Protein AF-K4L5C9-F1 (afdb_monomer_lite)

pLDDT: mean 89.52, std 14.52, range [39.66, 98.88]

Structure (mmCIF, N/CA/C/O backbone):
data_AF-K4L5C9-F1
#
_entry.id   AF-K4L5C9-F1
#
loop_
_atom_site.group_PDB
_atom_site.id
_atom_site.type_symbol
_atom_site.label_atom_id
_atom_site.label_alt_id
_atom_site.label_comp_id
_atom_site.label_asym_id
_atom_site.label_entity_id
_atom_site.label_seq_id
_atom_site.pdbx_PDB_ins_code
_atom_site.Cartn_x
_atom_site.Cartn_y
_atom_site.Cartn_z
_atom_site.occupancy
_atom_site.B_iso_or_equiv
_atom_site.auth_seq_id
_atom_site.auth_comp_id
_atom_site.auth_asym_id
_atom_site.auth_atom_id
_atom_site.pdbx_PDB_model_num
ATOM 1 N N . MET A 1 1 ? 152.492 -4.152 -2.157 1.00 48.91 1 MET A N 1
ATOM 2 C CA . MET A 1 1 ? 151.598 -3.736 -3.263 1.00 48.91 1 MET A CA 1
ATOM 3 C C . MET A 1 1 ? 152.027 -4.516 -4.491 1.00 48.91 1 MET A C 1
ATOM 5 O O . MET A 1 1 ? 153.210 -4.404 -4.802 1.00 48.91 1 MET A O 1
ATOM 9 N N . PRO A 1 2 ? 151.210 -5.444 -5.026 1.00 40.03 2 PRO A N 1
ATOM 10 C CA . PRO A 1 2 ? 150.291 -5.152 -6.158 1.00 40.03 2 PRO A CA 1
ATOM 11 C C . PRO A 1 2 ? 148.967 -5.976 -6.100 1.00 40.03 2 PRO A C 1
ATOM 13 O O . PRO A 1 2 ? 148.925 -7.028 -5.478 1.00 40.03 2 PRO A O 1
ATOM 16 N N . THR A 1 3 ? 147.790 -5.473 -6.500 1.00 47.34 3 THR A N 1
ATOM 17 C CA . THR A 1 3 ? 147.164 -5.502 -7.850 1.00 47.34 3 THR A CA 1
ATOM 18 C C . THR A 1 3 ? 147.330 -6.810 -8.640 1.00 47.34 3 THR A C 1
ATOM 20 O O . THR A 1 3 ? 148.358 -6.987 -9.285 1.00 47.34 3 THR A O 1
ATOM 23 N N . THR A 1 4 ? 146.309 -7.686 -8.644 1.00 39.66 4 THR A N 1
ATOM 24 C CA . THR A 1 4 ? 145.941 -8.608 -9.754 1.00 39.66 4 THR A CA 1
ATOM 25 C C . THR A 1 4 ? 144.598 -9.327 -9.493 1.00 39.66 4 THR A C 1
ATOM 27 O O . THR A 1 4 ? 144.245 -9.621 -8.355 1.00 39.66 4 THR A O 1
ATOM 30 N N . PHE A 1 5 ? 143.838 -9.528 -10.578 1.00 45.59 5 PHE A N 1
ATOM 31 C CA . PHE A 1 5 ? 142.489 -10.109 -10.718 1.00 45.59 5 PHE A CA 1
ATOM 32 C C . PHE A 1 5 ? 142.343 -11.570 -10.238 1.00 45.59 5 PHE A C 1
ATOM 34 O O . PHE A 1 5 ? 143.257 -12.359 -10.466 1.00 45.59 5 PHE A O 1
ATOM 41 N N . PRO A 1 6 ? 141.135 -11.999 -9.809 1.00 41.56 6 PRO A N 1
ATOM 42 C CA . PRO A 1 6 ? 140.635 -13.343 -10.057 1.00 41.56 6 PRO A CA 1
ATOM 43 C C . PRO A 1 6 ? 139.749 -13.359 -11.309 1.00 41.56 6 PRO A C 1
ATOM 45 O O . PRO A 1 6 ? 138.687 -12.745 -11.394 1.00 41.56 6 PRO A O 1
ATOM 48 N N . THR A 1 7 ? 140.241 -14.105 -12.281 1.00 51.19 7 THR A N 1
ATOM 49 C CA . THR A 1 7 ? 139.570 -14.639 -13.459 1.00 51.19 7 THR A CA 1
ATOM 50 C C . THR A 1 7 ? 138.515 -15.678 -13.057 1.00 51.19 7 THR A C 1
ATOM 52 O O . THR A 1 7 ? 138.875 -16.719 -12.512 1.00 51.19 7 THR A O 1
ATOM 55 N N . SER A 1 8 ? 137.231 -15.417 -13.315 1.00 46.06 8 SER A N 1
ATOM 56 C CA . SER A 1 8 ? 136.218 -16.423 -13.712 1.00 46.06 8 SER A CA 1
ATOM 57 C C . SER A 1 8 ? 134.828 -15.778 -13.813 1.00 46.06 8 SER A C 1
ATOM 59 O O . SER A 1 8 ? 134.003 -15.841 -12.906 1.00 46.06 8 SER A O 1
ATOM 61 N N . ILE A 1 9 ? 134.554 -15.147 -14.958 1.00 46.97 9 ILE A N 1
ATOM 62 C CA . ILE A 1 9 ? 133.177 -14.959 -15.429 1.00 46.97 9 ILE A CA 1
ATOM 63 C C . ILE A 1 9 ? 132.797 -16.283 -16.089 1.00 46.97 9 ILE A C 1
ATOM 65 O O . ILE A 1 9 ? 133.042 -16.469 -17.273 1.00 46.97 9 ILE A O 1
ATOM 69 N N . ASP A 1 10 ? 132.274 -17.217 -15.298 1.00 49.06 10 ASP A N 1
ATOM 70 C CA . ASP A 1 10 ? 131.766 -18.506 -15.798 1.00 49.06 10 ASP A CA 1
ATOM 71 C C . ASP A 1 10 ? 130.332 -18.789 -15.305 1.00 49.06 10 ASP A C 1
ATOM 73 O O . ASP A 1 10 ? 129.868 -19.924 -15.255 1.00 49.06 10 ASP A O 1
ATOM 77 N N . SER A 1 11 ? 129.593 -17.740 -14.915 1.00 48.94 11 SER A N 1
ATOM 78 C CA . SER A 1 11 ? 128.224 -17.870 -14.384 1.00 48.94 11 SER A CA 1
ATOM 79 C C . SER A 1 11 ? 127.162 -17.001 -15.066 1.00 48.94 11 SER A C 1
ATOM 81 O O . SER A 1 11 ? 125.992 -17.088 -14.692 1.00 48.94 11 SER A O 1
ATOM 83 N N . PHE A 1 12 ? 127.512 -16.212 -16.091 1.00 45.22 12 PHE A N 1
ATOM 84 C CA . PHE A 1 12 ? 126.539 -15.355 -16.789 1.00 45.22 12 PHE A CA 1
ATOM 85 C C . PHE A 1 12 ? 125.954 -15.953 -18.075 1.00 45.22 12 PHE A C 1
ATOM 87 O O . PHE A 1 12 ? 124.876 -15.536 -18.478 1.00 45.22 12 PHE A O 1
ATOM 94 N N . THR A 1 13 ? 126.572 -16.974 -18.674 1.00 50.06 13 THR A N 1
ATOM 95 C CA . THR A 1 13 ? 126.093 -17.572 -19.937 1.00 50.06 13 THR A CA 1
ATOM 96 C C . THR A 1 13 ? 125.087 -18.715 -19.763 1.00 50.06 13 THR A C 1
ATOM 98 O O . THR A 1 13 ? 124.457 -19.093 -20.734 1.00 50.06 13 THR A O 1
ATOM 101 N N . ARG A 1 14 ? 124.865 -19.244 -18.546 1.00 48.16 14 ARG A N 1
ATOM 102 C CA . ARG A 1 14 ? 123.807 -20.252 -18.278 1.00 48.16 14 ARG A CA 1
ATOM 103 C C . ARG A 1 14 ? 122.475 -19.671 -17.789 1.00 48.16 14 ARG A C 1
ATOM 105 O O . ARG A 1 14 ? 121.508 -20.414 -17.674 1.00 48.16 14 ARG A O 1
ATOM 112 N N . LYS A 1 15 ? 122.408 -18.374 -17.465 1.00 48.00 15 LYS A N 1
ATOM 113 C CA . LYS A 1 15 ? 121.168 -17.729 -16.986 1.00 48.00 15 LYS A CA 1
ATOM 114 C C . LYS A 1 15 ? 120.332 -17.096 -18.099 1.00 48.00 15 LYS A C 1
ATOM 116 O O . LYS A 1 15 ? 119.140 -16.904 -17.895 1.00 48.00 15 LYS A O 1
ATOM 121 N N . THR A 1 16 ? 120.925 -16.788 -19.248 1.00 50.25 16 THR A N 1
ATOM 122 C CA . THR A 1 16 ? 120.214 -16.198 -20.392 1.00 50.25 16 THR A CA 1
ATOM 123 C C . THR A 1 16 ? 119.370 -17.225 -21.149 1.00 50.25 16 THR A C 1
ATOM 125 O O . THR A 1 16 ? 118.259 -16.893 -21.548 1.00 50.25 16 THR A O 1
ATOM 128 N N . ASP A 1 17 ? 119.826 -18.478 -21.245 1.00 52.00 17 ASP A N 1
ATOM 129 C CA . ASP A 1 17 ? 119.084 -19.536 -21.950 1.00 52.00 17 ASP A CA 1
ATOM 130 C C . ASP A 1 17 ? 117.817 -19.971 -21.183 1.00 52.00 17 ASP A C 1
ATOM 132 O O . ASP A 1 17 ? 116.773 -20.185 -21.784 1.00 52.00 17 ASP A O 1
ATOM 136 N N . TYR A 1 18 ? 117.835 -19.960 -19.843 1.00 54.28 18 TYR A N 1
ATOM 137 C CA . TYR A 1 18 ? 116.645 -20.291 -19.041 1.00 54.28 18 TYR A CA 1
ATOM 138 C C . TYR A 1 18 ? 115.550 -19.212 -19.064 1.00 54.28 18 TYR A C 1
ATOM 140 O O . TYR A 1 18 ? 114.382 -19.535 -18.893 1.00 54.28 18 TYR A O 1
ATOM 148 N N . ILE A 1 19 ? 115.893 -17.934 -19.260 1.00 57.22 19 ILE A N 1
ATOM 149 C CA . ILE A 1 19 ? 114.887 -16.857 -19.318 1.00 57.22 19 ILE A CA 1
ATOM 150 C C . ILE A 1 19 ? 114.198 -16.833 -20.691 1.00 57.22 19 ILE A C 1
ATOM 152 O O . ILE A 1 19 ? 113.004 -16.568 -20.763 1.00 57.22 19 ILE A O 1
ATOM 156 N N . SER A 1 20 ? 114.930 -17.147 -21.765 1.00 58.25 20 SER A N 1
ATOM 157 C CA . SER A 1 20 ? 114.384 -17.289 -23.124 1.00 58.25 20 SER A CA 1
ATOM 158 C C . SER A 1 20 ? 113.340 -18.405 -23.211 1.00 58.25 20 SER A C 1
ATOM 160 O O . SER A 1 20 ? 112.264 -18.195 -23.772 1.00 58.25 20 SER A O 1
ATOM 162 N N . ASP A 1 21 ? 113.639 -19.565 -22.626 1.00 59.16 21 ASP A N 1
ATOM 163 C CA . ASP A 1 21 ? 112.760 -20.733 -22.702 1.00 59.16 21 ASP A CA 1
ATOM 164 C C . ASP A 1 21 ? 111.519 -20.573 -21.811 1.00 59.16 21 ASP A C 1
ATOM 166 O O . ASP A 1 21 ? 110.410 -20.815 -22.281 1.00 59.16 21 ASP A O 1
ATOM 170 N N . ILE A 1 22 ? 111.671 -20.046 -20.586 1.00 62.72 22 ILE A N 1
ATOM 171 C CA . ILE A 1 22 ? 110.533 -19.779 -19.685 1.00 62.72 22 ILE A CA 1
ATOM 172 C C . ILE A 1 22 ? 109.595 -18.716 -20.277 1.00 62.72 22 ILE A C 1
ATOM 174 O O . ILE A 1 22 ? 108.382 -18.892 -20.272 1.00 62.72 22 ILE A O 1
ATOM 178 N N . LEU A 1 23 ? 110.134 -17.631 -20.848 1.00 66.81 23 LEU A N 1
ATOM 179 C CA . LEU A 1 23 ? 109.295 -16.601 -21.471 1.00 66.81 23 LEU A CA 1
ATOM 180 C C . LEU A 1 23 ? 108.609 -17.097 -22.750 1.00 66.81 23 LEU A C 1
ATOM 182 O O . LEU A 1 23 ? 107.524 -16.621 -23.070 1.00 66.81 23 LEU A O 1
ATOM 186 N N . SER A 1 24 ? 109.219 -18.026 -23.489 1.00 69.75 24 SER A N 1
ATOM 187 C CA . SER A 1 24 ? 108.608 -18.591 -24.699 1.00 69.75 24 SER A CA 1
ATOM 188 C C . SER A 1 24 ? 107.469 -19.555 -24.364 1.00 69.75 24 SER A C 1
ATOM 190 O O . SER A 1 24 ? 106.456 -19.549 -25.059 1.00 69.75 24 SER A O 1
ATOM 192 N N . GLU A 1 25 ? 107.604 -20.342 -23.294 1.00 72.38 25 GLU A N 1
ATOM 193 C CA . GLU A 1 25 ? 106.538 -21.207 -22.773 1.00 72.38 25 GLU A CA 1
ATOM 194 C C . GLU A 1 25 ? 105.359 -20.371 -22.250 1.00 72.38 25 GLU A C 1
ATOM 196 O O . GLU A 1 25 ? 104.242 -20.537 -22.734 1.00 72.38 25 GLU A O 1
ATOM 201 N N . ASP A 1 26 ? 105.621 -19.361 -21.411 1.00 70.81 26 ASP A N 1
ATOM 202 C CA . ASP A 1 26 ? 104.584 -18.455 -20.892 1.00 70.81 26 ASP A CA 1
ATOM 203 C C . ASP A 1 26 ? 103.849 -17.689 -22.014 1.00 70.81 26 ASP A C 1
ATOM 205 O O . ASP A 1 26 ? 102.639 -17.458 -21.943 1.00 70.81 26 ASP A O 1
ATOM 209 N N . ILE A 1 27 ? 104.561 -17.274 -23.072 1.00 74.00 27 ILE A N 1
ATOM 210 C CA . ILE A 1 27 ? 103.952 -16.597 -24.230 1.00 74.00 27 ILE A CA 1
ATOM 211 C C . ILE A 1 27 ? 103.061 -17.557 -25.023 1.00 74.00 27 ILE A C 1
ATOM 213 O O . ILE A 1 27 ? 101.975 -17.149 -25.441 1.00 74.00 27 ILE A O 1
ATOM 217 N N . ASN A 1 28 ? 103.491 -18.802 -25.229 1.00 74.44 28 ASN A N 1
ATOM 218 C CA . ASN A 1 28 ? 102.691 -19.797 -25.941 1.00 74.44 28 ASN A CA 1
ATOM 219 C C . ASN A 1 28 ? 101.441 -20.172 -25.136 1.00 74.44 28 ASN A C 1
ATOM 221 O O . ASN A 1 28 ? 100.349 -20.177 -25.699 1.00 74.44 28 ASN A O 1
ATOM 225 N N . ASP A 1 29 ? 101.560 -20.346 -23.820 1.00 75.69 29 ASP A N 1
ATOM 226 C CA . ASP A 1 29 ? 100.421 -20.617 -22.936 1.00 75.69 29 ASP A CA 1
ATOM 227 C C . ASP A 1 29 ? 99.403 -19.466 -22.947 1.00 75.69 29 ASP A C 1
ATOM 229 O O . ASP A 1 29 ? 98.189 -19.686 -23.002 1.00 75.69 29 ASP A O 1
ATOM 233 N N . LEU A 1 30 ? 99.875 -18.214 -22.957 1.00 72.94 30 LEU A N 1
ATOM 234 C CA . LEU A 1 30 ? 99.007 -17.041 -23.089 1.00 72.94 30 LEU A CA 1
ATOM 235 C C . LEU A 1 30 ? 98.339 -16.961 -24.468 1.00 72.94 30 LEU A C 1
ATOM 237 O O . LEU A 1 30 ? 97.176 -16.551 -24.562 1.00 72.94 30 LEU A O 1
ATOM 241 N N . GLN A 1 31 ? 99.043 -17.335 -25.536 1.00 76.44 31 GLN A N 1
ATOM 242 C CA . GLN A 1 31 ? 98.477 -17.386 -26.885 1.00 76.44 31 GLN A CA 1
ATOM 243 C C . GLN A 1 31 ? 97.416 -18.482 -27.002 1.00 76.44 31 GLN A C 1
ATOM 245 O O . GLN A 1 31 ? 96.317 -18.201 -27.486 1.00 76.44 31 GLN A O 1
ATOM 250 N N . ASP A 1 32 ? 97.681 -19.673 -26.477 1.00 75.44 32 ASP A N 1
ATOM 251 C CA . ASP A 1 32 ? 96.742 -20.793 -26.473 1.00 75.44 32 ASP A CA 1
ATOM 252 C C . ASP A 1 32 ? 95.510 -20.487 -25.614 1.00 75.44 32 ASP A C 1
ATOM 254 O O . ASP A 1 32 ? 94.376 -20.703 -26.053 1.00 75.44 32 ASP A O 1
ATOM 258 N N . ALA A 1 33 ? 95.691 -19.869 -24.442 1.00 75.69 33 ALA A N 1
ATOM 259 C CA . ALA A 1 33 ? 94.583 -19.389 -23.615 1.00 75.69 33 ALA A CA 1
ATOM 260 C C . ALA A 1 33 ? 93.748 -18.313 -24.335 1.00 75.69 33 ALA A C 1
ATOM 262 O O . ALA A 1 33 ? 92.514 -18.303 -24.242 1.00 75.69 33 ALA A O 1
ATOM 263 N N . THR A 1 34 ? 94.398 -17.426 -25.094 1.00 75.81 34 THR A N 1
ATOM 264 C CA . THR A 1 34 ? 93.716 -16.397 -25.893 1.00 75.81 34 THR A CA 1
ATOM 265 C C . THR A 1 34 ? 92.908 -17.024 -27.029 1.00 75.81 34 THR A C 1
ATOM 267 O O . THR A 1 34 ? 91.743 -16.669 -27.216 1.00 75.81 34 THR A O 1
ATOM 270 N N . ILE A 1 35 ? 93.478 -17.991 -27.752 1.00 84.69 35 ILE A N 1
ATOM 271 C CA . ILE A 1 35 ? 92.805 -18.709 -28.844 1.00 84.69 35 ILE A CA 1
ATOM 272 C C . ILE A 1 35 ? 91.625 -19.526 -28.307 1.00 84.69 35 ILE A C 1
ATOM 274 O O . ILE A 1 35 ? 90.538 -19.487 -28.891 1.00 84.69 35 ILE A O 1
ATOM 278 N N . ALA A 1 36 ? 91.793 -20.212 -27.175 1.00 80.06 36 ALA A N 1
ATOM 279 C CA . ALA A 1 36 ? 90.716 -20.951 -26.520 1.00 80.06 36 ALA A CA 1
ATOM 280 C C . ALA A 1 36 ? 89.560 -20.019 -26.123 1.00 80.06 36 ALA A C 1
ATOM 282 O O . ALA A 1 36 ? 88.397 -20.308 -26.411 1.00 80.06 36 ALA A O 1
ATOM 283 N N . THR A 1 37 ? 89.879 -18.854 -25.554 1.00 79.94 37 THR A N 1
ATOM 284 C CA . THR A 1 37 ? 88.878 -17.847 -25.166 1.00 79.94 37 THR A CA 1
ATOM 285 C C . THR A 1 37 ? 88.145 -17.274 -26.381 1.00 79.94 37 THR A C 1
ATOM 287 O O . THR A 1 37 ? 86.921 -17.142 -26.363 1.00 79.94 37 THR A O 1
ATOM 290 N N . GLN A 1 38 ? 88.863 -16.961 -27.46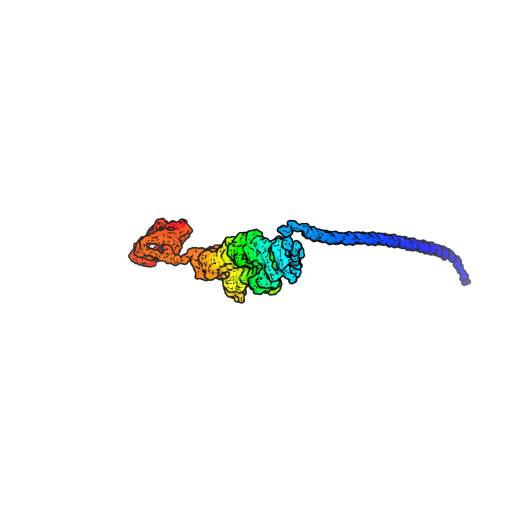3 1.00 83.44 38 GLN A N 1
ATOM 291 C CA . GLN A 1 38 ? 88.259 -16.467 -28.706 1.00 83.44 38 GLN A CA 1
ATOM 292 C C . GLN A 1 38 ? 87.355 -17.516 -29.362 1.00 83.44 38 GLN A C 1
ATOM 294 O O . GLN A 1 38 ? 86.266 -17.183 -29.833 1.00 83.44 38 GLN A O 1
ATOM 299 N N . THR A 1 39 ? 87.777 -18.780 -29.353 1.00 85.31 39 THR A N 1
ATOM 300 C CA . THR A 1 39 ? 86.998 -19.902 -29.892 1.00 85.31 39 THR A CA 1
ATOM 301 C C . THR A 1 39 ? 85.702 -20.094 -29.107 1.00 85.31 39 THR A C 1
ATOM 303 O O . THR A 1 39 ? 84.634 -20.248 -29.701 1.00 85.31 39 THR A O 1
ATOM 306 N N . GLU A 1 40 ? 85.769 -20.009 -27.780 1.00 87.31 40 GLU A N 1
ATOM 307 C CA . GLU A 1 40 ? 84.596 -20.132 -26.918 1.00 87.31 40 GLU A CA 1
ATOM 308 C C . GLU A 1 40 ? 83.626 -18.953 -27.085 1.00 87.31 40 GLU A C 1
ATOM 310 O O . GLU A 1 40 ? 82.416 -19.152 -27.186 1.00 87.31 40 GLU A O 1
ATOM 315 N N . LEU A 1 41 ? 84.140 -17.726 -27.222 1.00 83.19 41 LEU A N 1
ATOM 316 C CA . LEU A 1 41 ? 83.325 -16.546 -27.533 1.00 83.19 41 LEU A CA 1
ATOM 317 C C . LEU A 1 41 ? 82.581 -16.688 -28.867 1.00 83.19 41 LEU A C 1
ATOM 319 O O . LEU A 1 41 ? 81.398 -16.355 -28.950 1.00 83.19 41 LEU A O 1
ATOM 323 N N . LEU A 1 42 ? 83.247 -17.210 -29.900 1.00 85.56 42 LEU A N 1
ATOM 324 C CA . LEU A 1 42 ? 82.629 -17.478 -31.201 1.00 85.56 42 LEU A CA 1
ATOM 325 C C . LEU A 1 42 ? 81.544 -18.558 -31.106 1.00 85.56 42 LEU A C 1
ATOM 327 O O . LEU A 1 42 ? 80.469 -18.392 -31.690 1.00 85.56 42 LEU A O 1
ATOM 331 N N . ARG A 1 43 ? 81.784 -19.628 -30.336 1.00 91.25 43 ARG A N 1
ATOM 332 C CA . ARG A 1 43 ? 80.789 -20.680 -30.075 1.00 91.25 43 ARG A CA 1
ATOM 333 C C . ARG A 1 43 ? 79.546 -20.105 -29.393 1.00 91.25 43 ARG A C 1
ATOM 335 O O . ARG A 1 43 ? 78.436 -20.289 -29.891 1.00 91.25 43 ARG A O 1
ATOM 342 N N . VAL A 1 44 ? 79.733 -19.351 -28.309 1.00 84.44 44 VAL A N 1
ATOM 343 C CA . VAL A 1 44 ? 78.640 -18.727 -27.546 1.00 84.44 44 VAL A CA 1
ATOM 344 C C . VAL A 1 44 ? 77.863 -17.720 -28.401 1.00 84.44 44 VAL A C 1
ATOM 346 O O . VAL A 1 44 ? 76.634 -17.687 -28.343 1.00 84.44 44 VAL A O 1
ATOM 349 N N . ALA A 1 45 ? 78.539 -16.935 -29.244 1.00 79.31 45 ALA A N 1
ATOM 350 C CA . ALA A 1 45 ? 77.875 -16.006 -30.159 1.00 79.31 45 ALA A CA 1
ATOM 351 C C . ALA A 1 45 ? 77.000 -16.732 -31.201 1.00 79.31 45 ALA A C 1
ATOM 353 O O . ALA A 1 45 ? 75.888 -16.283 -31.490 1.00 79.31 45 ALA A O 1
ATOM 354 N N . GLY A 1 46 ? 77.465 -17.870 -31.729 1.00 86.12 46 GLY A N 1
ATOM 355 C CA . GLY A 1 46 ? 76.689 -18.710 -32.646 1.00 86.12 46 GLY A CA 1
ATOM 356 C C . GLY A 1 46 ? 75.451 -19.331 -31.989 1.00 86.12 46 GLY A C 1
ATOM 357 O O . GLY A 1 46 ? 74.363 -19.332 -32.575 1.00 86.12 46 GLY A O 1
ATOM 358 N N . GLU A 1 47 ? 75.586 -19.800 -30.748 1.00 87.75 47 GLU A N 1
ATOM 359 C CA . GLU A 1 47 ? 74.464 -20.326 -29.960 1.00 87.75 47 GLU A CA 1
ATOM 360 C C . GLU A 1 47 ? 73.437 -19.240 -29.641 1.00 87.75 47 GLU A C 1
ATOM 362 O O . GLU A 1 47 ? 72.234 -19.456 -29.804 1.00 87.75 47 GLU A O 1
ATOM 367 N N . LEU A 1 48 ? 73.898 -18.045 -29.266 1.00 79.06 48 LEU A N 1
ATOM 368 C CA . LEU A 1 48 ? 73.020 -16.911 -29.001 1.00 79.06 48 LEU A CA 1
ATOM 369 C C . LEU A 1 48 ? 72.231 -16.514 -30.255 1.00 79.06 48 LEU A C 1
ATOM 371 O O . LEU A 1 48 ? 71.010 -16.394 -30.184 1.00 79.06 48 LEU A O 1
ATOM 375 N N . ALA A 1 49 ? 72.888 -16.398 -31.413 1.00 78.69 49 ALA A N 1
ATOM 376 C CA . ALA A 1 49 ? 72.222 -16.069 -32.675 1.00 78.69 49 ALA A CA 1
ATOM 377 C C . ALA A 1 49 ? 71.156 -17.110 -33.072 1.00 78.69 49 ALA A C 1
ATOM 379 O O . ALA A 1 49 ? 70.064 -16.749 -33.521 1.00 78.69 49 ALA A O 1
ATOM 380 N N . THR A 1 50 ? 71.445 -18.397 -32.858 1.00 79.44 50 THR A N 1
ATOM 381 C CA . THR A 1 50 ? 70.514 -19.504 -33.140 1.00 79.44 50 THR A CA 1
ATOM 382 C C . THR A 1 50 ? 69.310 -19.490 -32.195 1.00 79.44 50 THR A C 1
ATOM 384 O O . THR A 1 50 ? 68.165 -19.679 -32.618 1.00 79.44 50 THR A O 1
ATOM 387 N N . A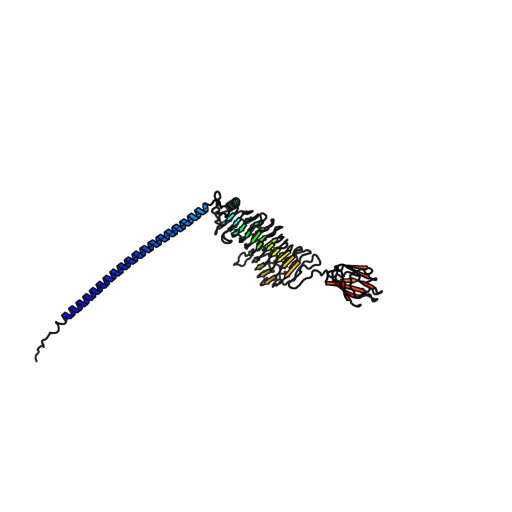SN A 1 51 ? 69.533 -19.197 -30.914 1.00 74.62 51 ASN A N 1
ATOM 388 C CA . ASN A 1 51 ? 68.456 -19.089 -29.932 1.00 74.62 51 ASN A CA 1
ATOM 389 C C . ASN A 1 51 ? 67.568 -17.864 -30.200 1.00 74.62 51 ASN A C 1
ATOM 391 O O . ASN A 1 51 ? 66.341 -17.963 -30.126 1.00 74.62 51 ASN A O 1
ATOM 395 N N . THR A 1 52 ? 68.154 -16.725 -30.581 1.00 69.88 52 THR A N 1
ATOM 396 C CA . THR A 1 52 ? 67.397 -15.512 -30.929 1.00 69.88 52 THR A CA 1
ATOM 397 C C . THR A 1 52 ? 66.547 -15.701 -32.189 1.00 69.88 52 THR A C 1
ATOM 399 O O . THR A 1 52 ? 65.389 -15.270 -32.214 1.00 69.88 52 THR A O 1
ATOM 402 N N . SER A 1 53 ? 67.057 -16.379 -33.223 1.00 70.94 53 SER A N 1
ATOM 403 C CA . SER A 1 53 ? 66.285 -16.644 -34.450 1.00 70.94 53 SER A CA 1
ATOM 404 C C . SER A 1 53 ? 65.109 -17.601 -34.203 1.00 70.94 53 SER A C 1
ATOM 406 O O . SER A 1 53 ? 63.999 -17.373 -34.700 1.00 70.94 53 SER A O 1
ATOM 408 N N . THR A 1 54 ? 65.315 -18.616 -33.359 1.00 69.50 54 THR A N 1
ATOM 409 C CA . THR A 1 54 ? 64.279 -19.575 -32.951 1.00 69.50 54 THR A CA 1
ATOM 410 C C . THR A 1 54 ? 63.174 -18.892 -32.138 1.00 69.50 54 THR A C 1
ATOM 412 O O . THR A 1 54 ? 61.990 -19.058 -32.441 1.00 69.50 54 THR A O 1
ATOM 415 N N . ALA A 1 55 ? 63.539 -18.048 -31.165 1.00 62.91 55 ALA A N 1
ATOM 416 C CA . ALA A 1 55 ? 62.581 -17.287 -30.359 1.00 62.91 55 ALA A CA 1
ATOM 417 C C . ALA A 1 55 ? 61.754 -16.295 -31.202 1.00 62.91 55 ALA A C 1
ATOM 419 O O . ALA A 1 55 ? 60.539 -16.190 -31.027 1.00 62.91 55 ALA A O 1
ATOM 420 N N . THR A 1 56 ? 62.388 -15.621 -32.167 1.00 68.94 56 THR A N 1
ATOM 421 C CA . THR A 1 56 ? 61.709 -14.679 -33.077 1.00 68.94 56 THR A CA 1
ATOM 422 C C . THR A 1 56 ? 60.683 -15.393 -33.968 1.00 68.94 56 THR A C 1
ATOM 424 O O . THR A 1 56 ? 59.570 -14.906 -34.166 1.00 68.94 56 THR A O 1
ATOM 427 N N . SER A 1 57 ? 61.017 -16.589 -34.460 1.00 65.25 57 SER A N 1
ATOM 428 C CA . SER A 1 57 ? 60.125 -17.394 -35.307 1.00 65.25 57 SER A CA 1
ATOM 429 C C . SER A 1 57 ? 58.898 -17.916 -34.540 1.00 65.25 57 SER A C 1
ATOM 431 O O . SER A 1 57 ? 57.777 -17.899 -35.061 1.00 65.25 57 SER A O 1
ATOM 433 N N . ALA A 1 58 ? 59.078 -18.316 -33.277 1.00 63.59 58 ALA A N 1
ATOM 434 C CA . ALA A 1 58 ? 57.982 -18.730 -32.400 1.00 63.59 58 ALA A CA 1
ATOM 435 C C . ALA A 1 58 ? 57.025 -17.566 -32.070 1.00 63.59 58 ALA A C 1
ATOM 437 O O . ALA A 1 58 ? 55.805 -17.733 -32.139 1.00 63.59 58 ALA A O 1
ATOM 438 N N . ALA A 1 59 ? 57.561 -16.370 -31.793 1.00 60.94 59 ALA A N 1
ATOM 439 C CA . ALA A 1 59 ? 56.762 -15.174 -31.514 1.00 60.94 59 ALA A CA 1
ATOM 440 C C . ALA A 1 59 ? 55.887 -14.757 -32.711 1.00 60.94 59 ALA A C 1
ATOM 442 O O . ALA A 1 59 ? 54.701 -14.464 -32.545 1.00 60.94 59 ALA A O 1
ATOM 443 N N . ASN A 1 60 ? 56.432 -14.807 -33.931 1.00 67.69 60 ASN A N 1
ATOM 444 C CA . ASN A 1 60 ? 55.675 -14.494 -35.148 1.00 67.69 60 ASN A CA 1
ATOM 445 C C . ASN A 1 60 ? 54.525 -15.486 -35.397 1.00 67.69 60 ASN A C 1
ATOM 447 O O . ASN A 1 60 ? 53.437 -15.082 -35.808 1.00 67.69 60 ASN A O 1
ATOM 451 N N . THR A 1 61 ? 54.735 -16.770 -35.089 1.00 69.00 61 THR A N 1
ATOM 452 C CA . THR A 1 61 ? 53.704 -17.814 -35.230 1.00 69.00 61 THR A CA 1
ATOM 453 C C . THR A 1 61 ? 52.553 -17.610 -34.236 1.00 69.00 61 THR A C 1
ATOM 455 O O . THR A 1 61 ? 51.384 -17.713 -34.611 1.00 69.00 61 THR A O 1
ATOM 458 N N . ALA A 1 62 ? 52.858 -17.245 -32.985 1.00 64.56 62 ALA A N 1
ATOM 459 C CA . ALA A 1 62 ? 51.843 -16.943 -31.972 1.00 64.56 62 ALA A CA 1
ATOM 460 C C . ALA A 1 62 ? 51.002 -15.703 -32.332 1.00 64.56 62 ALA A C 1
ATOM 462 O O . ALA A 1 62 ? 49.783 -15.696 -32.144 1.00 64.56 62 ALA A O 1
ATOM 463 N N . ASN A 1 63 ? 51.629 -14.674 -32.909 1.00 68.88 63 ASN A N 1
ATOM 464 C CA . ASN A 1 63 ? 50.936 -13.443 -33.291 1.00 68.88 63 ASN A CA 1
ATOM 465 C C . ASN A 1 63 ? 49.965 -13.659 -34.474 1.00 68.88 63 ASN A C 1
ATOM 467 O O . ASN A 1 63 ? 48.846 -13.138 -34.482 1.00 68.88 63 ASN A O 1
ATOM 471 N N . ALA A 1 64 ? 50.351 -14.501 -35.441 1.00 65.38 64 ALA A N 1
ATOM 472 C CA . ALA A 1 64 ? 49.477 -14.909 -36.543 1.00 65.38 64 ALA A CA 1
ATOM 473 C C . ALA A 1 64 ? 48.256 -15.714 -36.053 1.00 65.38 64 ALA A C 1
ATOM 475 O O . ALA A 1 64 ? 47.136 -15.464 -36.500 1.00 65.38 64 ALA A O 1
ATOM 476 N N . ALA A 1 65 ? 48.446 -16.624 -35.089 1.00 65.75 65 ALA A N 1
ATOM 477 C CA . ALA A 1 65 ? 47.355 -17.396 -34.489 1.00 65.75 65 ALA A CA 1
ATOM 478 C C . ALA A 1 65 ? 46.365 -16.510 -33.706 1.00 65.75 65 ALA A C 1
ATOM 480 O O . ALA A 1 65 ? 45.153 -16.677 -33.841 1.00 65.75 65 ALA A O 1
ATOM 481 N N . SER A 1 66 ? 46.865 -15.526 -32.949 1.00 73.81 66 SER A N 1
ATOM 482 C CA . SER A 1 66 ? 46.038 -14.543 -32.227 1.00 73.81 66 SER A CA 1
ATOM 483 C C . SER A 1 66 ? 45.174 -13.695 -33.174 1.00 73.81 66 SER A C 1
ATOM 485 O O . SER A 1 66 ? 43.970 -13.514 -32.964 1.00 73.81 66 SER A O 1
ATOM 487 N N . THR A 1 67 ? 45.767 -13.238 -34.280 1.00 74.44 67 THR A N 1
ATOM 488 C CA . THR A 1 67 ? 45.055 -12.461 -35.307 1.00 74.44 67 THR A CA 1
ATOM 489 C C . THR A 1 67 ? 43.952 -13.296 -35.969 1.00 74.44 67 THR A C 1
ATOM 491 O O . THR A 1 67 ? 42.826 -12.823 -36.125 1.00 74.44 67 THR A O 1
ATOM 494 N N . ALA A 1 68 ? 44.235 -14.563 -36.293 1.00 69.69 68 ALA A N 1
ATOM 495 C CA . ALA A 1 68 ? 43.254 -15.485 -36.867 1.00 69.69 68 ALA A CA 1
ATOM 496 C C . ALA A 1 68 ? 42.106 -15.819 -35.894 1.00 69.69 68 ALA A C 1
ATOM 498 O O . ALA A 1 68 ? 40.951 -15.861 -36.311 1.00 69.69 68 ALA A O 1
ATOM 499 N N . ALA A 1 69 ? 42.394 -15.998 -34.600 1.00 70.75 69 ALA A N 1
ATOM 500 C CA . ALA A 1 69 ? 41.372 -16.225 -33.574 1.00 70.75 69 ALA A CA 1
ATOM 501 C C . ALA A 1 69 ? 40.449 -15.006 -33.395 1.00 70.75 69 ALA A C 1
ATOM 503 O O . ALA A 1 69 ? 39.232 -15.156 -33.263 1.00 70.75 69 ALA A O 1
ATOM 504 N N . THR A 1 70 ? 41.008 -13.795 -33.468 1.00 76.50 70 THR A N 1
ATOM 505 C CA . THR A 1 70 ? 40.236 -12.543 -33.414 1.00 76.50 70 THR A CA 1
ATOM 506 C C . THR A 1 70 ? 39.317 -12.413 -34.633 1.00 76.50 70 THR A C 1
ATOM 508 O O . THR A 1 70 ? 38.129 -12.130 -34.484 1.00 76.50 70 THR A O 1
ATOM 511 N N . ALA A 1 71 ? 39.828 -12.701 -35.834 1.00 72.12 71 ALA A N 1
ATOM 512 C CA . ALA A 1 71 ? 39.038 -12.693 -37.066 1.00 72.12 71 ALA A CA 1
ATOM 513 C C . ALA A 1 71 ? 37.935 -13.767 -37.071 1.00 72.12 71 ALA A C 1
ATOM 515 O O . ALA A 1 71 ? 36.813 -13.491 -37.490 1.00 72.12 71 ALA A O 1
ATOM 516 N N . ALA A 1 72 ? 38.219 -14.970 -36.561 1.00 71.44 72 ALA A N 1
ATOM 517 C CA . ALA A 1 72 ? 37.222 -16.032 -36.424 1.00 71.44 72 ALA A CA 1
ATOM 518 C C . ALA A 1 72 ? 36.120 -15.657 -35.421 1.00 71.44 72 ALA A C 1
ATOM 520 O O . ALA A 1 72 ? 34.947 -15.895 -35.687 1.00 71.44 72 ALA A O 1
ATOM 521 N N . THR A 1 73 ? 36.478 -15.013 -34.308 1.00 76.19 73 THR A N 1
ATOM 522 C CA . THR A 1 73 ? 35.504 -14.522 -33.318 1.00 76.19 73 THR A CA 1
ATOM 523 C C . THR A 1 73 ? 34.593 -13.452 -33.920 1.00 76.19 73 THR A C 1
ATOM 525 O O . THR A 1 73 ? 33.376 -13.517 -33.756 1.00 76.19 73 THR A O 1
ATOM 528 N N . ALA A 1 74 ? 35.161 -12.514 -34.685 1.00 74.25 74 ALA A N 1
ATOM 529 C CA . ALA A 1 74 ? 34.387 -11.506 -35.405 1.00 74.25 74 ALA A CA 1
ATOM 530 C C . ALA A 1 74 ? 33.449 -12.135 -36.453 1.00 74.25 74 ALA A C 1
ATOM 532 O O . ALA A 1 74 ? 32.282 -11.766 -36.532 1.00 74.25 74 ALA A O 1
ATOM 533 N N . ALA A 1 75 ? 33.923 -13.132 -37.207 1.00 70.62 75 ALA A N 1
ATOM 534 C CA . ALA A 1 75 ? 33.110 -13.833 -38.201 1.00 70.62 75 ALA A CA 1
ATOM 535 C C . ALA A 1 75 ? 31.954 -14.633 -37.574 1.00 70.62 75 ALA A C 1
ATOM 537 O O . ALA A 1 75 ? 30.857 -14.654 -38.129 1.00 70.62 75 ALA A O 1
ATOM 538 N N . VAL A 1 76 ? 32.174 -15.267 -36.416 1.00 76.06 76 VAL A N 1
ATOM 539 C CA . VAL A 1 76 ? 31.119 -15.975 -35.671 1.00 76.06 76 VAL A CA 1
ATOM 540 C C . VAL A 1 76 ? 30.057 -14.997 -35.164 1.00 76.06 76 VAL A C 1
ATOM 542 O O . VAL A 1 76 ? 28.869 -15.295 -35.284 1.00 76.06 76 VAL A O 1
ATOM 545 N N . ALA A 1 77 ? 30.454 -13.819 -34.672 1.00 69.38 77 ALA A N 1
ATOM 546 C CA . ALA A 1 77 ? 29.514 -12.772 -34.267 1.00 69.38 77 ALA A CA 1
ATOM 547 C C . ALA A 1 77 ? 28.631 -12.317 -35.443 1.00 69.38 77 ALA A C 1
ATOM 549 O O . ALA A 1 77 ? 27.408 -12.334 -35.335 1.00 69.38 77 ALA A O 1
ATOM 550 N N . THR A 1 78 ? 29.234 -12.038 -36.604 1.00 73.00 78 THR A N 1
ATOM 551 C CA . THR A 1 78 ? 28.493 -11.655 -37.819 1.00 73.00 78 THR A CA 1
ATOM 552 C C . THR A 1 78 ? 27.552 -12.758 -38.318 1.00 73.00 78 THR A C 1
ATOM 554 O O . THR A 1 78 ? 26.428 -12.475 -38.724 1.00 73.00 78 THR A O 1
ATOM 557 N N . LEU A 1 79 ? 27.974 -14.026 -38.291 1.00 70.94 79 LEU A N 1
ATOM 558 C CA . LEU A 1 79 ? 27.114 -15.151 -38.685 1.00 70.94 79 LEU A CA 1
ATOM 559 C C . LEU A 1 79 ? 25.947 -15.361 -37.715 1.00 70.94 79 LEU A C 1
ATOM 561 O O . LEU A 1 79 ? 24.870 -15.758 -38.149 1.00 70.94 79 LEU A O 1
ATOM 565 N N . THR A 1 80 ? 26.142 -15.079 -36.427 1.00 69.50 80 THR A N 1
ATOM 566 C CA . THR A 1 80 ? 25.083 -15.180 -35.413 1.00 69.50 80 THR A CA 1
ATOM 567 C C . THR A 1 80 ? 23.998 -14.135 -35.676 1.00 69.50 80 THR A C 1
ATOM 569 O O . THR A 1 80 ? 22.830 -14.498 -35.782 1.00 69.50 80 THR A O 1
ATOM 572 N N . GLU A 1 81 ? 24.388 -12.882 -35.936 1.00 68.69 81 GLU A N 1
ATOM 573 C CA . GLU A 1 81 ? 23.463 -11.806 -36.333 1.00 68.69 81 GLU A CA 1
ATOM 574 C C . GLU A 1 81 ? 22.682 -12.153 -37.615 1.00 68.69 81 GLU A C 1
ATOM 576 O O . GLU A 1 81 ? 21.477 -11.918 -37.711 1.00 68.69 81 GLU A O 1
ATOM 581 N N . GLN A 1 82 ? 23.345 -12.756 -38.608 1.00 66.69 82 GLN A N 1
ATOM 582 C CA . GLN A 1 82 ? 22.695 -13.149 -39.863 1.00 66.69 82 GLN A CA 1
ATOM 583 C C . GLN A 1 82 ? 21.708 -14.311 -39.695 1.00 66.69 82 GLN A C 1
ATOM 585 O O . GLN A 1 82 ? 20.684 -14.338 -40.375 1.00 66.69 82 GLN A O 1
ATOM 590 N N . VAL A 1 83 ? 21.997 -15.273 -38.814 1.00 62.88 83 VAL A N 1
ATOM 591 C CA . VAL A 1 83 ? 21.105 -16.411 -38.538 1.00 62.88 83 VAL A CA 1
ATOM 592 C C . VAL A 1 83 ? 19.873 -15.966 -37.748 1.00 62.88 83 VAL A C 1
ATOM 594 O O . VAL A 1 83 ? 18.771 -16.416 -38.058 1.00 62.88 83 VAL A O 1
ATOM 597 N N . GLU A 1 84 ? 20.026 -15.048 -36.793 1.00 58.25 84 GLU A N 1
ATOM 598 C CA . GLU A 1 84 ? 18.900 -14.453 -36.058 1.00 58.25 84 GLU A CA 1
ATOM 599 C C . GLU A 1 84 ? 17.958 -13.661 -36.980 1.00 58.25 84 GLU A C 1
ATOM 601 O O . GLU A 1 84 ? 16.741 -13.700 -36.805 1.00 58.25 84 GLU A O 1
ATOM 606 N N . ALA A 1 85 ? 18.492 -13.028 -38.028 1.00 55.06 85 ALA A N 1
ATOM 607 C CA . ALA A 1 85 ? 17.698 -12.310 -39.025 1.00 55.06 85 ALA A CA 1
ATOM 608 C C . ALA A 1 85 ? 16.907 -13.220 -39.996 1.00 55.06 85 ALA A C 1
ATOM 610 O O . ALA A 1 85 ? 16.031 -12.730 -40.712 1.00 55.06 85 ALA A O 1
ATOM 611 N N . LEU A 1 86 ? 17.205 -14.526 -40.058 1.00 49.72 86 LEU A N 1
ATOM 612 C CA . LEU A 1 86 ? 16.674 -15.457 -41.068 1.00 49.72 86 LEU A CA 1
ATOM 613 C C . LEU A 1 86 ? 15.546 -16.387 -40.580 1.00 49.72 86 LEU A C 1
ATOM 615 O O . LEU A 1 86 ? 15.102 -17.221 -41.371 1.00 49.72 86 LEU A O 1
ATOM 619 N N . ASP A 1 87 ? 15.041 -16.262 -39.346 1.00 45.59 87 ASP A N 1
ATOM 620 C CA . ASP A 1 87 ? 13.915 -17.078 -38.839 1.00 45.59 87 ASP A CA 1
ATOM 621 C C . ASP A 1 87 ? 12.585 -16.284 -38.768 1.00 45.59 87 ASP A C 1
ATOM 623 O O . ASP A 1 87 ? 12.166 -15.838 -37.697 1.00 45.59 87 ASP A O 1
ATOM 627 N N . PRO A 1 88 ? 11.867 -16.096 -39.896 1.00 45.69 88 PRO A N 1
ATOM 628 C CA . PRO A 1 88 ? 10.604 -15.356 -39.939 1.00 45.69 88 PRO A CA 1
ATOM 629 C C . PRO A 1 88 ? 9.410 -16.110 -39.324 1.00 45.69 88 PRO A C 1
ATOM 631 O O . PRO A 1 88 ? 8.314 -15.558 -39.278 1.00 45.69 88 PRO A O 1
ATOM 634 N N . VAL A 1 89 ? 9.574 -17.358 -38.863 1.00 43.53 89 VAL A N 1
ATOM 635 C CA . VAL A 1 89 ? 8.465 -18.194 -38.350 1.00 43.53 89 VAL A CA 1
ATOM 636 C C . VAL A 1 89 ? 8.330 -18.105 -36.820 1.00 43.53 89 VAL A C 1
ATOM 638 O O . VAL A 1 89 ? 7.314 -18.519 -36.262 1.00 43.53 89 VAL A O 1
ATOM 641 N N . LYS A 1 90 ? 9.298 -17.495 -36.123 1.00 46.28 90 LYS A N 1
ATOM 642 C CA . LYS A 1 90 ? 9.299 -17.359 -34.654 1.00 46.28 90 LYS A CA 1
ATOM 643 C C . LYS A 1 90 ? 8.853 -15.999 -34.107 1.00 46.28 90 LYS A C 1
ATOM 645 O O . LYS A 1 90 ? 8.734 -15.866 -32.892 1.00 46.28 90 LYS A O 1
ATOM 650 N N . SER A 1 91 ? 8.547 -15.011 -34.946 1.00 49.53 91 SER A N 1
ATOM 651 C CA . SER A 1 91 ? 8.293 -13.622 -34.509 1.00 49.53 91 SER A CA 1
ATOM 652 C C . SER A 1 91 ? 7.097 -13.421 -33.564 1.00 49.53 91 SER A C 1
ATOM 654 O O . SER A 1 91 ? 7.027 -12.390 -32.908 1.00 49.53 91 SER A O 1
ATOM 656 N N . ASN A 1 92 ? 6.194 -14.400 -33.427 1.00 48.91 92 ASN A N 1
ATOM 657 C CA . ASN A 1 92 ? 5.072 -14.329 -32.477 1.00 48.91 92 ASN A CA 1
ATOM 658 C C . ASN A 1 92 ? 5.342 -15.043 -31.135 1.00 48.91 92 ASN A C 1
ATOM 660 O O . ASN A 1 92 ? 4.467 -15.060 -30.271 1.00 48.91 92 ASN A O 1
ATOM 664 N N . GLN A 1 93 ? 6.509 -15.676 -30.955 1.00 56.00 93 GLN A N 1
ATOM 665 C CA . GLN A 1 93 ? 6.868 -16.403 -29.723 1.00 56.00 93 GLN A CA 1
ATOM 666 C C . GLN A 1 93 ? 7.982 -15.740 -28.905 1.00 56.00 93 GLN A C 1
ATOM 668 O O . GLN A 1 93 ? 8.221 -16.160 -27.775 1.00 56.00 93 GLN A O 1
ATOM 673 N N . TYR A 1 94 ? 8.637 -14.714 -29.445 1.00 70.69 94 TYR A N 1
ATOM 674 C CA . TYR A 1 94 ? 9.733 -14.000 -28.794 1.00 70.69 94 TYR A CA 1
ATOM 675 C C . TYR A 1 94 ? 9.446 -12.501 -28.827 1.00 70.69 94 TYR A C 1
ATOM 677 O O . TYR A 1 94 ? 8.837 -12.010 -29.778 1.00 70.69 94 TYR A O 1
ATOM 685 N N . GLY A 1 95 ? 9.854 -11.780 -27.784 1.00 87.25 95 GLY A N 1
ATOM 686 C CA . GLY A 1 95 ? 9.701 -10.330 -27.747 1.00 87.25 95 GLY A CA 1
ATOM 687 C C . GLY A 1 95 ? 10.528 -9.648 -28.836 1.00 87.25 95 GLY A C 1
ATOM 688 O O . GLY A 1 95 ? 11.631 -10.085 -29.167 1.00 87.25 95 GLY A O 1
ATOM 689 N N . ILE A 1 96 ? 9.971 -8.591 -29.429 1.00 95.00 96 ILE A N 1
ATOM 690 C CA . ILE A 1 96 ? 10.626 -7.854 -30.508 1.00 95.00 96 ILE A CA 1
ATOM 691 C C . ILE A 1 96 ? 11.594 -6.839 -29.914 1.00 95.00 96 ILE A C 1
ATOM 693 O O . ILE A 1 96 ? 11.180 -5.943 -29.177 1.00 95.00 96 ILE A O 1
ATOM 697 N N . ASN A 1 97 ? 12.866 -6.937 -30.301 1.00 95.75 97 ASN A N 1
ATOM 698 C CA . ASN A 1 97 ? 13.845 -5.893 -30.032 1.00 95.75 97 ASN A CA 1
ATOM 699 C C . ASN A 1 97 ? 13.499 -4.647 -30.875 1.00 95.75 97 ASN A C 1
ATOM 701 O O . ASN A 1 97 ? 13.577 -4.704 -32.107 1.00 95.75 97 ASN A O 1
ATOM 705 N N . PRO A 1 98 ? 13.152 -3.508 -30.253 1.00 96.88 98 PRO A N 1
ATOM 706 C CA . PRO A 1 98 ? 12.699 -2.327 -30.979 1.00 96.88 98 PRO A CA 1
ATOM 707 C C . PRO A 1 98 ? 13.776 -1.629 -31.804 1.00 96.88 98 PRO A C 1
ATOM 709 O O . PRO A 1 98 ? 13.432 -0.813 -32.655 1.00 96.88 98 PRO A O 1
ATOM 712 N N . LEU A 1 99 ? 15.056 -1.946 -31.598 1.00 96.38 99 LEU A N 1
ATOM 713 C CA . LEU A 1 99 ? 16.150 -1.425 -32.421 1.00 96.38 99 LEU A CA 1
ATOM 714 C C . LEU A 1 99 ? 16.248 -2.135 -33.778 1.00 96.38 99 LEU A C 1
ATOM 716 O O . LEU A 1 99 ? 16.828 -1.594 -34.717 1.00 96.38 99 LEU A O 1
ATOM 720 N N . TYR A 1 100 ? 15.688 -3.344 -33.884 1.00 95.12 100 TYR A N 1
ATOM 721 C CA . TYR A 1 100 ? 15.778 -4.195 -35.071 1.00 95.12 100 TYR A CA 1
ATOM 722 C C . TYR A 1 100 ? 14.436 -4.888 -35.375 1.00 95.12 100 TYR A C 1
ATOM 724 O O . TYR A 1 100 ? 14.387 -6.117 -35.471 1.00 95.12 100 TYR A O 1
ATOM 732 N N . PRO A 1 101 ? 13.316 -4.148 -35.500 1.00 94.50 101 PRO A N 1
ATOM 733 C CA . PRO A 1 101 ? 12.031 -4.776 -35.754 1.00 94.50 101 PRO A CA 1
ATOM 734 C C . PRO A 1 101 ? 11.984 -5.344 -37.186 1.00 94.50 101 PRO A C 1
ATOM 736 O O . PRO A 1 101 ? 12.617 -4.788 -38.091 1.00 94.50 101 PRO A O 1
ATOM 739 N N . PRO A 1 102 ? 11.216 -6.421 -37.443 1.00 90.69 102 PRO A N 1
ATOM 740 C CA . PRO A 1 102 ? 11.105 -6.969 -38.790 1.00 90.69 102 PRO A CA 1
ATOM 741 C C . PRO A 1 102 ? 10.504 -5.952 -39.771 1.00 90.69 102 PRO A C 1
ATOM 743 O O . PRO A 1 102 ? 9.574 -5.212 -39.434 1.00 90.69 102 PRO A O 1
ATOM 746 N N . ALA A 1 103 ? 11.005 -5.937 -41.009 1.00 87.81 103 ALA A N 1
ATOM 747 C CA . ALA A 1 103 ? 10.461 -5.091 -42.068 1.00 87.81 103 ALA A CA 1
ATOM 748 C C . ALA A 1 103 ? 8.955 -5.375 -42.282 1.00 87.81 103 ALA A C 1
ATOM 750 O O . ALA A 1 103 ? 8.548 -6.538 -42.234 1.00 87.81 103 ALA A O 1
ATOM 751 N N . PRO A 1 104 ? 8.118 -4.352 -42.547 1.00 93.25 104 PRO A N 1
ATOM 752 C CA . PRO A 1 104 ? 8.466 -2.976 -42.922 1.00 93.25 104 PRO A CA 1
ATOM 753 C C . PRO A 1 104 ? 8.518 -1.976 -41.748 1.00 93.25 104 PRO A C 1
ATOM 755 O O . PRO A 1 104 ? 8.362 -0.776 -41.968 1.00 93.25 104 PRO A O 1
ATOM 758 N N . MET A 1 105 ? 8.683 -2.439 -40.507 1.00 94.00 105 MET A N 1
ATOM 759 C CA . MET A 1 105 ? 8.622 -1.565 -39.333 1.00 94.00 105 MET A CA 1
ATOM 760 C C . MET A 1 105 ? 9.787 -0.575 -39.263 1.00 94.00 105 MET A C 1
ATOM 762 O O . MET A 1 105 ? 10.901 -0.861 -39.699 1.00 94.00 105 MET A O 1
ATOM 766 N N . VAL A 1 106 ? 9.523 0.586 -38.664 1.00 96.12 106 VAL A N 1
ATOM 767 C CA . VAL A 1 106 ? 10.548 1.584 -38.344 1.00 96.12 106 VAL A CA 1
ATOM 768 C C . VAL A 1 106 ? 11.177 1.224 -37.001 1.00 96.12 106 VAL A C 1
ATOM 770 O O . VAL A 1 106 ? 10.462 1.019 -36.022 1.00 96.12 106 VAL A O 1
ATOM 773 N N . ALA A 1 107 ? 12.506 1.142 -36.968 1.00 96.62 107 ALA A N 1
ATOM 774 C CA . ALA A 1 107 ? 13.263 0.929 -35.741 1.00 96.62 107 ALA A CA 1
ATOM 775 C C . ALA A 1 107 ? 13.156 2.137 -34.802 1.00 96.62 107 ALA A C 1
ATOM 777 O O . ALA A 1 107 ? 13.226 3.285 -35.247 1.00 96.62 107 ALA A O 1
ATOM 778 N N . ALA A 1 108 ? 13.035 1.864 -33.507 1.00 97.94 108 ALA A N 1
ATOM 779 C CA . ALA A 1 108 ? 13.302 2.845 -32.467 1.00 97.94 108 ALA A CA 1
ATOM 780 C C . ALA A 1 108 ? 14.814 3.120 -32.379 1.00 97.94 108 ALA A C 1
ATOM 782 O O . ALA A 1 108 ? 15.640 2.283 -32.753 1.00 97.94 108 ALA A O 1
ATOM 783 N N . VAL A 1 109 ? 15.180 4.283 -31.855 1.00 97.62 109 VAL A N 1
ATOM 784 C CA . VAL A 1 109 ? 16.570 4.710 -31.663 1.00 97.62 109 VAL A CA 1
ATOM 785 C C . VAL A 1 109 ? 17.088 4.264 -30.294 1.00 97.62 109 VAL A C 1
ATOM 787 O O . VAL A 1 109 ? 18.205 3.743 -30.199 1.00 97.62 109 VAL A O 1
ATOM 790 N N . GLY A 1 110 ? 16.286 4.433 -29.234 1.00 96.06 110 GLY A N 1
ATOM 791 C CA . GLY A 1 110 ? 16.638 4.009 -27.873 1.00 96.06 110 GLY A CA 1
ATOM 792 C C . GLY A 1 110 ? 17.887 4.693 -27.310 1.00 96.06 110 GLY A C 1
ATOM 793 O O . GLY A 1 110 ? 18.668 4.065 -26.587 1.00 96.06 110 GLY A O 1
ATOM 794 N N . ASP A 1 111 ? 18.122 5.950 -27.692 1.00 95.44 111 ASP A N 1
ATOM 795 C CA . ASP A 1 111 ? 19.226 6.790 -27.208 1.00 95.44 111 ASP A CA 1
ATOM 796 C C . ASP A 1 111 ? 18.816 7.719 -26.049 1.00 95.44 111 ASP A C 1
ATOM 798 O O . ASP A 1 111 ? 19.642 8.485 -25.555 1.00 95.44 111 ASP A O 1
ATOM 802 N N . GLY A 1 112 ? 17.553 7.652 -25.612 1.00 95.12 112 GLY A N 1
ATOM 803 C CA . GLY A 1 112 ? 16.971 8.520 -24.586 1.00 95.12 112 GLY A CA 1
ATOM 804 C C . GLY A 1 112 ? 16.740 9.968 -25.034 1.00 95.12 112 GLY A C 1
ATOM 805 O O . GLY A 1 112 ? 16.363 10.805 -24.216 1.00 95.12 112 GLY A O 1
ATOM 806 N N . ILE A 1 113 ? 16.966 10.294 -26.311 1.00 96.31 113 ILE A N 1
ATOM 807 C CA . ILE A 1 113 ? 16.885 11.659 -26.852 1.00 96.31 113 ILE A CA 1
ATOM 808 C C . ILE A 1 113 ? 15.821 11.745 -27.946 1.00 96.31 113 ILE A C 1
ATOM 810 O O . ILE A 1 113 ? 14.983 12.663 -27.923 1.00 96.31 113 ILE A O 1
ATOM 814 N N . ALA A 1 114 ? 15.864 10.820 -28.903 1.00 98.00 114 ALA A N 1
ATOM 815 C CA . ALA A 1 114 ? 14.859 10.681 -29.942 1.00 98.00 114 ALA A CA 1
ATOM 816 C C . ALA A 1 114 ? 13.530 10.217 -29.336 1.00 98.00 114 ALA A C 1
ATOM 818 O O . ALA A 1 114 ? 13.499 9.486 -28.353 1.00 98.00 114 ALA A O 1
ATOM 819 N N . ASP A 1 115 ? 12.424 10.685 -29.908 1.00 98.38 115 ASP A N 1
ATOM 820 C CA . ASP A 1 115 ? 11.099 10.233 -29.498 1.00 98.38 115 ASP A CA 1
ATOM 821 C C . ASP A 1 115 ? 10.758 8.914 -30.196 1.00 98.38 115 ASP A C 1
ATOM 823 O O . ASP A 1 115 ? 10.549 8.869 -31.410 1.00 98.38 115 ASP A O 1
ATOM 827 N N . ASP A 1 116 ? 10.706 7.845 -29.410 1.00 98.75 116 ASP A N 1
ATOM 828 C CA . ASP A 1 116 ? 10.489 6.478 -29.866 1.00 98.75 116 ASP A CA 1
ATOM 829 C C . ASP A 1 116 ? 9.007 6.065 -29.825 1.00 98.75 116 ASP A C 1
ATOM 831 O O . ASP A 1 116 ? 8.665 4.959 -30.253 1.00 98.75 116 ASP A O 1
ATOM 835 N N . THR A 1 117 ? 8.104 6.943 -29.367 1.00 98.56 117 THR A N 1
ATOM 836 C CA . THR A 1 117 ? 6.683 6.629 -29.112 1.00 98.56 117 THR A CA 1
ATOM 837 C C . THR A 1 117 ? 6.013 5.894 -30.273 1.00 98.56 117 THR A C 1
ATOM 839 O O . THR A 1 117 ? 5.445 4.813 -30.101 1.00 98.56 117 THR A O 1
ATOM 842 N N . ALA A 1 118 ? 6.090 6.464 -31.481 1.00 98.50 118 ALA A N 1
ATOM 843 C CA . ALA A 1 118 ? 5.405 5.922 -32.652 1.00 98.50 118 ALA A CA 1
ATOM 844 C C . ALA A 1 118 ? 5.972 4.559 -33.080 1.00 98.50 118 ALA A C 1
ATOM 846 O O . ALA A 1 118 ? 5.208 3.669 -33.459 1.00 98.50 118 ALA A O 1
ATOM 847 N N . ALA A 1 119 ? 7.294 4.381 -32.994 1.00 98.50 119 ALA A N 1
ATOM 848 C CA . ALA A 1 119 ? 7.955 3.125 -33.339 1.00 98.50 119 ALA A CA 1
ATOM 849 C C . ALA A 1 119 ? 7.567 2.013 -32.353 1.00 98.50 119 ALA A C 1
ATOM 851 O O . ALA A 1 119 ? 7.136 0.935 -32.770 1.00 98.50 119 ALA A O 1
ATOM 852 N N . LEU A 1 120 ? 7.630 2.296 -31.048 1.00 98.69 120 LEU A N 1
ATOM 853 C CA . LEU A 1 120 ? 7.272 1.338 -30.002 1.00 98.69 120 LEU A CA 1
ATOM 854 C C . LEU A 1 120 ? 5.799 0.928 -30.076 1.00 98.69 120 LEU A C 1
ATOM 856 O O . LEU A 1 120 ? 5.491 -0.266 -30.062 1.00 98.69 120 LEU A O 1
ATOM 860 N N . GLN A 1 121 ? 4.882 1.891 -30.217 1.00 98.50 121 GLN A N 1
ATOM 861 C CA . GLN A 1 121 ? 3.456 1.577 -30.301 1.00 98.50 121 GLN A CA 1
ATOM 862 C C . GLN A 1 121 ? 3.119 0.789 -31.574 1.00 98.50 121 GLN A C 1
ATOM 864 O O . GLN A 1 121 ? 2.284 -0.115 -31.528 1.00 98.50 121 GLN A O 1
ATOM 869 N N . ALA A 1 122 ? 3.777 1.074 -32.703 1.00 98.12 122 ALA A N 1
ATOM 870 C CA . ALA A 1 122 ? 3.595 0.293 -33.924 1.00 98.12 122 ALA A CA 1
ATOM 871 C C . ALA A 1 122 ? 4.016 -1.173 -33.722 1.00 98.12 122 ALA A C 1
ATOM 873 O O . ALA A 1 122 ? 3.273 -2.083 -34.107 1.00 98.12 122 ALA A O 1
ATOM 874 N N . ILE A 1 123 ? 5.171 -1.412 -33.088 1.00 97.00 123 ILE A N 1
ATOM 875 C CA . ILE A 1 123 ? 5.668 -2.762 -32.766 1.00 97.00 123 ILE A CA 1
ATOM 876 C C . ILE A 1 123 ? 4.671 -3.496 -31.871 1.00 97.00 123 ILE A C 1
ATOM 878 O O . ILE A 1 123 ? 4.270 -4.614 -32.196 1.00 97.00 123 ILE A O 1
ATOM 882 N N . LEU A 1 124 ? 4.211 -2.848 -30.800 1.00 97.38 124 LEU A N 1
ATOM 883 C CA . LEU A 1 124 ? 3.199 -3.396 -29.897 1.00 97.38 124 LEU A CA 1
ATOM 884 C C . LEU A 1 124 ? 1.901 -3.744 -30.637 1.00 97.38 124 LEU A C 1
ATOM 886 O O . LEU A 1 124 ? 1.365 -4.833 -30.453 1.00 97.38 124 LEU A O 1
ATOM 890 N N . ASN A 1 125 ? 1.412 -2.868 -31.513 1.00 96.94 125 ASN A N 1
ATOM 891 C CA . ASN A 1 125 ? 0.186 -3.112 -32.278 1.00 96.94 125 ASN A CA 1
ATOM 892 C C . ASN A 1 125 ? 0.309 -4.282 -33.265 1.00 96.94 125 ASN A C 1
ATOM 894 O O . ASN A 1 125 ? -0.695 -4.921 -33.570 1.00 96.94 125 ASN A O 1
ATOM 898 N N . THR A 1 126 ? 1.514 -4.550 -33.772 1.00 95.62 126 THR A N 1
ATOM 899 C CA . THR A 1 126 ? 1.743 -5.571 -34.808 1.00 95.62 126 THR A CA 1
ATOM 900 C C . THR A 1 126 ? 2.085 -6.934 -34.214 1.00 95.62 126 THR A C 1
ATOM 902 O O . THR A 1 126 ? 1.567 -7.947 -34.676 1.00 95.62 126 THR A O 1
ATOM 905 N N . TYR A 1 127 ? 2.946 -6.965 -33.195 1.00 95.06 127 TYR A N 1
ATOM 906 C CA . TYR A 1 127 ? 3.509 -8.205 -32.648 1.00 95.06 127 TYR A CA 1
ATOM 907 C C . TYR A 1 127 ? 3.052 -8.509 -31.221 1.00 95.06 127 TYR A C 1
ATOM 909 O O . TYR A 1 127 ? 3.255 -9.617 -30.735 1.00 95.06 127 TYR A O 1
ATOM 917 N N . GLY A 1 128 ? 2.458 -7.540 -30.521 1.00 95.81 128 GLY A N 1
ATOM 918 C CA . GLY A 1 128 ? 1.952 -7.723 -29.161 1.00 95.81 128 GLY A CA 1
ATOM 919 C C . GLY A 1 128 ? 3.021 -7.893 -28.079 1.00 95.81 128 GLY A C 1
ATOM 920 O O . GLY A 1 128 ? 2.659 -7.980 -26.911 1.00 95.81 128 GLY A O 1
ATOM 921 N N . TRP A 1 129 ? 4.316 -7.924 -28.415 1.00 96.38 129 TRP A N 1
ATOM 922 C CA . TRP A 1 129 ? 5.399 -8.084 -27.443 1.00 96.38 129 TRP A CA 1
ATOM 923 C C . TRP A 1 129 ? 6.634 -7.257 -27.813 1.00 96.38 129 TRP A C 1
ATOM 925 O O . TRP A 1 129 ? 7.250 -7.462 -28.858 1.00 96.38 129 TRP A O 1
ATOM 935 N N . LEU A 1 130 ? 7.008 -6.346 -26.919 1.00 97.44 130 LEU A N 1
ATOM 936 C CA . LEU A 1 130 ? 8.240 -5.562 -26.954 1.00 97.44 130 LEU A CA 1
ATOM 937 C C . LEU A 1 130 ? 9.275 -6.100 -25.947 1.00 97.44 130 LEU A C 1
ATOM 939 O O . LEU A 1 130 ? 8.930 -6.323 -24.787 1.00 97.44 130 LEU A O 1
ATOM 943 N N . ASP A 1 131 ? 10.533 -6.251 -26.363 1.00 97.12 131 ASP A N 1
ATOM 944 C CA . ASP A 1 131 ? 11.651 -6.622 -25.484 1.00 97.12 131 ASP A CA 1
ATOM 945 C C . ASP A 1 131 ? 12.704 -5.507 -25.424 1.00 97.12 131 ASP A C 1
ATOM 947 O O . ASP A 1 131 ? 13.368 -5.195 -26.415 1.00 97.12 131 ASP A O 1
ATOM 951 N N . ILE A 1 132 ? 12.833 -4.869 -24.261 1.00 97.50 132 ILE A N 1
ATOM 952 C CA . ILE A 1 132 ? 13.730 -3.734 -24.029 1.00 97.50 132 ILE A CA 1
ATOM 953 C C . ILE A 1 132 ? 15.179 -4.246 -23.941 1.00 97.50 132 ILE A C 1
ATOM 955 O O . ILE A 1 132 ? 15.500 -5.034 -23.048 1.00 97.50 132 ILE A O 1
ATOM 959 N N . PRO A 1 133 ? 16.106 -3.775 -24.798 1.00 96.38 133 PRO A N 1
ATOM 960 C CA . PRO A 1 133 ? 17.492 -4.220 -24.740 1.00 96.38 133 PRO A CA 1
ATOM 961 C C . PRO A 1 133 ? 18.250 -3.626 -23.549 1.00 96.38 133 PRO A C 1
ATOM 963 O O . PRO A 1 133 ? 17.983 -2.514 -23.088 1.00 96.38 133 PRO A O 1
ATOM 966 N N . ARG A 1 134 ? 19.281 -4.341 -23.090 1.00 95.88 134 ARG A N 1
ATOM 967 C CA . ARG A 1 134 ? 20.189 -3.858 -22.040 1.00 95.88 134 ARG A CA 1
ATOM 968 C C . ARG A 1 134 ? 20.879 -2.550 -22.438 1.00 95.88 134 ARG A C 1
ATOM 970 O O . ARG A 1 134 ? 21.400 -2.416 -23.540 1.00 95.88 134 ARG A O 1
ATOM 977 N N . GLY A 1 135 ? 20.944 -1.617 -21.493 1.00 95.38 135 GLY A N 1
ATOM 978 C CA . GLY A 1 135 ? 21.566 -0.304 -21.629 1.00 95.38 135 GLY A CA 1
ATOM 979 C C . GLY A 1 135 ? 20.750 0.687 -22.456 1.00 95.38 135 GLY A C 1
ATOM 980 O O . GLY A 1 135 ? 21.295 1.721 -22.836 1.00 95.38 135 GLY A O 1
ATOM 981 N N . LYS A 1 136 ? 19.486 0.377 -22.773 1.00 97.62 136 LYS A N 1
ATOM 982 C CA . LYS A 1 136 ? 18.637 1.216 -23.622 1.00 97.62 136 LYS A CA 1
ATOM 983 C C . LYS A 1 136 ? 17.495 1.841 -22.842 1.00 97.62 136 LYS A C 1
ATOM 985 O O . LYS A 1 136 ? 16.799 1.165 -22.088 1.00 97.62 136 LYS A O 1
ATOM 990 N N . TYR A 1 137 ? 17.318 3.136 -23.071 1.00 97.69 137 TYR A N 1
ATOM 991 C CA . TYR A 1 137 ? 16.221 3.927 -22.541 1.00 97.69 137 TYR A CA 1
ATOM 992 C C . TYR A 1 137 ? 15.501 4.570 -23.713 1.00 97.69 137 TYR A C 1
ATOM 994 O O . TYR A 1 137 ? 16.123 5.234 -24.543 1.00 97.69 137 TYR A O 1
ATOM 1002 N N . PHE A 1 138 ? 14.200 4.337 -23.789 1.00 98.62 138 PHE A N 1
ATOM 1003 C CA . PHE A 1 138 ? 13.363 4.868 -24.851 1.00 98.62 138 PHE A CA 1
ATOM 1004 C C . PHE A 1 138 ? 12.614 6.072 -24.322 1.00 98.62 138 PHE A C 1
ATOM 1006 O O . PHE A 1 138 ? 11.886 5.970 -23.331 1.00 98.62 138 PHE A O 1
ATOM 1013 N N . LYS A 1 139 ? 12.800 7.212 -24.975 1.00 98.50 139 LYS A N 1
ATOM 1014 C CA . LYS A 1 139 ? 12.017 8.398 -24.666 1.00 98.50 139 LYS A CA 1
ATOM 1015 C C . LYS A 1 139 ? 10.681 8.298 -25.386 1.00 98.50 139 LYS A C 1
ATOM 1017 O O . LYS A 1 139 ? 10.637 8.007 -26.579 1.00 98.50 139 LYS A O 1
ATOM 1022 N N . ILE A 1 140 ? 9.612 8.596 -24.664 1.00 98.75 140 ILE A N 1
ATOM 1023 C CA . ILE A 1 140 ? 8.275 8.758 -25.222 1.00 98.75 140 ILE A CA 1
ATOM 1024 C C . ILE A 1 140 ? 7.723 10.145 -24.880 1.00 98.75 140 ILE A C 1
ATOM 1026 O O . ILE A 1 140 ? 8.188 10.799 -23.943 1.00 98.75 140 ILE A O 1
ATOM 1030 N N . THR A 1 141 ? 6.752 10.598 -25.666 1.00 98.00 141 THR A N 1
ATOM 1031 C CA . THR A 1 141 ? 5.990 11.841 -25.448 1.00 98.00 141 THR A CA 1
ATOM 1032 C C . THR A 1 141 ? 4.478 11.605 -25.435 1.00 98.00 141 THR A C 1
ATOM 1034 O O . THR A 1 141 ? 3.696 12.543 -25.303 1.00 98.00 141 THR A O 1
ATOM 1037 N N . SER A 1 142 ? 4.050 10.349 -25.585 1.00 98.12 142 SER A N 1
ATOM 1038 C CA . SER A 1 142 ? 2.664 9.924 -25.417 1.00 98.12 142 SER A CA 1
ATOM 1039 C C . SER A 1 142 ? 2.621 8.511 -24.851 1.00 98.12 142 SER A C 1
ATOM 1041 O O . SER A 1 142 ? 3.541 7.720 -25.066 1.00 98.12 142 SER A O 1
ATOM 1043 N N . LYS A 1 143 ? 1.554 8.220 -24.112 1.00 98.44 143 LYS A N 1
ATOM 1044 C CA . LYS A 1 143 ? 1.302 6.948 -23.440 1.00 98.44 143 LYS A CA 1
ATOM 1045 C C . LYS A 1 143 ? 1.376 5.759 -24.396 1.00 98.44 143 LYS A C 1
ATOM 1047 O O . LYS A 1 143 ? 0.721 5.749 -25.441 1.00 98.44 143 LYS A O 1
ATOM 1052 N N . LEU A 1 144 ? 2.106 4.718 -24.002 1.00 98.75 144 LEU A N 1
ATOM 1053 C CA . LEU A 1 144 ? 2.062 3.423 -24.687 1.00 98.75 144 LEU A CA 1
ATOM 1054 C C . LEU A 1 144 ? 0.913 2.576 -24.138 1.00 98.75 144 LEU A C 1
ATOM 1056 O O . LEU A 1 144 ? 0.690 2.553 -22.937 1.00 98.75 144 LEU A O 1
ATOM 1060 N N . SER A 1 145 ? 0.202 1.831 -24.982 1.00 98.38 145 SER A N 1
ATOM 1061 C CA . SER A 1 145 ? -0.881 0.939 -24.543 1.00 98.38 145 SER A CA 1
ATOM 1062 C C . SER A 1 145 ? -0.510 -0.530 -24.711 1.00 98.38 145 SER A C 1
ATOM 1064 O O . SER A 1 145 ? -0.239 -0.988 -25.831 1.00 98.38 145 SER A O 1
ATOM 1066 N N . ILE A 1 146 ? -0.588 -1.286 -23.612 1.00 98.12 146 ILE A N 1
ATOM 1067 C CA . ILE A 1 146 ? -0.326 -2.728 -23.572 1.00 98.12 146 ILE A CA 1
ATOM 1068 C C . ILE A 1 146 ? -1.558 -3.584 -23.258 1.00 98.12 146 ILE A C 1
ATOM 1070 O O . ILE A 1 146 ? -1.417 -4.699 -22.762 1.00 98.12 146 ILE A O 1
ATOM 1074 N N . VAL A 1 147 ? -2.761 -3.103 -23.594 1.00 98.44 147 VAL A N 1
ATOM 1075 C CA . VAL A 1 147 ? -3.981 -3.926 -23.504 1.00 98.44 147 VAL A CA 1
ATOM 1076 C C . VAL A 1 147 ? -3.816 -5.189 -24.351 1.00 98.44 147 VAL A C 1
ATOM 1078 O O . VAL A 1 147 ? -3.625 -5.061 -25.565 1.00 98.44 147 VAL A O 1
ATOM 1081 N N . ASP A 1 148 ? -3.841 -6.362 -23.706 1.00 98.06 148 ASP A N 1
ATOM 1082 C CA . ASP A 1 148 ? -3.547 -7.690 -24.285 1.00 98.06 148 ASP A CA 1
ATOM 1083 C C . ASP A 1 148 ? -2.140 -7.835 -24.898 1.00 98.06 148 ASP A C 1
ATOM 1085 O O . ASP A 1 148 ? -1.932 -8.572 -25.867 1.00 98.06 148 ASP A O 1
ATOM 1089 N N . LYS A 1 149 ? -1.152 -7.107 -24.366 1.00 97.88 149 LYS A N 1
ATOM 1090 C CA . LYS A 1 149 ? 0.224 -7.084 -24.888 1.00 97.88 149 LYS A CA 1
ATOM 1091 C C . LYS A 1 149 ? 1.262 -7.255 -23.787 1.00 97.88 149 LYS A C 1
ATOM 1093 O O . LYS A 1 149 ? 0.952 -7.326 -22.596 1.00 97.88 149 LYS A O 1
ATOM 1098 N N . ARG A 1 150 ? 2.522 -7.344 -24.212 1.00 98.19 150 ARG A N 1
ATOM 1099 C CA . ARG A 1 150 ? 3.664 -7.645 -23.357 1.00 98.19 150 ARG A CA 1
ATOM 1100 C C . ARG A 1 150 ? 4.803 -6.649 -23.519 1.00 98.19 150 ARG A C 1
ATOM 1102 O O . ARG A 1 150 ? 5.155 -6.279 -24.639 1.00 98.19 150 ARG A O 1
ATOM 1109 N N . ILE A 1 151 ? 5.423 -6.289 -22.404 1.00 98.44 151 ILE A N 1
ATOM 1110 C CA . ILE A 1 151 ? 6.719 -5.614 -22.356 1.00 98.44 151 ILE A CA 1
ATOM 1111 C C . ILE A 1 151 ? 7.627 -6.401 -21.413 1.00 98.44 151 ILE A C 1
ATOM 1113 O O . ILE A 1 151 ? 7.267 -6.679 -20.271 1.00 98.44 151 ILE A O 1
ATOM 1117 N N . THR A 1 152 ? 8.810 -6.767 -21.884 1.00 98.12 152 THR A N 1
ATOM 1118 C CA . THR A 1 152 ? 9.876 -7.338 -21.054 1.00 98.12 152 THR A CA 1
ATOM 1119 C C . THR A 1 152 ? 11.104 -6.456 -21.116 1.00 98.12 152 THR A C 1
ATOM 1121 O O . THR A 1 152 ? 11.286 -5.701 -22.071 1.00 98.12 152 THR A O 1
ATOM 1124 N N . GLY A 1 153 ? 11.949 -6.544 -20.098 1.00 96.81 153 GLY A N 1
ATOM 1125 C CA . GLY A 1 153 ? 13.230 -5.869 -20.104 1.00 96.81 153 GLY A CA 1
ATOM 1126 C C . GLY A 1 153 ? 14.367 -6.705 -19.530 1.00 96.81 153 GLY A C 1
ATOM 1127 O O . GLY A 1 153 ? 14.199 -7.860 -19.137 1.00 96.81 153 GLY A O 1
ATOM 1128 N N . PRO A 1 154 ? 15.567 -6.114 -19.482 1.00 94.38 154 PRO A N 1
ATOM 1129 C CA . PRO A 1 154 ? 16.804 -6.799 -19.136 1.00 94.38 154 PRO A CA 1
ATOM 1130 C C . PRO A 1 154 ? 17.113 -6.735 -17.627 1.00 94.38 154 PRO A C 1
ATOM 1132 O O . PRO A 1 154 ? 18.226 -7.087 -17.219 1.00 94.38 154 PRO A O 1
ATOM 1135 N N . GLY A 1 155 ? 16.172 -6.226 -16.825 1.00 94.88 155 GLY A N 1
ATOM 1136 C CA . GLY A 1 155 ? 16.277 -5.888 -15.406 1.00 94.88 155 GLY A CA 1
ATOM 1137 C C . GLY A 1 155 ? 15.886 -4.427 -15.133 1.00 94.88 155 GLY A C 1
ATOM 1138 O O . GLY A 1 155 ? 16.168 -3.537 -15.937 1.00 94.88 155 GLY A O 1
ATOM 1139 N N . CYS A 1 156 ? 15.310 -4.157 -13.956 1.00 93.00 156 CYS A N 1
ATOM 1140 C CA . CYS A 1 156 ? 14.738 -2.854 -13.576 1.00 93.00 156 CYS A CA 1
ATOM 1141 C C . CYS A 1 156 ? 15.721 -1.665 -13.519 1.00 93.00 156 CYS A C 1
ATOM 1143 O O . CYS A 1 156 ? 15.289 -0.523 -13.449 1.00 93.00 156 CYS A O 1
ATOM 1145 N N . LEU A 1 157 ? 17.034 -1.915 -13.573 1.00 93.94 157 LEU A N 1
ATOM 1146 C CA . LEU A 1 157 ? 18.093 -0.890 -13.620 1.00 93.94 157 LEU A CA 1
ATOM 1147 C C . LEU A 1 157 ? 18.908 -0.930 -14.922 1.00 93.94 157 LEU A C 1
ATOM 1149 O O . LEU A 1 157 ? 19.956 -0.299 -15.035 1.00 93.94 157 LEU A O 1
ATOM 1153 N N . SER A 1 158 ? 18.498 -1.761 -15.878 1.00 94.81 158 SER A N 1
ATOM 1154 C CA . SER A 1 158 ? 19.290 -2.092 -17.065 1.00 94.81 158 SER A CA 1
ATOM 1155 C C . SER A 1 158 ? 18.624 -1.682 -18.373 1.00 94.81 158 SER A C 1
ATOM 1157 O O . SER A 1 158 ? 19.205 -1.924 -19.424 1.00 94.81 158 SER A O 1
ATOM 1159 N N . GLY A 1 159 ? 17.446 -1.069 -18.336 1.00 96.12 159 GLY A N 1
ATOM 1160 C CA . GLY A 1 159 ? 16.757 -0.524 -19.501 1.00 96.12 159 GLY A CA 1
ATOM 1161 C C . GLY A 1 159 ? 15.325 -0.134 -19.155 1.00 96.12 159 GLY A C 1
ATOM 1162 O O . GLY A 1 159 ? 14.759 -0.657 -18.191 1.00 96.12 159 GLY A O 1
ATOM 1163 N N . GLY A 1 160 ? 14.740 0.789 -19.914 1.00 98.00 160 GLY A N 1
ATOM 1164 C CA . GLY A 1 160 ? 13.420 1.306 -19.572 1.00 98.00 160 GLY A CA 1
ATOM 1165 C C . GLY A 1 160 ? 12.777 2.247 -20.573 1.00 98.00 160 GLY A C 1
ATOM 1166 O O . GLY A 1 160 ? 13.303 2.507 -21.656 1.00 98.00 160 GLY A O 1
ATOM 1167 N N . ILE A 1 161 ? 11.620 2.759 -20.168 1.00 98.69 161 ILE A N 1
ATOM 1168 C CA . ILE A 1 161 ? 10.798 3.699 -20.928 1.00 98.69 161 ILE A CA 1
ATOM 1169 C C . ILE A 1 161 ? 10.605 4.948 -20.072 1.00 98.69 161 ILE A C 1
ATOM 1171 O O . ILE A 1 161 ? 10.232 4.847 -18.903 1.00 98.69 161 ILE A O 1
ATOM 1175 N N . ILE A 1 162 ? 10.900 6.112 -20.649 1.00 98.62 162 ILE A N 1
ATOM 1176 C CA . ILE A 1 162 ? 10.891 7.396 -19.949 1.00 98.62 162 ILE A CA 1
ATOM 1177 C C . ILE A 1 162 ? 9.925 8.344 -20.649 1.00 98.62 162 ILE A C 1
ATOM 1179 O O . ILE A 1 162 ? 10.119 8.692 -21.816 1.00 98.62 162 ILE A O 1
ATOM 1183 N N . GLN A 1 163 ? 8.913 8.792 -19.920 1.00 98.38 163 GLN A N 1
ATOM 1184 C CA . GLN A 1 163 ? 7.970 9.804 -20.371 1.00 98.38 163 GLN A CA 1
ATOM 1185 C C . GLN A 1 163 ? 8.556 11.211 -20.175 1.00 98.38 163 GLN A C 1
ATOM 1187 O O . GLN A 1 163 ? 9.042 11.559 -19.097 1.00 98.38 163 GLN A O 1
ATOM 1192 N N . TYR A 1 164 ? 8.535 12.025 -21.232 1.00 97.38 164 TYR A N 1
ATOM 1193 C CA . TYR A 1 164 ? 9.077 13.394 -21.222 1.00 97.38 164 TYR A CA 1
ATOM 1194 C C . TYR A 1 164 ? 8.000 14.482 -21.120 1.00 97.38 164 TYR A C 1
ATOM 1196 O O . TYR A 1 164 ? 8.336 15.666 -21.078 1.00 97.38 164 TYR A O 1
ATOM 1204 N N . THR A 1 165 ? 6.724 14.102 -21.061 1.00 95.50 165 THR A N 1
ATOM 1205 C CA . THR A 1 165 ? 5.608 15.006 -20.754 1.00 95.50 165 THR A CA 1
ATOM 1206 C C . THR A 1 165 ? 5.013 14.657 -19.398 1.00 95.50 165 THR A C 1
ATOM 1208 O O . THR A 1 165 ? 4.766 13.490 -19.140 1.00 95.50 165 THR A O 1
ATOM 1211 N N . ASP A 1 166 ? 4.695 15.630 -18.554 1.00 93.62 166 ASP A N 1
ATOM 1212 C CA . ASP A 1 166 ? 4.015 15.361 -17.280 1.00 93.62 166 ASP A CA 1
ATOM 1213 C C . ASP A 1 166 ? 2.487 15.216 -17.426 1.00 93.62 166 ASP A C 1
ATOM 1215 O O . ASP A 1 166 ? 1.796 14.885 -16.475 1.00 93.62 166 ASP A O 1
ATOM 1219 N N . ALA A 1 167 ? 1.920 15.429 -18.613 1.00 94.12 167 ALA A N 1
ATOM 1220 C CA . ALA A 1 167 ? 0.470 15.407 -18.818 1.00 94.12 167 ALA A CA 1
ATOM 1221 C C . ALA A 1 167 ? -0.142 14.009 -19.042 1.00 94.12 167 ALA A C 1
ATOM 1223 O O . ALA A 1 167 ? -1.360 13.903 -19.150 1.00 94.12 167 ALA A O 1
ATOM 1224 N N . GLU A 1 168 ? 0.669 12.958 -19.151 1.00 95.94 168 GLU A N 1
ATOM 1225 C CA . GLU A 1 168 ? 0.237 11.614 -19.553 1.00 95.94 168 GLU A CA 1
ATOM 1226 C C . GLU A 1 168 ? 0.987 10.557 -18.746 1.00 95.94 168 GLU A C 1
ATOM 1228 O O . GLU A 1 168 ? 2.133 10.775 -18.358 1.00 95.94 168 GLU A O 1
ATOM 1233 N N . SER A 1 169 ? 0.382 9.383 -18.569 1.00 98.25 169 SER A N 1
ATOM 1234 C CA . SER A 1 169 ? 1.087 8.242 -17.992 1.00 98.25 169 SER A CA 1
ATOM 1235 C C . SER A 1 169 ? 2.118 7.647 -18.960 1.00 98.25 169 SER A C 1
ATOM 1237 O O . SER A 1 169 ? 2.105 7.897 -20.174 1.00 98.25 169 SER A O 1
ATOM 1239 N N . VAL A 1 170 ? 3.049 6.848 -18.433 1.00 98.75 170 VAL A N 1
ATOM 1240 C CA . VAL A 1 170 ? 4.058 6.173 -19.264 1.00 98.75 170 VAL A CA 1
ATOM 1241 C C . VAL A 1 170 ? 3.404 5.032 -20.049 1.00 98.75 170 VAL A C 1
ATOM 1243 O O . VAL A 1 170 ? 3.553 4.944 -21.273 1.00 98.75 170 VAL A O 1
ATOM 1246 N N . ILE A 1 171 ? 2.666 4.156 -19.355 1.00 98.81 171 ILE A N 1
ATOM 1247 C CA . ILE A 1 171 ? 2.072 2.947 -19.939 1.00 98.81 171 ILE A CA 1
ATOM 1248 C C . ILE A 1 171 ? 0.637 2.733 -19.443 1.00 98.81 171 ILE A C 1
ATOM 1250 O O . ILE A 1 171 ? 0.389 2.589 -18.250 1.00 98.81 171 ILE A O 1
ATOM 1254 N N . GLY A 1 172 ? -0.295 2.601 -20.384 1.00 98.69 172 GLY A N 1
ATOM 1255 C CA . GLY A 1 172 ? -1.648 2.106 -20.160 1.00 98.69 172 GLY A CA 1
ATOM 1256 C C . GLY A 1 172 ? -1.711 0.574 -20.184 1.00 98.69 172 GLY A C 1
ATOM 1257 O O . GLY A 1 172 ? -1.388 -0.041 -21.205 1.00 98.69 172 GLY A O 1
ATOM 1258 N N . ILE A 1 173 ? -2.165 -0.046 -19.097 1.00 98.69 173 ILE A N 1
ATOM 1259 C CA . ILE A 1 173 ? -2.304 -1.500 -18.916 1.00 98.69 173 ILE A CA 1
ATOM 1260 C C . ILE A 1 173 ? -3.776 -1.950 -18.952 1.00 98.69 173 ILE A C 1
ATOM 1262 O O . ILE A 1 173 ? -4.684 -1.159 -18.702 1.00 98.69 173 ILE A O 1
ATOM 1266 N N . GLY A 1 174 ? -4.021 -3.221 -19.276 1.00 98.44 174 GLY A N 1
ATOM 1267 C CA . GLY A 1 174 ? -5.362 -3.815 -19.319 1.00 98.44 174 GLY A CA 1
ATOM 1268 C C . GLY A 1 174 ? -5.402 -5.131 -20.101 1.00 98.44 174 GLY A C 1
ATOM 1269 O O . GLY A 1 174 ? -4.392 -5.559 -20.669 1.00 98.44 174 GLY A O 1
ATOM 1270 N N . GLY A 1 175 ? -6.565 -5.775 -20.153 1.00 98.44 175 GLY A N 1
ATOM 1271 C CA . GLY A 1 175 ? -6.715 -7.111 -20.726 1.00 98.44 175 GLY A CA 1
ATOM 1272 C C . GLY A 1 175 ? -5.780 -8.112 -20.043 1.00 98.44 175 GLY A C 1
ATOM 1273 O O . GLY A 1 175 ? -5.519 -8.016 -18.843 1.00 98.44 175 GLY A O 1
ATOM 1274 N N . LYS A 1 176 ? -5.214 -9.031 -20.826 1.00 98.19 176 LYS A N 1
ATOM 1275 C CA . LYS A 1 176 ? -4.222 -10.028 -20.383 1.00 98.19 176 LYS A CA 1
ATOM 1276 C C . LYS A 1 176 ? -2.799 -9.524 -20.589 1.00 98.19 176 LYS A C 1
ATOM 1278 O O . LYS A 1 176 ? -2.051 -10.043 -21.425 1.00 98.19 176 LYS A O 1
ATOM 1283 N N . CYS A 1 177 ? -2.435 -8.467 -19.870 1.00 98.31 177 CYS A N 1
ATOM 1284 C CA . CYS A 1 177 ? -1.140 -7.814 -20.038 1.00 98.31 177 CYS A CA 1
ATOM 1285 C C . CYS A 1 177 ? -0.004 -8.516 -19.279 1.00 98.31 177 CYS A C 1
ATOM 1287 O O . CYS A 1 177 ? -0.195 -9.114 -18.219 1.00 98.31 177 CYS A O 1
ATOM 1289 N N . TYR A 1 178 ? 1.215 -8.384 -19.800 1.00 98.62 178 TYR A N 1
ATOM 1290 C CA . TYR A 1 178 ? 2.437 -8.813 -19.119 1.00 98.62 178 TYR A CA 1
ATOM 1291 C C . TYR A 1 178 ? 3.466 -7.686 -19.150 1.00 98.62 178 TYR A C 1
ATOM 1293 O O . TYR A 1 178 ? 3.888 -7.273 -20.228 1.00 98.62 178 TYR A O 1
ATOM 1301 N N . ILE A 1 179 ? 3.922 -7.209 -17.999 1.00 98.75 179 ILE A N 1
ATOM 1302 C CA . ILE A 1 179 ? 5.011 -6.237 -17.931 1.00 98.75 179 ILE A CA 1
ATOM 1303 C C . ILE A 1 179 ? 6.011 -6.607 -16.846 1.00 98.75 179 ILE A C 1
ATOM 1305 O O . ILE A 1 179 ? 5.632 -6.841 -15.695 1.00 98.75 179 ILE A O 1
ATOM 1309 N N . ALA A 1 180 ? 7.289 -6.693 -17.222 1.00 98.69 180 ALA A N 1
ATOM 1310 C CA . ALA A 1 180 ? 8.326 -7.045 -16.269 1.00 98.69 180 ALA A CA 1
ATOM 1311 C C . ALA A 1 180 ? 9.737 -6.571 -16.615 1.00 98.69 180 ALA A C 1
ATOM 1313 O O . ALA A 1 180 ? 10.074 -6.355 -17.777 1.00 98.69 180 ALA A O 1
ATOM 1314 N N . ASP A 1 181 ? 10.581 -6.537 -15.580 1.00 98.44 181 ASP A N 1
ATOM 1315 C CA . ASP A 1 181 ? 12.041 -6.457 -15.686 1.00 98.44 181 ASP A CA 1
ATOM 1316 C C . ASP A 1 181 ? 12.563 -5.163 -16.335 1.00 98.44 181 ASP A C 1
ATOM 1318 O O . ASP A 1 181 ? 13.569 -5.178 -17.045 1.00 98.44 181 ASP A O 1
ATOM 1322 N N . CYS A 1 182 ? 11.917 -4.023 -16.088 1.00 98.25 182 CYS A N 1
ATOM 1323 C CA . CYS A 1 182 ? 12.317 -2.740 -16.671 1.00 98.25 182 CYS A CA 1
ATOM 1324 C C . CYS A 1 182 ? 12.107 -1.542 -15.735 1.00 98.25 182 CYS A C 1
ATOM 1326 O O . CYS A 1 182 ? 11.381 -1.612 -14.741 1.00 98.25 182 CYS A O 1
ATOM 1328 N N . TYR A 1 183 ? 12.784 -0.444 -16.069 1.00 98.75 183 TYR A N 1
ATOM 1329 C CA . TYR A 1 183 ? 12.555 0.884 -15.505 1.00 98.75 183 TYR A CA 1
ATOM 1330 C C . TYR A 1 183 ? 11.397 1.576 -16.232 1.00 98.75 183 TYR A C 1
ATOM 1332 O O . TYR A 1 183 ? 11.314 1.517 -17.464 1.00 98.75 183 TYR A O 1
ATOM 1340 N N . ILE A 1 184 ? 10.528 2.250 -15.486 1.00 98.81 184 ILE A N 1
ATOM 1341 C CA . ILE A 1 184 ? 9.401 3.025 -16.011 1.00 98.81 184 ILE A CA 1
ATOM 1342 C C . ILE A 1 184 ? 9.308 4.311 -15.196 1.00 98.81 184 ILE A C 1
ATOM 1344 O O . ILE A 1 184 ? 9.290 4.269 -13.967 1.00 98.81 184 ILE A O 1
ATOM 1348 N N . GLY A 1 185 ? 9.236 5.461 -15.851 1.00 98.50 185 GLY A N 1
ATOM 1349 C CA . GLY A 1 185 ? 9.131 6.711 -15.110 1.00 98.50 185 GLY A CA 1
ATOM 1350 C C . GLY A 1 185 ? 9.056 7.947 -15.978 1.00 98.50 185 GLY A C 1
ATOM 1351 O O . GLY A 1 185 ? 9.050 7.859 -17.209 1.00 98.50 185 GLY A O 1
ATOM 1352 N N . HIS A 1 186 ? 9.050 9.103 -15.325 1.00 98.69 186 HIS A N 1
ATOM 1353 C CA . HIS A 1 186 ? 9.186 10.387 -16.002 1.00 98.69 186 HIS A CA 1
ATOM 1354 C C . HIS A 1 186 ? 10.618 10.911 -15.908 1.00 98.69 186 HIS A C 1
ATOM 1356 O O . HIS A 1 186 ? 11.372 10.605 -14.980 1.00 98.69 186 HIS A O 1
ATOM 1362 N N . ALA A 1 187 ? 10.993 11.748 -16.875 1.00 97.69 187 ALA A N 1
ATOM 1363 C CA . ALA A 1 187 ? 12.319 12.363 -16.932 1.00 97.69 187 ALA A CA 1
ATOM 1364 C C . ALA A 1 187 ? 12.642 13.242 -15.703 1.00 97.69 187 ALA A C 1
ATOM 1366 O O . ALA A 1 187 ? 13.810 13.497 -15.409 1.00 97.69 187 ALA A O 1
ATOM 1367 N N . SER A 1 188 ? 11.616 13.710 -14.991 1.00 96.81 188 SER A N 1
ATOM 1368 C CA . SER A 1 188 ? 11.712 14.495 -13.761 1.00 96.81 188 SER A CA 1
ATOM 1369 C C . SER A 1 188 ? 10.464 14.293 -12.908 1.00 96.81 188 SER A C 1
ATOM 1371 O O . SER A 1 188 ? 9.433 13.883 -13.436 1.00 96.81 188 SER A O 1
ATOM 1373 N N . LEU A 1 189 ? 10.536 14.638 -11.616 1.00 97.19 189 LEU A N 1
ATOM 1374 C CA . LEU A 1 189 ? 9.376 14.623 -10.722 1.00 97.19 189 LEU A CA 1
ATOM 1375 C C . LEU A 1 189 ? 8.223 15.451 -11.335 1.00 97.19 189 LEU A C 1
ATOM 1377 O O . LEU A 1 189 ? 8.424 16.641 -11.601 1.00 97.19 189 LEU A O 1
ATOM 1381 N N . PRO A 1 190 ? 7.056 14.846 -11.612 1.00 96.44 190 PRO A N 1
ATOM 1382 C CA . PRO A 1 190 ? 5.997 15.514 -12.352 1.00 96.44 190 PRO A CA 1
ATOM 1383 C C . PRO A 1 190 ? 5.198 16.473 -11.467 1.00 96.44 190 PRO A C 1
ATOM 1385 O O . PRO A 1 190 ? 5.026 16.251 -10.270 1.00 96.44 190 PRO A O 1
ATOM 1388 N N . SER A 1 191 ? 4.673 17.535 -12.083 1.00 95.06 191 SER A N 1
ATOM 1389 C CA . SER A 1 191 ? 3.777 18.497 -11.422 1.00 95.06 191 SER A CA 1
ATOM 1390 C C . SER A 1 191 ? 2.292 18.137 -11.557 1.00 95.06 191 SER A C 1
ATOM 1392 O O . SER A 1 191 ? 1.450 18.606 -10.795 1.00 95.06 191 SER A O 1
ATOM 1394 N N . SER A 1 192 ? 1.980 17.312 -12.551 1.00 95.75 192 SER A N 1
ATOM 1395 C CA . SER A 1 192 ? 0.634 16.901 -12.925 1.00 95.75 192 SER A CA 1
ATOM 1396 C C . SER A 1 192 ? 0.171 15.687 -12.116 1.00 95.75 192 SER A C 1
ATOM 1398 O O . SER A 1 192 ? 0.956 14.753 -11.931 1.00 95.75 192 SER A O 1
ATOM 1400 N N . PRO A 1 193 ? -1.114 15.641 -11.720 1.00 93.88 193 PRO A N 1
ATOM 1401 C CA . PRO A 1 193 ? -1.700 14.490 -11.043 1.00 93.88 193 PRO A CA 1
ATOM 1402 C C . PRO A 1 193 ? -1.995 13.316 -11.990 1.00 93.88 193 PRO A C 1
ATOM 1404 O O . PRO A 1 193 ? -2.512 12.309 -11.537 1.00 93.88 193 PRO A O 1
ATOM 1407 N N . TYR A 1 194 ? -1.726 13.448 -13.297 1.00 94.50 194 TYR A N 1
ATOM 1408 C CA . TYR A 1 194 ? -1.986 12.411 -14.311 1.00 94.50 194 TYR A CA 1
ATOM 1409 C C . TYR A 1 194 ? -0.717 11.682 -14.784 1.00 94.50 194 TYR A C 1
ATOM 1411 O O . TYR A 1 194 ? -0.763 10.832 -15.673 1.00 94.50 194 TYR A O 1
ATOM 1419 N N . ALA A 1 195 ? 0.436 12.031 -14.211 1.00 97.81 195 ALA A N 1
ATOM 1420 C CA . ALA A 1 195 ? 1.746 11.509 -14.586 1.00 97.81 195 ALA A CA 1
ATOM 1421 C C . ALA A 1 195 ? 2.011 10.126 -13.965 1.00 97.81 195 ALA A C 1
ATOM 1423 O O . ALA A 1 195 ? 2.905 9.965 -13.132 1.00 97.81 195 ALA A O 1
ATOM 1424 N N . TYR A 1 196 ? 1.208 9.124 -14.311 1.00 98.62 196 TYR A N 1
ATOM 1425 C CA . TYR A 1 196 ? 1.308 7.786 -13.719 1.00 98.62 196 TYR A CA 1
ATOM 1426 C C . TYR A 1 196 ? 2.433 6.961 -14.350 1.00 98.62 196 TYR A C 1
ATOM 1428 O O . TYR A 1 196 ? 2.674 7.047 -15.555 1.00 98.62 196 TYR A O 1
ATOM 1436 N N . GLY A 1 197 ? 3.089 6.105 -13.567 1.00 98.69 197 GLY A N 1
ATOM 1437 C CA . GLY A 1 197 ? 4.000 5.101 -14.119 1.00 98.69 197 GLY A CA 1
ATOM 1438 C C . GLY A 1 197 ? 3.220 4.108 -14.982 1.00 98.69 197 GLY A C 1
ATOM 1439 O O . GLY A 1 197 ? 3.420 4.020 -16.195 1.00 98.69 197 GLY A O 1
ATOM 1440 N N . LEU A 1 198 ? 2.277 3.408 -14.351 1.00 98.81 198 LEU A N 1
ATOM 1441 C CA . LEU A 1 198 ? 1.294 2.546 -15.004 1.00 98.81 198 LEU A CA 1
ATOM 1442 C C . LEU A 1 198 ? -0.123 3.050 -14.722 1.00 98.81 198 LEU A C 1
ATOM 1444 O O . LEU A 1 198 ? -0.453 3.330 -13.576 1.00 98.81 198 LEU A O 1
ATOM 1448 N N . GLU A 1 199 ? -0.972 3.089 -15.740 1.00 98.62 199 GLU A N 1
ATOM 1449 C CA . GLU A 1 199 ? -2.388 3.453 -15.630 1.00 98.62 199 GLU A CA 1
ATOM 1450 C C . GLU A 1 199 ? -3.251 2.306 -16.149 1.00 98.62 199 GLU A C 1
ATOM 1452 O O . GLU A 1 199 ? -3.049 1.834 -17.268 1.00 98.62 199 GLU A O 1
ATOM 1457 N N . THR A 1 200 ? -4.242 1.850 -15.396 1.00 98.31 200 THR A N 1
ATOM 1458 C CA . THR A 1 200 ? -5.244 0.927 -15.947 1.00 98.31 200 THR A CA 1
ATOM 1459 C C . THR A 1 200 ? -6.155 1.666 -16.923 1.00 98.31 200 THR A C 1
ATOM 1461 O O . THR A 1 200 ? -6.885 2.572 -16.534 1.00 98.31 200 THR A O 1
ATOM 1464 N N . VAL A 1 201 ? -6.142 1.261 -18.190 1.00 97.94 201 VAL A N 1
ATOM 1465 C CA . VAL A 1 201 ? -7.007 1.825 -19.248 1.00 97.94 201 VAL A CA 1
ATOM 1466 C C . VAL A 1 201 ? -8.107 0.853 -19.691 1.00 97.94 201 VAL A C 1
ATOM 1468 O O . VAL A 1 201 ? -8.935 1.176 -20.542 1.00 97.94 201 VAL A O 1
ATOM 1471 N N . ALA A 1 202 ? -8.085 -0.356 -19.134 1.00 98.00 202 ALA A N 1
ATOM 1472 C CA . ALA A 1 202 ? -9.116 -1.380 -19.196 1.00 98.00 202 ALA A CA 1
ATOM 1473 C C . ALA A 1 202 ? -8.953 -2.297 -17.969 1.00 98.00 202 ALA A C 1
ATOM 1475 O O . ALA A 1 202 ? -7.941 -2.220 -17.269 1.00 98.00 202 ALA A O 1
ATOM 1476 N N . ALA A 1 203 ? -9.917 -3.190 -17.728 1.00 98.06 203 ALA A N 1
ATOM 1477 C CA . ALA A 1 203 ? -9.788 -4.203 -16.681 1.00 98.06 203 ALA A CA 1
ATOM 1478 C C . ALA A 1 203 ? -8.508 -5.030 -16.872 1.00 98.06 203 ALA A C 1
ATOM 1480 O O . ALA A 1 203 ? -8.205 -5.432 -17.994 1.00 98.06 203 ALA A O 1
ATOM 1481 N N . VAL A 1 204 ? -7.761 -5.268 -15.796 1.00 98.38 204 VAL A N 1
ATOM 1482 C CA . VAL A 1 204 ? -6.592 -6.157 -15.801 1.00 98.38 204 VAL A CA 1
ATOM 1483 C C . VAL A 1 204 ? -7.088 -7.549 -15.447 1.00 98.38 204 VAL A C 1
ATOM 1485 O O . VAL A 1 204 ? -7.529 -7.799 -14.324 1.00 98.38 204 VAL A O 1
ATOM 1488 N N . GLU A 1 205 ? -7.061 -8.434 -16.434 1.00 97.56 205 GLU A N 1
ATOM 1489 C CA . GLU A 1 205 ? -7.745 -9.720 -16.379 1.00 97.56 205 GLU A CA 1
ATOM 1490 C C . GLU A 1 205 ? -6.858 -10.842 -15.833 1.00 97.56 205 GLU A C 1
ATOM 1492 O O . GLU A 1 205 ? -5.659 -10.670 -15.569 1.00 97.56 205 GLU A O 1
ATOM 1497 N N . ASP A 1 206 ? -7.464 -12.028 -15.732 1.00 96.38 206 ASP A N 1
ATOM 1498 C CA . ASP A 1 206 ? -6.805 -13.259 -15.331 1.00 96.38 206 ASP A CA 1
ATOM 1499 C C . ASP A 1 206 ? -5.505 -13.497 -16.103 1.00 96.38 206 ASP A C 1
ATOM 1501 O O . ASP A 1 206 ? -5.388 -13.155 -17.279 1.00 96.38 206 ASP A O 1
ATOM 1505 N N . VAL A 1 207 ? -4.532 -14.106 -15.420 1.00 95.06 207 VAL A N 1
ATOM 1506 C CA . VAL A 1 207 ? -3.186 -14.437 -15.924 1.00 95.06 207 VAL A CA 1
ATOM 1507 C C . VAL A 1 207 ? -2.279 -13.245 -16.241 1.00 95.06 207 VAL A C 1
ATOM 1509 O O . VAL A 1 207 ? -1.144 -13.454 -16.680 1.00 95.06 207 VAL A O 1
ATOM 1512 N N . SER A 1 208 ? -2.726 -12.017 -15.975 1.00 98.50 208 SER A N 1
ATOM 1513 C CA . SER A 1 208 ? -1.871 -10.838 -16.084 1.00 98.50 208 SER A CA 1
ATOM 1514 C C . SER A 1 208 ? -0.727 -10.871 -15.070 1.00 98.50 208 SER A C 1
ATOM 1516 O O . SER A 1 208 ? -0.882 -11.331 -13.932 1.00 98.50 208 S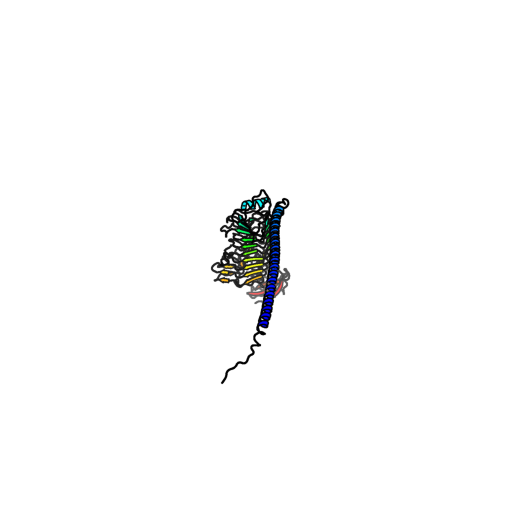ER A O 1
ATOM 1518 N N . PHE A 1 209 ? 0.428 -10.350 -15.479 1.00 98.69 209 PHE A N 1
ATOM 1519 C CA . PHE A 1 209 ? 1.617 -10.246 -14.635 1.00 98.69 209 PHE A CA 1
ATOM 1520 C C . PHE A 1 209 ? 2.203 -8.837 -14.710 1.00 98.69 209 PHE A C 1
ATOM 1522 O O . PHE A 1 209 ? 2.518 -8.350 -15.796 1.00 98.69 209 PHE A O 1
ATOM 1529 N N . ILE A 1 210 ? 2.384 -8.208 -13.553 1.00 98.81 210 ILE A N 1
ATOM 1530 C CA . ILE A 1 210 ? 3.001 -6.890 -13.402 1.00 98.81 210 ILE A CA 1
ATOM 1531 C C . ILE A 1 210 ? 4.070 -7.040 -12.324 1.00 98.81 210 ILE A C 1
ATOM 1533 O O . ILE A 1 210 ? 3.743 -7.228 -11.155 1.00 98.81 210 ILE A O 1
ATOM 1537 N N . GLY A 1 211 ? 5.355 -7.001 -12.667 1.00 98.56 211 GLY A N 1
ATOM 1538 C CA . GLY A 1 211 ? 6.344 -7.200 -11.612 1.00 98.56 211 GLY A CA 1
ATOM 1539 C C . GLY A 1 211 ? 7.801 -7.054 -11.983 1.00 98.56 211 GLY A C 1
ATOM 1540 O O . GLY A 1 211 ? 8.154 -7.003 -13.155 1.00 98.56 211 GLY A O 1
ATOM 1541 N N . ARG A 1 212 ? 8.667 -7.002 -10.967 1.00 98.75 212 ARG A N 1
ATOM 1542 C CA . ARG A 1 212 ? 10.112 -6.744 -11.126 1.00 98.75 212 ARG A CA 1
ATOM 1543 C C . ARG A 1 212 ? 10.372 -5.401 -11.813 1.00 98.75 212 ARG A C 1
ATOM 1545 O O . ARG A 1 212 ? 11.163 -5.305 -12.752 1.00 98.75 212 ARG A O 1
ATOM 1552 N N . LEU A 1 213 ? 9.669 -4.368 -11.354 1.00 98.81 213 LEU A N 1
ATOM 1553 C CA . LEU A 1 213 ? 9.704 -3.021 -11.925 1.00 98.81 213 LEU A CA 1
ATOM 1554 C C . LEU A 1 213 ? 10.349 -2.028 -10.958 1.00 98.81 213 LEU A C 1
ATOM 1556 O O . LEU A 1 213 ? 10.188 -2.135 -9.740 1.00 98.81 213 LEU A O 1
ATOM 1560 N N . LEU A 1 214 ? 11.039 -1.039 -11.524 1.00 98.81 214 LEU A N 1
ATOM 1561 C CA . LEU A 1 214 ? 11.354 0.212 -10.840 1.00 98.81 214 LEU A CA 1
ATOM 1562 C C . LEU A 1 214 ? 10.497 1.311 -11.464 1.00 98.81 214 LEU A C 1
ATOM 1564 O O . LEU A 1 214 ? 10.632 1.590 -12.655 1.00 98.81 214 LEU A O 1
ATOM 1568 N N . LEU A 1 215 ? 9.619 1.888 -10.653 1.00 98.81 215 LEU A N 1
ATOM 1569 C CA . LEU A 1 215 ? 8.743 2.995 -11.001 1.00 98.81 215 LEU A CA 1
ATOM 1570 C C . LEU A 1 215 ? 9.297 4.249 -10.333 1.00 98.81 215 LEU A C 1
ATOM 1572 O O . LEU A 1 215 ? 9.409 4.275 -9.112 1.00 98.81 215 LEU A O 1
ATOM 1576 N N . GLU A 1 216 ? 9.662 5.270 -11.099 1.00 98.44 216 GLU A N 1
ATOM 1577 C CA . GLU A 1 216 ? 10.304 6.463 -10.535 1.00 98.44 216 GLU A CA 1
ATOM 1578 C C . GLU A 1 216 ? 9.778 7.765 -11.136 1.00 98.44 216 GLU A C 1
ATOM 1580 O O . GLU A 1 216 ? 9.462 7.814 -12.324 1.00 98.44 216 GLU A O 1
ATOM 1585 N N . ASN A 1 217 ? 9.731 8.830 -10.324 1.00 98.38 217 ASN A N 1
ATOM 1586 C CA . ASN A 1 217 ? 9.287 10.163 -10.738 1.00 98.38 217 ASN A CA 1
ATOM 1587 C C . ASN A 1 217 ? 7.881 10.114 -11.346 1.00 98.38 217 ASN A C 1
ATOM 1589 O O . ASN A 1 217 ? 7.686 10.449 -12.507 1.00 98.38 217 ASN A O 1
ATOM 1593 N N . ASN A 1 218 ? 6.896 9.667 -10.576 1.00 98.56 218 ASN A N 1
ATOM 1594 C CA . ASN A 1 218 ? 5.508 9.593 -11.033 1.00 98.56 218 ASN A CA 1
ATOM 1595 C C . ASN A 1 218 ? 4.601 10.369 -10.077 1.00 98.56 218 ASN A C 1
ATOM 1597 O O . ASN A 1 218 ? 4.990 10.653 -8.950 1.00 98.56 218 ASN A O 1
ATOM 1601 N N . SER A 1 219 ? 3.385 10.708 -10.491 1.00 98.44 219 SER A N 1
ATOM 1602 C CA . SER A 1 219 ? 2.363 11.079 -9.510 1.00 98.44 219 SER A CA 1
ATOM 1603 C C . SER A 1 219 ? 1.977 9.850 -8.693 1.00 98.44 219 SER A C 1
ATOM 1605 O O . SER A 1 219 ? 2.135 9.842 -7.472 1.00 98.44 219 SER A O 1
ATOM 1607 N N . ASP A 1 220 ? 1.656 8.768 -9.404 1.00 98.75 220 ASP A N 1
ATOM 1608 C CA . ASP A 1 220 ? 1.417 7.442 -8.853 1.00 98.75 220 ASP A CA 1
ATOM 1609 C C . ASP A 1 220 ? 2.295 6.419 -9.566 1.00 98.75 220 ASP A C 1
ATOM 1611 O O . ASP A 1 220 ? 2.408 6.443 -10.795 1.00 98.75 220 ASP A O 1
ATOM 1615 N N . GLY A 1 221 ? 2.910 5.491 -8.830 1.00 98.69 221 GLY A N 1
ATOM 1616 C CA . GLY A 1 221 ? 3.645 4.393 -9.464 1.00 98.69 221 GLY A CA 1
ATOM 1617 C C . GLY A 1 221 ? 2.717 3.546 -10.340 1.00 98.69 221 GLY A C 1
ATOM 1618 O O . GLY A 1 221 ? 2.945 3.403 -11.541 1.00 98.69 221 GLY A O 1
ATOM 1619 N N . ILE A 1 222 ? 1.644 3.027 -9.745 1.00 98.75 222 ILE A N 1
ATOM 1620 C CA . ILE A 1 222 ? 0.537 2.367 -10.450 1.00 98.75 222 ILE A CA 1
ATOM 1621 C C . ILE A 1 222 ? -0.750 3.071 -10.051 1.00 98.75 222 ILE A C 1
ATOM 1623 O O . ILE A 1 222 ? -0.963 3.274 -8.860 1.00 98.75 222 ILE A O 1
ATOM 1627 N N . TYR A 1 223 ? -1.596 3.393 -11.022 1.00 98.69 223 TYR A N 1
ATOM 1628 C CA . TYR A 1 223 ? -2.881 4.038 -10.811 1.00 98.69 223 TYR A CA 1
ATOM 1629 C C . TYR A 1 223 ? -4.025 3.237 -11.436 1.00 98.69 223 TYR A C 1
ATOM 1631 O O . TYR A 1 223 ? -4.000 2.913 -12.627 1.00 98.69 223 TYR A O 1
ATOM 1639 N N . ASN A 1 224 ? -5.031 2.939 -10.618 1.00 98.00 224 ASN A N 1
ATOM 1640 C CA . ASN A 1 224 ? -6.306 2.353 -11.011 1.00 98.00 224 ASN A CA 1
ATOM 1641 C C . ASN A 1 224 ? -7.444 2.964 -10.200 1.00 98.00 224 ASN A C 1
ATOM 1643 O O . ASN A 1 224 ? -7.467 2.781 -8.992 1.00 98.00 224 ASN A O 1
ATOM 1647 N N . GLU A 1 225 ? -8.408 3.612 -10.844 1.00 95.69 225 GLU A N 1
ATOM 1648 C CA . GLU A 1 225 ? -9.608 4.141 -10.173 1.00 95.69 225 GLU A CA 1
ATOM 1649 C C . GLU A 1 225 ? -10.893 3.504 -10.707 1.00 95.69 225 GLU A C 1
ATOM 1651 O O . GLU A 1 225 ? -11.820 3.224 -9.952 1.00 95.69 225 GLU A O 1
ATOM 1656 N N . ASP A 1 226 ? -10.929 3.231 -12.012 1.00 95.38 226 ASP A N 1
ATOM 1657 C CA . ASP A 1 226 ? -12.171 2.929 -12.725 1.00 95.38 226 ASP A CA 1
ATOM 1658 C C . ASP A 1 226 ? -12.327 1.455 -13.112 1.00 95.38 226 ASP A C 1
ATOM 1660 O O . ASP A 1 226 ? -13.416 1.033 -13.513 1.00 95.38 226 ASP A O 1
ATOM 1664 N N . PHE A 1 227 ? -11.256 0.662 -13.039 1.00 97.44 227 PHE A N 1
ATOM 1665 C CA . PHE A 1 227 ? -11.235 -0.682 -13.600 1.00 97.44 227 PHE A CA 1
ATOM 1666 C C . PHE A 1 227 ? -10.985 -1.755 -12.549 1.00 97.44 227 PHE A C 1
ATOM 1668 O O . PHE A 1 227 ? -10.424 -1.527 -11.482 1.00 97.44 227 PHE A O 1
ATOM 1675 N N . ASN A 1 228 ? -11.399 -2.974 -12.880 1.00 97.00 228 ASN A N 1
ATOM 1676 C CA . ASN A 1 228 ? -11.192 -4.117 -12.008 1.00 97.00 228 ASN A CA 1
ATOM 1677 C C . ASN A 1 228 ? -9.840 -4.743 -12.331 1.00 97.00 228 ASN A C 1
ATOM 1679 O O . ASN A 1 228 ? -9.510 -4.967 -13.500 1.00 97.00 228 ASN A O 1
ATOM 1683 N N . ILE A 1 229 ? -9.097 -5.091 -11.292 1.00 97.50 229 ILE A N 1
ATOM 1684 C CA . ILE A 1 229 ? -7.918 -5.944 -11.365 1.00 97.50 229 ILE A CA 1
ATOM 1685 C C . ILE A 1 229 ? -8.316 -7.275 -10.743 1.00 97.50 229 ILE A C 1
ATOM 1687 O O . ILE A 1 229 ? -8.648 -7.336 -9.556 1.00 97.50 229 ILE A O 1
ATOM 1691 N N . PHE A 1 230 ? -8.311 -8.345 -11.534 1.00 96.88 230 PHE A N 1
ATOM 1692 C CA . PHE A 1 230 ? -8.737 -9.647 -11.040 1.00 96.88 230 PHE A CA 1
ATOM 1693 C C . PHE A 1 230 ? -7.861 -10.800 -11.506 1.00 96.88 230 PHE A C 1
ATOM 1695 O O . PHE A 1 230 ? -7.470 -10.884 -12.664 1.00 96.88 230 PHE A O 1
ATOM 1702 N N . SER A 1 231 ? -7.580 -11.733 -10.592 1.00 96.19 231 SER A N 1
ATOM 1703 C CA . SER A 1 231 ? -6.767 -12.930 -10.865 1.00 96.19 231 SER A CA 1
ATOM 1704 C C . SER A 1 231 ? -5.397 -12.618 -11.496 1.00 96.19 231 SER A C 1
ATOM 1706 O O . SER A 1 231 ? -4.865 -13.410 -12.282 1.00 96.19 231 SER A O 1
ATOM 1708 N N . ALA A 1 232 ? -4.829 -11.461 -11.143 1.00 97.12 232 ALA A N 1
ATOM 1709 C CA . ALA A 1 232 ? -3.533 -10.981 -11.606 1.00 97.12 232 ALA A CA 1
ATOM 1710 C C . ALA A 1 232 ? -2.441 -11.190 -10.545 1.00 97.12 232 ALA A C 1
ATOM 1712 O O . ALA A 1 232 ? -2.711 -11.275 -9.342 1.00 97.12 232 ALA A O 1
ATOM 1713 N N . THR A 1 233 ? -1.188 -11.255 -10.997 1.00 98.25 233 THR A N 1
ATOM 1714 C CA . THR A 1 233 ? -0.010 -11.278 -10.120 1.00 98.25 233 THR A CA 1
ATOM 1715 C C . THR A 1 233 ? 0.717 -9.942 -10.191 1.00 98.25 233 THR A C 1
ATOM 1717 O O . THR A 1 233 ? 1.126 -9.520 -11.274 1.00 98.25 233 THR A O 1
ATOM 1720 N N . ILE A 1 234 ? 0.896 -9.302 -9.035 1.00 98.69 234 ILE A N 1
ATOM 1721 C CA . ILE A 1 234 ? 1.577 -8.012 -8.896 1.00 98.69 234 ILE A CA 1
ATOM 1722 C C . ILE A 1 234 ? 2.708 -8.183 -7.887 1.00 98.69 234 ILE A C 1
ATOM 1724 O O . ILE A 1 234 ? 2.434 -8.372 -6.703 1.00 98.69 234 ILE A O 1
ATOM 1728 N N . GLN A 1 235 ? 3.970 -8.175 -8.325 1.00 98.38 235 GLN A N 1
ATOM 1729 C CA . GLN A 1 235 ? 5.061 -8.526 -7.411 1.00 98.38 235 GLN A CA 1
ATOM 1730 C C . GLN A 1 235 ? 6.411 -7.864 -7.665 1.00 98.38 235 GLN A C 1
ATOM 1732 O O . GLN A 1 235 ? 6.773 -7.575 -8.803 1.00 98.38 235 GLN A O 1
ATOM 1737 N N . ASP A 1 236 ? 7.202 -7.718 -6.603 1.00 98.69 236 ASP A N 1
ATOM 1738 C CA . ASP A 1 236 ? 8.594 -7.254 -6.667 1.00 98.69 236 ASP A CA 1
ATOM 1739 C C . ASP A 1 236 ? 8.713 -5.874 -7.331 1.00 98.69 236 ASP A C 1
ATOM 1741 O O . ASP A 1 236 ? 9.492 -5.676 -8.267 1.00 98.69 236 ASP A O 1
ATOM 1745 N N . ILE A 1 237 ? 7.891 -4.920 -6.891 1.00 98.88 237 ILE A N 1
ATOM 1746 C CA . ILE A 1 237 ? 7.843 -3.579 -7.478 1.00 98.88 237 ILE A CA 1
ATOM 1747 C C . ILE A 1 237 ? 8.367 -2.562 -6.480 1.00 98.88 237 ILE A C 1
ATOM 1749 O O . ILE A 1 237 ? 7.909 -2.491 -5.338 1.00 98.88 237 ILE A O 1
ATOM 1753 N N . ARG A 1 238 ? 9.297 -1.731 -6.950 1.00 98.81 238 ARG A N 1
ATOM 1754 C CA . ARG A 1 238 ? 9.785 -0.567 -6.223 1.00 98.81 238 ARG A CA 1
ATOM 1755 C C . ARG A 1 238 ? 9.223 0.707 -6.841 1.00 98.81 238 ARG A C 1
ATOM 1757 O O . ARG A 1 238 ? 9.455 0.940 -8.020 1.00 98.81 238 ARG A O 1
ATOM 1764 N N . SER A 1 239 ? 8.539 1.524 -6.044 1.00 98.75 239 SER A N 1
ATOM 1765 C CA . SER A 1 239 ? 8.098 2.872 -6.419 1.00 98.75 239 SER A CA 1
ATOM 1766 C C . SER A 1 239 ? 8.917 3.916 -5.654 1.00 98.75 239 SER A C 1
ATOM 1768 O O . SER A 1 239 ? 9.003 3.860 -4.424 1.00 98.75 239 SER A O 1
ATOM 1770 N N . THR A 1 240 ? 9.584 4.825 -6.362 1.00 98.62 240 THR A N 1
ATOM 1771 C CA . THR A 1 240 ? 10.442 5.873 -5.792 1.00 98.62 240 THR A CA 1
ATOM 1772 C C . THR A 1 240 ? 10.026 7.251 -6.288 1.00 98.62 240 THR A C 1
ATOM 1774 O O . THR A 1 240 ? 9.590 7.404 -7.426 1.00 98.62 240 THR A O 1
ATOM 1777 N N . ARG A 1 241 ? 10.210 8.274 -5.445 1.00 97.94 241 ARG A N 1
ATOM 1778 C CA . ARG A 1 241 ? 10.006 9.689 -5.806 1.00 97.94 241 ARG A CA 1
ATOM 1779 C C . ARG A 1 241 ? 8.637 9.957 -6.451 1.00 97.94 241 ARG A C 1
ATOM 1781 O O . ARG A 1 241 ? 8.557 10.204 -7.655 1.00 97.94 241 ARG A O 1
ATOM 1788 N N . PHE A 1 242 ? 7.569 9.903 -5.667 1.00 98.56 242 PHE A N 1
ATOM 1789 C CA . PHE A 1 242 ? 6.204 10.121 -6.142 1.00 98.56 242 PHE A CA 1
ATOM 1790 C C . PHE A 1 242 ? 5.506 11.286 -5.432 1.00 98.56 242 PHE A C 1
ATOM 1792 O O . PHE A 1 242 ? 5.838 11.611 -4.292 1.00 98.56 242 PHE A O 1
ATOM 1799 N N . THR A 1 243 ? 4.558 11.937 -6.114 1.00 98.19 243 THR A N 1
ATOM 1800 C CA . THR A 1 243 ? 3.874 13.144 -5.597 1.00 98.19 243 THR A CA 1
ATOM 1801 C C . THR A 1 243 ? 2.471 12.895 -5.050 1.00 98.19 243 THR A C 1
ATOM 1803 O O . THR A 1 243 ? 1.940 13.761 -4.359 1.00 98.19 243 THR A O 1
ATOM 1806 N N . HIS A 1 244 ? 1.867 11.736 -5.325 1.00 98.25 244 HIS A N 1
ATOM 1807 C CA . HIS A 1 244 ? 0.532 11.386 -4.840 1.00 98.25 244 HIS A CA 1
ATOM 1808 C C . HIS A 1 244 ? 0.515 10.039 -4.114 1.00 98.25 244 HIS A C 1
ATOM 1810 O O . HIS A 1 244 ? 0.206 10.014 -2.921 1.00 98.25 244 HIS A O 1
ATOM 1816 N N . SER A 1 245 ? 0.905 8.942 -4.774 1.00 98.69 245 SER A N 1
ATOM 1817 C CA . SER A 1 245 ? 1.032 7.646 -4.101 1.00 98.69 245 SER A CA 1
ATOM 1818 C C . SER A 1 245 ? 2.099 6.720 -4.680 1.00 98.69 245 SER A C 1
ATOM 1820 O O . SER A 1 245 ? 2.517 6.824 -5.832 1.00 98.69 245 SER A O 1
ATOM 1822 N N . GLY A 1 246 ? 2.569 5.771 -3.869 1.00 98.56 246 GLY A N 1
ATOM 1823 C CA . GLY A 1 246 ? 3.437 4.709 -4.366 1.00 98.56 246 GLY A CA 1
ATOM 1824 C C . GLY A 1 246 ? 2.655 3.776 -5.286 1.00 98.56 246 GLY A C 1
ATOM 1825 O O . GLY A 1 246 ? 3.101 3.486 -6.400 1.00 98.56 246 GLY A O 1
ATOM 1826 N N . PHE A 1 247 ? 1.484 3.343 -4.813 1.00 98.81 247 PHE A N 1
ATOM 1827 C CA . PHE A 1 247 ? 0.568 2.460 -5.523 1.00 98.81 247 PHE A CA 1
ATOM 1828 C C . PHE A 1 247 ? -0.885 2.790 -5.178 1.00 98.81 247 PHE A C 1
ATOM 1830 O O . PHE A 1 247 ? -1.259 2.782 -4.004 1.00 98.81 247 PHE A O 1
ATOM 1837 N N . TRP A 1 248 ? -1.705 2.974 -6.205 1.00 98.69 248 TRP A N 1
ATOM 1838 C CA . TRP A 1 248 ? -3.130 3.232 -6.102 1.00 98.69 248 TRP A CA 1
ATOM 1839 C C . TRP A 1 248 ? -3.930 2.141 -6.815 1.00 98.69 248 TRP A C 1
ATOM 1841 O O . TRP A 1 248 ? -4.104 2.156 -8.033 1.00 98.69 248 TRP A O 1
ATOM 1851 N N . PHE A 1 249 ? -4.408 1.167 -6.045 1.00 98.12 249 PHE A N 1
ATOM 1852 C CA . PHE A 1 249 ? -5.266 0.078 -6.506 1.00 98.12 249 PHE A CA 1
ATOM 1853 C C . PHE A 1 249 ? -6.717 0.329 -6.086 1.00 98.12 249 PHE A C 1
ATOM 1855 O O . PHE A 1 249 ? -7.256 -0.381 -5.236 1.00 98.12 249 PHE A O 1
ATOM 1862 N N . GLY A 1 250 ? -7.326 1.362 -6.658 1.00 95.88 250 GLY A N 1
ATOM 1863 C CA . GLY A 1 250 ? -8.748 1.669 -6.530 1.00 95.88 250 GLY A CA 1
ATOM 1864 C C . GLY A 1 250 ? -9.632 0.762 -7.390 1.00 95.88 250 GLY A C 1
ATOM 1865 O O . GLY A 1 250 ? -9.234 -0.350 -7.744 1.00 95.88 250 GLY A O 1
ATOM 1866 N N . GLY A 1 251 ? -10.831 1.234 -7.733 1.00 91.50 251 GLY A N 1
ATOM 1867 C CA . GLY A 1 251 ? -11.836 0.459 -8.464 1.00 91.50 251 GLY A CA 1
ATOM 1868 C C . GLY A 1 251 ? -12.692 -0.443 -7.573 1.00 91.50 251 GLY A C 1
ATOM 1869 O O . GLY A 1 251 ? -12.345 -0.758 -6.438 1.00 91.50 251 GLY A O 1
ATOM 1870 N N . ASN A 1 252 ? -13.843 -0.864 -8.103 1.00 89.69 252 ASN A N 1
ATOM 1871 C CA . ASN A 1 252 ? -14.798 -1.720 -7.400 1.00 89.69 252 ASN A CA 1
ATOM 1872 C C . ASN A 1 252 ? -14.817 -3.128 -7.999 1.00 89.69 252 ASN A C 1
ATOM 1874 O O . ASN A 1 252 ? -15.123 -3.300 -9.175 1.00 89.69 252 ASN A O 1
ATOM 1878 N N . GLY A 1 253 ? -14.598 -4.156 -7.178 1.00 90.69 253 GLY A N 1
ATOM 1879 C CA . GLY A 1 253 ? -14.627 -5.551 -7.629 1.00 90.69 253 GLY A CA 1
ATOM 1880 C C . GLY A 1 253 ? -13.257 -6.089 -8.033 1.00 90.69 253 GLY A C 1
ATOM 1881 O O . GLY A 1 253 ? -13.163 -6.919 -8.941 1.00 90.69 253 GLY A O 1
ATOM 1882 N N . ASN A 1 254 ? -12.205 -5.625 -7.358 1.00 96.81 254 ASN A N 1
ATOM 1883 C CA . ASN A 1 254 ? -10.898 -6.269 -7.396 1.00 96.81 254 ASN A CA 1
ATOM 1884 C C . ASN A 1 254 ? -10.991 -7.629 -6.686 1.00 96.81 254 ASN A C 1
ATOM 1886 O O . ASN A 1 254 ? -11.614 -7.742 -5.629 1.00 96.81 254 ASN A O 1
ATOM 1890 N N . THR A 1 255 ? -10.424 -8.689 -7.265 1.00 96.69 255 THR A N 1
ATOM 1891 C CA . THR A 1 255 ? -10.645 -10.049 -6.737 1.00 96.69 255 THR A CA 1
ATOM 1892 C C . THR A 1 255 ? -9.567 -11.044 -7.147 1.00 96.69 255 THR A C 1
ATOM 1894 O O . THR A 1 255 ? -9.061 -11.019 -8.267 1.00 96.69 255 THR A O 1
ATOM 1897 N N . GLY A 1 256 ? -9.198 -11.959 -6.256 1.00 93.94 256 GLY A N 1
ATOM 1898 C CA . GLY A 1 256 ? -8.310 -13.081 -6.575 1.00 93.94 256 GLY A CA 1
ATOM 1899 C C . GLY A 1 256 ? -6.872 -12.699 -6.950 1.00 93.94 256 GLY A C 1
ATOM 1900 O O . GLY A 1 256 ? -6.165 -13.509 -7.549 1.00 93.94 256 GLY A O 1
ATOM 1901 N N . CYS A 1 257 ? -6.424 -11.481 -6.636 1.00 95.44 257 CYS A N 1
ATOM 1902 C CA . CYS A 1 257 ? -5.063 -11.033 -6.933 1.00 95.44 257 CYS A CA 1
ATOM 1903 C C . CYS A 1 257 ? -4.040 -11.601 -5.939 1.00 95.44 257 CYS A C 1
ATOM 1905 O O . CYS A 1 257 ? -4.291 -11.675 -4.732 1.00 95.44 257 CYS A O 1
ATOM 1907 N N . SER A 1 258 ? -2.853 -11.937 -6.450 1.00 95.25 258 SER A N 1
ATOM 1908 C CA . SER A 1 258 ? -1.670 -12.244 -5.642 1.00 95.25 258 SER A CA 1
ATOM 1909 C C . SER A 1 258 ? -0.726 -11.051 -5.681 1.00 95.25 258 SER A C 1
ATOM 1911 O O . SER A 1 258 ? -0.109 -10.787 -6.715 1.00 95.25 258 SER A O 1
ATOM 1913 N N . ILE A 1 259 ? -0.617 -10.339 -4.561 1.00 98.31 259 ILE A N 1
ATOM 1914 C CA . ILE A 1 259 ? 0.201 -9.129 -4.454 1.00 98.31 259 ILE A CA 1
ATOM 1915 C C . ILE A 1 259 ? 1.351 -9.405 -3.490 1.00 98.31 259 ILE A C 1
ATOM 1917 O O . ILE A 1 259 ? 1.115 -9.873 -2.377 1.00 98.31 259 ILE A O 1
ATOM 1921 N N . ASP A 1 260 ? 2.598 -9.156 -3.878 1.00 98.56 260 ASP A N 1
ATOM 1922 C CA . ASP A 1 260 ? 3.735 -9.437 -2.994 1.00 98.56 260 ASP A CA 1
ATOM 1923 C C . ASP A 1 260 ? 4.919 -8.492 -3.191 1.00 98.56 260 ASP A C 1
ATOM 1925 O O . ASP A 1 260 ? 5.193 -8.022 -4.290 1.00 98.56 260 ASP A O 1
ATOM 1929 N N . ASN A 1 261 ? 5.655 -8.249 -2.113 1.00 98.50 261 ASN A N 1
ATOM 1930 C CA . ASN A 1 261 ? 6.894 -7.481 -2.109 1.00 98.50 261 ASN A CA 1
ATOM 1931 C C . ASN A 1 261 ? 6.777 -6.117 -2.823 1.00 98.50 261 ASN A C 1
ATOM 1933 O O . ASN A 1 261 ? 7.525 -5.814 -3.758 1.00 98.50 261 ASN A O 1
ATOM 1937 N N . LEU A 1 262 ? 5.811 -5.299 -2.389 1.00 98.81 262 LEU A N 1
ATOM 1938 C CA . LEU A 1 262 ? 5.697 -3.907 -2.828 1.00 98.81 262 LEU A CA 1
ATOM 1939 C C . LEU A 1 262 ? 6.524 -3.007 -1.910 1.00 98.81 262 LEU A C 1
ATOM 1941 O O . LEU A 1 262 ? 6.421 -3.081 -0.684 1.00 98.81 262 LEU A O 1
ATOM 1945 N N . TYR A 1 263 ? 7.348 -2.152 -2.502 1.00 98.81 263 TYR A N 1
ATOM 1946 C CA . TYR A 1 263 ? 8.266 -1.286 -1.773 1.00 98.81 263 TYR A CA 1
ATOM 1947 C C . TYR A 1 263 ? 8.134 0.149 -2.283 1.00 98.81 263 TYR A C 1
ATOM 1949 O O . TYR A 1 263 ? 8.566 0.452 -3.395 1.00 98.81 263 TYR A O 1
ATOM 1957 N N . CYS A 1 264 ? 7.541 1.043 -1.494 1.00 98.19 264 CYS A N 1
ATOM 1958 C CA . CYS A 1 264 ? 7.502 2.468 -1.815 1.00 98.19 264 CYS A CA 1
ATOM 1959 C C . CYS A 1 264 ? 8.425 3.257 -0.883 1.00 98.19 264 CYS A C 1
ATOM 1961 O O . CYS A 1 264 ? 8.356 3.118 0.337 1.00 98.19 264 CYS A O 1
ATOM 1963 N N . VAL A 1 265 ? 9.288 4.092 -1.465 1.00 98.50 265 VAL A N 1
ATOM 1964 C CA . VAL A 1 265 ? 10.205 4.964 -0.721 1.00 98.50 265 VAL A CA 1
ATOM 1965 C C . VAL A 1 265 ? 10.209 6.366 -1.323 1.00 98.50 265 VAL A C 1
ATOM 1967 O O . VAL A 1 265 ? 10.474 6.521 -2.515 1.00 98.50 265 VAL A O 1
ATOM 1970 N N . ASN A 1 266 ? 9.935 7.394 -0.517 1.00 98.31 266 ASN A N 1
ATOM 1971 C CA . ASN A 1 266 ? 9.669 8.742 -1.037 1.00 98.31 266 ASN A CA 1
ATOM 1972 C C . ASN A 1 266 ? 10.713 9.807 -0.658 1.00 98.31 266 ASN A C 1
ATOM 1974 O O . ASN A 1 266 ? 10.390 10.950 -0.327 1.00 98.31 266 ASN A O 1
ATOM 1978 N N . TRP A 1 267 ? 11.992 9.431 -0.727 1.00 97.81 267 TRP A N 1
ATOM 1979 C CA . TRP A 1 267 ? 13.101 10.378 -0.617 1.00 97.81 267 TRP A CA 1
ATOM 1980 C C . TRP A 1 267 ? 13.090 11.365 -1.788 1.00 97.81 267 TRP A C 1
ATOM 1982 O O . TRP A 1 267 ? 13.062 10.935 -2.939 1.00 97.81 267 TRP A O 1
ATOM 1992 N N . ASP A 1 268 ? 13.207 12.663 -1.510 1.00 96.88 268 ASP A N 1
ATOM 1993 C CA . ASP A 1 268 ? 13.595 13.640 -2.531 1.00 96.88 268 ASP A CA 1
ATOM 1994 C C . ASP A 1 268 ? 15.112 13.616 -2.726 1.00 96.88 268 ASP A C 1
ATOM 1996 O O . ASP A 1 268 ? 15.612 13.470 -3.834 1.00 96.88 268 ASP A O 1
ATOM 2000 N N . ASP A 1 269 ? 15.880 13.679 -1.645 1.00 95.69 269 ASP A N 1
ATOM 2001 C CA . ASP A 1 269 ? 17.329 13.528 -1.699 1.00 95.69 269 ASP A CA 1
ATOM 2002 C C . ASP A 1 269 ? 17.804 12.789 -0.449 1.00 95.69 269 ASP A C 1
ATOM 2004 O O . ASP A 1 269 ? 17.722 13.267 0.682 1.00 95.69 269 ASP A O 1
ATOM 2008 N N . TYR A 1 270 ? 18.313 11.578 -0.675 1.00 93.31 270 TYR A N 1
ATOM 2009 C CA . TYR A 1 270 ? 18.818 10.707 0.379 1.00 93.31 270 TYR A CA 1
ATOM 2010 C C . TYR A 1 270 ? 20.028 11.305 1.111 1.00 93.31 270 TYR A C 1
ATOM 2012 O O . TYR A 1 270 ? 20.159 11.142 2.322 1.00 93.31 270 TYR A O 1
ATOM 2020 N N . GLY A 1 271 ? 20.921 11.992 0.393 1.00 94.69 271 GLY A N 1
ATOM 2021 C CA . GLY A 1 271 ? 22.140 12.563 0.965 1.00 94.69 271 GLY A CA 1
ATOM 2022 C C . GLY A 1 271 ? 21.864 13.780 1.844 1.00 94.69 271 GLY A C 1
ATOM 2023 O O . GLY A 1 271 ? 22.576 13.999 2.825 1.00 94.69 271 GLY A O 1
ATOM 2024 N N . SER A 1 272 ? 20.825 14.549 1.515 1.00 96.19 272 SER A N 1
ATOM 2025 C CA . SER A 1 272 ? 20.369 15.688 2.318 1.00 96.19 272 SER A CA 1
ATOM 2026 C C . SER A 1 272 ? 19.305 15.315 3.360 1.00 96.19 272 SER A C 1
ATOM 2028 O O . SER A 1 272 ? 19.045 16.100 4.273 1.00 96.19 272 SER A O 1
ATOM 2030 N N . GLY A 1 273 ? 18.717 14.118 3.259 1.00 95.19 273 GLY A N 1
ATOM 2031 C CA . GLY A 1 273 ? 17.656 13.648 4.144 1.00 95.19 273 GLY A CA 1
ATOM 2032 C C . GLY A 1 273 ? 16.311 14.342 3.907 1.00 95.19 273 GLY A C 1
ATOM 2033 O O . GLY A 1 273 ? 15.495 14.398 4.830 1.00 95.19 273 GLY A O 1
ATOM 2034 N N . THR A 1 274 ? 16.065 14.882 2.708 1.00 97.69 274 THR A N 1
ATOM 2035 C CA . THR A 1 274 ? 14.788 15.520 2.350 1.00 97.69 274 THR A CA 1
ATOM 2036 C C . THR A 1 274 ? 13.810 14.514 1.753 1.00 97.69 274 THR A C 1
ATOM 2038 O O . THR A 1 274 ? 14.178 13.663 0.946 1.00 97.69 274 THR A O 1
ATOM 2041 N N . LYS A 1 275 ? 12.539 14.617 2.143 1.00 98.31 275 LYS A N 1
ATOM 2042 C CA . LYS A 1 275 ? 11.448 13.719 1.737 1.00 98.31 275 LYS A CA 1
ATOM 2043 C C . LYS A 1 275 ? 10.427 14.475 0.895 1.00 98.31 275 LYS A C 1
ATOM 2045 O O . LYS A 1 275 ? 10.244 15.675 1.099 1.00 98.31 275 LYS A O 1
ATOM 2050 N N . LEU A 1 276 ? 9.759 13.771 -0.010 1.00 98.31 276 LEU A N 1
ATOM 2051 C CA . LEU A 1 276 ? 8.603 14.287 -0.740 1.00 98.31 276 LEU A CA 1
ATOM 2052 C C . LEU A 1 276 ? 7.316 14.024 0.049 1.00 98.31 276 LEU A C 1
ATOM 2054 O O . LEU A 1 276 ? 7.237 13.059 0.816 1.00 98.31 276 LEU A O 1
ATOM 2058 N N . SER A 1 277 ? 6.321 14.888 -0.158 1.00 98.00 277 SER A N 1
ATOM 2059 C CA . SER A 1 277 ? 4.964 14.692 0.355 1.00 98.00 277 SER A CA 1
ATOM 2060 C C . SER A 1 277 ? 4.122 13.888 -0.632 1.00 98.00 277 SER A C 1
ATOM 2062 O O . SER A 1 277 ? 4.276 14.023 -1.847 1.00 98.00 277 SER A O 1
ATOM 2064 N N . ALA A 1 278 ? 3.245 13.049 -0.094 1.00 98.25 278 ALA A N 1
ATOM 2065 C CA . ALA A 1 278 ? 2.299 12.229 -0.832 1.00 98.25 278 ALA A CA 1
ATOM 2066 C C . ALA A 1 278 ? 1.013 12.061 -0.011 1.00 98.25 278 ALA A C 1
ATOM 2068 O O . ALA A 1 278 ? 1.053 12.070 1.221 1.00 98.25 278 ALA A O 1
ATOM 2069 N N . TYR A 1 279 ? -0.113 11.854 -0.692 1.00 98.25 279 TYR A N 1
ATOM 2070 C CA . TYR A 1 279 ? -1.378 11.543 -0.030 1.00 98.25 279 TYR A CA 1
ATOM 2071 C C . TYR A 1 279 ? -1.257 10.229 0.745 1.00 98.25 279 TYR A C 1
ATOM 2073 O O . TYR A 1 279 ? -1.493 10.180 1.952 1.00 98.25 279 TYR A O 1
ATOM 2081 N N . CYS A 1 280 ? -0.798 9.165 0.079 1.00 98.62 280 CYS A N 1
ATOM 2082 C CA . CYS A 1 280 ? -0.533 7.913 0.768 1.00 98.62 280 CYS A CA 1
ATOM 2083 C C . CYS A 1 280 ? 0.645 7.109 0.226 1.00 98.62 280 CYS A C 1
ATOM 2085 O O . CYS A 1 280 ? 1.097 7.309 -0.897 1.00 98.62 280 CYS A O 1
ATOM 2087 N N . GLY A 1 281 ? 1.130 6.142 1.004 1.00 98.56 281 GLY A N 1
ATOM 2088 C CA . GLY A 1 281 ? 2.058 5.132 0.498 1.00 98.56 281 GLY A CA 1
ATOM 2089 C C . GLY A 1 281 ? 1.358 4.172 -0.464 1.00 98.56 281 GLY A C 1
ATOM 2090 O O . GLY A 1 281 ? 1.726 4.077 -1.637 1.00 98.56 281 GLY A O 1
ATOM 2091 N N . ILE A 1 282 ? 0.337 3.470 0.038 1.00 98.81 282 ILE A N 1
ATOM 2092 C CA . ILE A 1 282 ? -0.404 2.448 -0.712 1.00 98.81 282 ILE A CA 1
ATOM 2093 C C . ILE A 1 282 ? -1.905 2.573 -0.464 1.00 98.81 282 ILE A C 1
ATOM 2095 O O . ILE A 1 282 ? -2.347 2.632 0.684 1.00 98.81 282 ILE A O 1
ATOM 2099 N N . TYR A 1 283 ? -2.678 2.513 -1.542 1.00 98.75 283 TYR A N 1
ATOM 2100 C CA . TYR A 1 283 ? -4.134 2.517 -1.534 1.00 98.75 283 TYR A CA 1
ATOM 2101 C C . TYR A 1 283 ? -4.678 1.222 -2.150 1.00 98.75 283 TYR A C 1
ATOM 2103 O O . TYR A 1 283 ? -4.279 0.836 -3.249 1.00 98.75 283 TYR A O 1
ATOM 2111 N N . PHE A 1 284 ? -5.598 0.556 -1.455 1.00 98.44 284 PHE A N 1
ATOM 2112 C CA . PHE A 1 284 ? -6.370 -0.586 -1.946 1.00 98.44 284 PHE A CA 1
ATOM 2113 C C . PHE A 1 284 ? -7.854 -0.308 -1.734 1.00 98.44 284 PHE A C 1
ATOM 2115 O O . PHE A 1 284 ? -8.260 -0.146 -0.590 1.00 98.44 284 PHE A O 1
ATOM 2122 N N . ALA A 1 285 ? -8.677 -0.325 -2.778 1.00 97.50 285 ALA A N 1
ATOM 2123 C CA . ALA A 1 285 ? -10.126 -0.250 -2.620 1.00 97.50 285 ALA A CA 1
ATOM 2124 C C . ALA A 1 285 ? -10.864 -1.385 -3.314 1.00 97.50 285 ALA A C 1
ATOM 2126 O O . ALA A 1 285 ? -10.359 -1.991 -4.261 1.00 97.50 285 ALA A O 1
ATOM 2127 N N . GLY A 1 286 ? -12.062 -1.683 -2.811 1.00 96.38 286 GLY A N 1
ATOM 2128 C CA . GLY A 1 286 ? -13.029 -2.530 -3.506 1.00 96.38 286 GLY A CA 1
ATOM 2129 C C . GLY A 1 286 ? -12.570 -3.973 -3.728 1.00 96.38 286 GLY A C 1
ATOM 2130 O O . GLY A 1 286 ? -13.029 -4.611 -4.681 1.00 96.38 286 GLY A O 1
ATOM 2131 N N . TYR A 1 287 ? -11.650 -4.484 -2.902 1.00 97.19 287 TYR A N 1
ATOM 2132 C CA . TYR A 1 287 ? -11.220 -5.881 -2.957 1.00 97.19 287 TYR A CA 1
ATOM 2133 C C . TYR A 1 287 ? -12.245 -6.775 -2.268 1.00 97.19 287 TYR A C 1
ATOM 2135 O O . TYR A 1 287 ? -12.453 -6.629 -1.072 1.00 97.19 287 TYR A O 1
ATOM 2143 N N . THR A 1 288 ? -12.844 -7.737 -2.970 1.00 95.62 288 THR A N 1
ATOM 2144 C CA . THR A 1 288 ? -13.750 -8.728 -2.344 1.00 95.62 288 THR A CA 1
ATOM 2145 C C . THR A 1 288 ? -13.010 -9.900 -1.692 1.00 95.62 288 THR A C 1
ATOM 2147 O O . THR A 1 288 ? -13.544 -10.622 -0.841 1.00 95.62 288 THR A O 1
ATOM 2150 N N . ASP A 1 289 ? -11.780 -10.112 -2.152 1.00 93.19 289 ASP A N 1
ATOM 2151 C CA . ASP A 1 289 ? -10.786 -11.044 -1.648 1.00 93.19 289 ASP A CA 1
ATOM 2152 C C . ASP A 1 289 ? -9.402 -10.603 -2.144 1.00 93.19 289 ASP A C 1
ATOM 2154 O O . ASP A 1 289 ? -9.225 -10.129 -3.268 1.00 93.19 289 ASP A O 1
ATOM 2158 N N . GLY A 1 290 ? -8.386 -10.762 -1.306 1.00 90.88 290 GLY A N 1
ATOM 2159 C CA . GLY A 1 290 ? -7.021 -10.438 -1.698 1.00 90.88 290 GLY A CA 1
ATOM 2160 C C . GLY A 1 290 ? -6.017 -10.877 -0.653 1.00 90.88 290 GLY A C 1
ATOM 2161 O O . GLY A 1 290 ? -6.282 -10.824 0.551 1.00 90.88 290 GLY A O 1
ATOM 2162 N N . VAL A 1 291 ? -4.856 -11.329 -1.123 1.00 95.69 291 VAL A N 1
ATOM 2163 C CA . VAL A 1 291 ? -3.727 -11.662 -0.257 1.00 95.69 291 VAL A CA 1
ATOM 2164 C C . VAL A 1 291 ? -2.524 -10.851 -0.696 1.00 95.69 291 VAL A C 1
ATOM 2166 O O . VAL A 1 291 ? -2.010 -11.017 -1.801 1.00 95.69 291 VAL A O 1
ATOM 2169 N N . VAL A 1 292 ? -2.060 -10.014 0.221 1.00 98.06 292 VAL A N 1
ATOM 2170 C CA . VAL A 1 292 ? -0.841 -9.235 0.095 1.00 98.06 292 VAL A CA 1
ATOM 2171 C C . VAL A 1 292 ? 0.231 -9.869 0.974 1.00 98.06 292 VAL A C 1
ATOM 2173 O O . VAL A 1 292 ? 0.009 -10.122 2.161 1.00 98.06 292 VAL A O 1
ATOM 2176 N N . GLY A 1 293 ? 1.389 -10.182 0.405 1.00 98.38 293 GLY A N 1
ATOM 2177 C CA . GLY A 1 293 ? 2.521 -10.724 1.146 1.00 98.38 293 GLY A CA 1
ATOM 2178 C C . GLY A 1 293 ? 3.216 -9.652 1.982 1.00 98.38 293 GLY A C 1
ATOM 2179 O O . GLY A 1 293 ? 2.779 -9.362 3.099 1.00 98.38 293 GLY A O 1
ATOM 2180 N N . GLN A 1 294 ? 4.311 -9.096 1.470 1.00 98.06 294 GLN A N 1
ATOM 2181 C CA . GLN A 1 294 ? 5.047 -8.013 2.126 1.00 98.06 294 GLN A CA 1
ATOM 2182 C C . GLN A 1 294 ? 4.802 -6.655 1.458 1.00 98.06 294 GLN A C 1
ATOM 2184 O O . GLN A 1 294 ? 4.895 -6.529 0.238 1.00 98.06 294 GLN A O 1
ATOM 2189 N N . ILE A 1 295 ? 4.555 -5.632 2.277 1.00 98.56 295 ILE A N 1
ATOM 2190 C CA . ILE A 1 295 ? 4.540 -4.225 1.867 1.00 98.56 295 ILE A CA 1
ATOM 2191 C C . ILE A 1 295 ? 5.467 -3.402 2.755 1.00 98.56 295 ILE A C 1
ATOM 2193 O O . ILE A 1 295 ? 5.506 -3.601 3.972 1.00 98.56 295 ILE A O 1
ATOM 2197 N N . ASN A 1 296 ? 6.199 -2.479 2.139 1.00 98.81 296 ASN A N 1
ATOM 2198 C CA . ASN A 1 296 ? 7.084 -1.546 2.826 1.00 98.81 296 ASN A CA 1
ATOM 2199 C C . ASN A 1 296 ? 6.763 -0.123 2.365 1.00 98.81 296 ASN A C 1
ATOM 2201 O O . ASN A 1 296 ? 6.732 0.138 1.158 1.00 98.81 296 ASN A O 1
ATOM 2205 N N . ILE A 1 297 ? 6.520 0.770 3.321 1.00 98.81 297 ILE A N 1
ATOM 2206 C CA . ILE A 1 297 ? 6.212 2.182 3.093 1.00 98.81 297 ILE A CA 1
ATOM 2207 C C . ILE A 1 297 ? 7.235 3.006 3.858 1.00 98.81 297 ILE A C 1
ATOM 2209 O O . ILE A 1 297 ? 7.217 3.039 5.089 1.00 98.81 297 ILE A O 1
ATOM 2213 N N . GLU A 1 298 ? 8.144 3.647 3.129 1.00 98.56 298 GLU A N 1
ATOM 2214 C CA . GLU A 1 298 ? 9.345 4.205 3.733 1.00 98.56 298 GLU A CA 1
ATOM 2215 C C . GLU A 1 298 ? 9.600 5.663 3.350 1.00 98.56 298 GLU A C 1
ATOM 2217 O O . GLU A 1 298 ? 9.258 6.131 2.260 1.00 98.56 298 GLU A O 1
ATOM 2222 N N . HIS A 1 299 ? 10.235 6.378 4.275 1.00 98.31 299 HIS A N 1
ATOM 2223 C CA . HIS A 1 299 ? 10.918 7.650 4.063 1.00 98.31 299 HIS A CA 1
ATOM 2224 C C . HIS A 1 299 ? 10.181 8.675 3.186 1.00 98.31 299 HIS A C 1
ATOM 2226 O O . HIS A 1 299 ? 10.734 9.173 2.211 1.00 98.31 299 HIS A O 1
ATOM 2232 N N . GLY A 1 300 ? 8.951 9.020 3.558 1.00 98.31 300 GLY A N 1
ATOM 2233 C CA . GLY A 1 300 ? 8.150 10.071 2.924 1.00 98.31 300 GLY A CA 1
ATOM 2234 C C . GLY A 1 300 ? 7.413 10.908 3.962 1.00 98.31 300 GLY A C 1
ATOM 2235 O O . GLY A 1 300 ? 7.299 10.481 5.117 1.00 98.31 300 GLY A O 1
ATOM 2236 N N . ASN A 1 301 ? 6.930 12.081 3.555 1.00 98.62 301 ASN A N 1
ATOM 2237 C CA . ASN A 1 301 ? 5.863 12.758 4.285 1.00 98.62 301 ASN A CA 1
ATOM 2238 C C . ASN A 1 301 ? 4.540 12.254 3.711 1.00 98.62 301 ASN A C 1
ATOM 2240 O O . ASN A 1 301 ? 4.349 12.249 2.495 1.00 98.62 301 ASN A O 1
ATOM 2244 N N . TYR A 1 302 ? 3.665 11.770 4.573 1.00 98.62 302 TYR A N 1
ATOM 2245 C CA . TYR A 1 302 ? 2.453 11.092 4.157 1.00 98.62 302 TYR A CA 1
ATOM 2246 C C . TYR A 1 302 ? 1.281 11.597 4.988 1.00 98.62 302 TYR A C 1
ATOM 2248 O O . TYR A 1 302 ? 1.361 11.651 6.224 1.00 98.62 302 TYR A O 1
ATOM 2256 N N . GLU A 1 303 ? 0.175 11.901 4.316 1.00 98.38 303 GLU A N 1
ATOM 2257 C CA . GLU A 1 303 ? -1.100 12.083 5.010 1.00 98.38 303 GLU A CA 1
ATOM 2258 C C . GLU A 1 303 ? -1.537 10.743 5.610 1.00 98.38 303 GLU A C 1
ATOM 2260 O O . GLU A 1 303 ? -1.922 10.682 6.775 1.00 98.38 303 GLU A O 1
ATOM 2265 N N . GLN A 1 304 ? -1.403 9.654 4.843 1.00 98.31 304 GLN A N 1
ATOM 2266 C CA . GLN A 1 304 ? -1.736 8.296 5.269 1.00 98.31 304 GLN A CA 1
ATOM 2267 C C . GLN A 1 304 ? -0.688 7.268 4.810 1.00 98.31 304 GLN A C 1
ATOM 2269 O O . GLN A 1 304 ? -0.084 7.382 3.752 1.00 98.31 304 GLN A O 1
ATOM 2274 N N . GLY A 1 305 ? -0.450 6.203 5.574 1.00 98.25 305 GLY A N 1
ATOM 2275 C CA . GLY A 1 305 ? 0.457 5.135 5.128 1.00 98.25 305 GLY A CA 1
ATOM 2276 C C . GLY A 1 305 ? -0.242 4.190 4.158 1.00 98.25 305 GLY A C 1
ATOM 2277 O O . GLY A 1 305 ? 0.043 4.159 2.960 1.00 98.25 305 GLY A O 1
ATOM 2278 N N . LEU A 1 306 ? -1.167 3.415 4.713 1.00 98.81 306 LEU A N 1
ATOM 2279 C CA . LEU A 1 306 ? -1.935 2.384 4.035 1.00 98.81 306 LEU A CA 1
ATOM 2280 C C . LEU A 1 306 ? -3.428 2.705 4.116 1.00 98.81 306 LEU A C 1
ATOM 2282 O O . LEU A 1 306 ? -3.961 2.889 5.211 1.00 98.81 306 LEU A O 1
ATOM 2286 N N . VAL A 1 307 ? -4.105 2.697 2.972 1.00 98.69 307 VAL A N 1
ATOM 2287 C CA . VAL A 1 307 ? -5.522 3.052 2.849 1.00 98.69 307 VAL A CA 1
ATOM 2288 C C . VAL A 1 307 ? -6.318 1.885 2.276 1.00 98.69 307 VAL A C 1
ATOM 2290 O O . VAL A 1 307 ? -5.941 1.337 1.243 1.00 98.69 307 VAL A O 1
ATOM 2293 N N . MET A 1 308 ? -7.389 1.476 2.965 1.00 98.38 308 MET A N 1
ATOM 2294 C CA . MET A 1 308 ? -8.185 0.288 2.625 1.00 98.38 308 MET A CA 1
ATOM 2295 C C . MET A 1 308 ? -9.710 0.489 2.759 1.00 98.38 308 MET A C 1
ATOM 2297 O O . MET A 1 308 ? -10.318 -0.072 3.678 1.00 98.38 308 MET A O 1
ATOM 2301 N N . PRO A 1 309 ? -10.364 1.307 1.917 1.00 97.06 309 PRO A N 1
ATOM 2302 C CA . PRO A 1 309 ? -11.824 1.364 1.856 1.00 97.06 309 PRO A CA 1
ATOM 2303 C C . PRO A 1 309 ? -12.414 0.171 1.088 1.00 97.06 309 PRO A C 1
ATOM 2305 O O . PRO A 1 309 ? -11.839 -0.315 0.124 1.00 97.06 309 PRO A O 1
ATOM 2308 N N . ASP A 1 310 ? -13.583 -0.303 1.511 1.00 96.56 310 ASP A N 1
ATOM 2309 C CA . ASP A 1 310 ? -14.381 -1.322 0.811 1.00 96.56 310 ASP A CA 1
ATOM 2310 C C . ASP A 1 310 ? -13.627 -2.635 0.513 1.00 96.56 310 ASP A C 1
ATOM 2312 O O . ASP A 1 310 ? -13.846 -3.293 -0.502 1.00 96.56 310 ASP A O 1
ATOM 2316 N N . CYS A 1 311 ? -12.732 -3.039 1.420 1.00 97.31 311 CYS A N 1
ATOM 2317 C CA . CYS A 1 311 ? -11.953 -4.272 1.310 1.00 97.31 311 CYS A CA 1
ATOM 2318 C C . CYS A 1 311 ? -12.592 -5.404 2.131 1.00 97.31 311 CYS A C 1
ATOM 2320 O O . CYS A 1 311 ? -12.459 -5.470 3.356 1.00 97.31 311 CYS A O 1
ATOM 2322 N N . GLU A 1 312 ? -13.270 -6.334 1.471 1.00 95.00 312 GLU A N 1
ATOM 2323 C CA . GLU A 1 312 ? -13.832 -7.551 2.048 1.00 95.00 312 GLU A CA 1
ATOM 2324 C C . GLU A 1 312 ? -12.796 -8.692 2.026 1.00 95.00 312 GLU A C 1
ATOM 2326 O O . GLU A 1 312 ? -12.164 -8.976 1.018 1.00 95.00 312 GLU A O 1
ATOM 2331 N N . ASN A 1 313 ? -12.604 -9.379 3.155 1.00 94.12 313 ASN A N 1
ATOM 2332 C CA . ASN A 1 313 ? -11.714 -10.549 3.271 1.00 94.12 313 ASN A CA 1
ATOM 2333 C C . ASN A 1 313 ? -10.274 -10.310 2.775 1.00 94.12 313 ASN A C 1
ATOM 2335 O O . ASN A 1 313 ? -9.656 -11.187 2.166 1.00 94.12 313 ASN A O 1
ATOM 2339 N N . PHE A 1 314 ? -9.733 -9.129 3.062 1.00 97.19 314 PHE A N 1
ATOM 2340 C CA . PHE A 1 314 ? -8.420 -8.711 2.589 1.00 97.19 314 PHE A CA 1
ATOM 2341 C C . PHE A 1 314 ? -7.339 -9.011 3.630 1.00 97.19 314 PHE A C 1
ATOM 2343 O O . PHE A 1 314 ? -7.470 -8.632 4.796 1.00 97.19 314 PHE A O 1
ATOM 2350 N N . VAL A 1 315 ? -6.274 -9.714 3.237 1.00 98.19 315 VAL A N 1
ATOM 2351 C CA . VAL A 1 315 ? -5.227 -10.180 4.160 1.00 98.19 315 VAL A CA 1
ATOM 2352 C C . VAL A 1 315 ? -3.861 -9.640 3.762 1.00 98.19 315 VAL A C 1
ATOM 2354 O O . VAL A 1 315 ? -3.382 -9.913 2.669 1.00 98.19 315 VAL A O 1
ATOM 2357 N N . ILE A 1 316 ? -3.180 -8.981 4.695 1.00 98.62 316 ILE A N 1
ATOM 2358 C CA . ILE A 1 316 ? -1.791 -8.533 4.569 1.00 98.62 316 ILE A CA 1
ATOM 2359 C C . ILE A 1 316 ? -0.921 -9.364 5.510 1.00 98.62 316 ILE A C 1
ATOM 2361 O O . ILE A 1 316 ? -1.162 -9.416 6.720 1.00 98.62 316 ILE A O 1
ATOM 2365 N N . LYS A 1 317 ? 0.108 -10.036 4.989 1.00 98.69 317 LYS A N 1
ATOM 2366 C CA . LYS A 1 317 ? 0.986 -10.873 5.822 1.00 98.69 317 LYS A CA 1
ATOM 2367 C C . LYS A 1 317 ? 1.995 -10.036 6.603 1.00 98.69 317 LYS A C 1
ATOM 2369 O O . LYS A 1 317 ? 2.238 -10.337 7.770 1.00 98.69 317 LYS A O 1
ATOM 2374 N N . SER A 1 318 ? 2.575 -9.011 5.990 1.00 98.62 318 SER A N 1
ATOM 2375 C CA . SER A 1 318 ? 3.577 -8.166 6.637 1.00 98.62 318 SER A CA 1
ATOM 2376 C C . SER A 1 318 ? 3.506 -6.732 6.133 1.00 98.62 318 SER A C 1
ATOM 2378 O O . SER A 1 318 ? 3.718 -6.486 4.949 1.00 98.62 318 SER A O 1
ATOM 2380 N N . LEU A 1 319 ? 3.265 -5.802 7.052 1.00 98.81 319 LEU A N 1
ATOM 2381 C CA . LEU A 1 319 ? 3.369 -4.363 6.838 1.00 98.81 319 LEU A CA 1
ATOM 2382 C C . LEU A 1 319 ? 4.600 -3.826 7.574 1.00 98.81 319 LEU A C 1
ATOM 2384 O O . LEU A 1 319 ? 4.751 -4.041 8.781 1.00 98.81 319 LEU A O 1
ATOM 2388 N N . HIS A 1 320 ? 5.458 -3.119 6.849 1.00 98.81 320 HIS A N 1
ATOM 2389 C CA . HIS A 1 320 ? 6.603 -2.392 7.390 1.00 98.81 320 HIS A CA 1
ATOM 2390 C C . HIS A 1 320 ? 6.478 -0.905 7.054 1.00 98.81 320 HIS A C 1
ATOM 2392 O O . HIS A 1 320 ? 6.278 -0.539 5.897 1.00 98.81 320 HIS A O 1
ATOM 2398 N N . LEU A 1 321 ? 6.564 -0.064 8.076 1.00 98.75 321 LEU A N 1
ATOM 2399 C CA . LEU A 1 321 ? 6.591 1.392 7.992 1.00 98.75 321 LEU A CA 1
ATOM 2400 C C . LEU A 1 321 ? 7.933 1.842 8.572 1.00 98.75 321 LEU A C 1
ATOM 2402 O O . LEU A 1 321 ? 8.263 1.448 9.694 1.00 98.75 321 LEU A O 1
ATOM 2406 N N . GLU A 1 322 ? 8.718 2.602 7.808 1.00 98.62 322 GLU A N 1
ATOM 2407 C CA . GLU A 1 322 ? 10.027 3.068 8.276 1.00 98.62 322 GLU A CA 1
ATOM 2408 C C . GLU A 1 322 ? 10.365 4.489 7.842 1.00 98.62 322 GLU A C 1
ATOM 2410 O O . GLU A 1 322 ? 10.302 4.845 6.665 1.00 98.62 322 GLU A O 1
ATOM 2415 N N . GLY A 1 323 ? 10.782 5.323 8.792 1.00 98.31 323 GLY A N 1
ATOM 2416 C CA . GLY A 1 323 ? 11.130 6.706 8.490 1.00 98.31 323 GLY A CA 1
ATOM 2417 C C . GLY A 1 323 ? 9.946 7.509 7.947 1.00 98.31 323 GLY A C 1
ATOM 2418 O O . GLY A 1 323 ? 10.164 8.492 7.234 1.00 98.31 323 GLY A O 1
ATOM 2419 N N . TYR A 1 324 ? 8.719 7.095 8.244 1.00 98.25 324 TYR A N 1
ATOM 2420 C CA . TYR A 1 324 ? 7.478 7.782 7.909 1.00 98.25 324 TYR A CA 1
ATOM 2421 C C . TYR A 1 324 ? 7.414 9.139 8.618 1.00 98.25 324 TYR A C 1
ATOM 2423 O O . TYR A 1 324 ? 7.832 9.256 9.768 1.00 98.25 324 TYR A O 1
ATOM 2431 N N . VAL A 1 325 ? 6.881 10.174 7.971 1.00 98.56 325 VAL A N 1
ATOM 2432 C CA . VAL A 1 325 ? 6.560 11.452 8.626 1.00 98.56 325 VAL A CA 1
ATOM 2433 C C . VAL A 1 325 ? 5.081 11.738 8.422 1.00 98.56 325 VAL A C 1
ATOM 2435 O O . VAL A 1 325 ? 4.626 11.808 7.285 1.00 98.56 325 VAL A O 1
ATOM 2438 N N . ALA A 1 326 ? 4.333 11.892 9.513 1.00 98.44 326 ALA A N 1
ATOM 2439 C CA . ALA A 1 326 ? 2.928 12.286 9.434 1.00 98.44 326 ALA A CA 1
ATOM 2440 C C . ALA A 1 326 ? 2.800 13.748 8.974 1.00 98.44 326 ALA A C 1
ATOM 2442 O O . ALA A 1 326 ? 3.503 14.612 9.509 1.00 98.44 326 ALA A O 1
ATOM 2443 N N . ASP A 1 327 ? 1.920 14.001 8.001 1.00 97.56 327 ASP A N 1
ATOM 2444 C CA . ASP A 1 327 ? 1.821 15.298 7.302 1.00 97.56 327 ASP A CA 1
ATOM 2445 C C . ASP A 1 327 ? 0.383 15.843 7.163 1.00 97.56 327 ASP A C 1
ATOM 2447 O O . ASP A 1 327 ? 0.168 16.845 6.492 1.00 97.56 327 ASP A O 1
ATOM 2451 N N . SER A 1 328 ? -0.613 15.204 7.793 1.00 97.00 328 SER A N 1
ATOM 2452 C CA . SER A 1 328 ? -2.011 15.669 7.795 1.00 97.00 328 SER A CA 1
ATOM 2453 C C . SER A 1 328 ? -2.690 15.429 9.140 1.00 97.00 328 SER A C 1
ATOM 2455 O O . SER A 1 328 ? -2.479 14.406 9.793 1.00 97.00 328 SER A O 1
ATOM 2457 N N . ASP A 1 329 ? -3.507 16.393 9.558 1.00 95.06 329 ASP A N 1
ATOM 2458 C CA . ASP A 1 329 ? -4.281 16.351 10.794 1.00 95.06 329 ASP A CA 1
ATOM 2459 C C . ASP A 1 329 ? -5.460 15.376 10.715 1.00 95.06 329 ASP A C 1
ATOM 2461 O O . ASP A 1 329 ? -6.161 15.294 9.709 1.00 95.06 329 ASP A O 1
ATOM 2465 N N . TYR A 1 330 ? -5.745 14.695 11.828 1.00 92.12 330 TYR A N 1
ATOM 2466 C CA . TYR A 1 330 ? -6.849 13.736 11.977 1.00 92.12 330 TYR A CA 1
ATOM 2467 C C . TYR A 1 330 ? -6.770 12.516 11.048 1.00 92.12 330 TYR A C 1
ATOM 2469 O O . TYR A 1 330 ? -7.768 11.810 10.856 1.00 92.12 330 TYR A O 1
ATOM 2477 N N . ASP A 1 331 ? -5.592 12.238 10.494 1.00 96.12 331 ASP A N 1
ATOM 2478 C CA . ASP A 1 331 ? -5.324 11.073 9.659 1.00 96.12 331 ASP A CA 1
ATOM 2479 C C . ASP A 1 331 ? -4.605 9.947 10.416 1.00 96.12 331 ASP A C 1
ATOM 2481 O O . ASP A 1 331 ? -4.649 9.853 11.654 1.00 96.12 331 ASP A O 1
ATOM 2485 N N . SER A 1 332 ? -4.080 8.973 9.669 1.00 97.38 332 SER A N 1
ATOM 2486 C CA . SER A 1 332 ? -3.576 7.737 10.250 1.00 97.38 332 SER A CA 1
ATOM 2487 C C . SER A 1 332 ? -2.536 7.025 9.413 1.00 97.38 332 SER A C 1
ATOM 2489 O O . SER A 1 332 ? -2.587 7.050 8.187 1.00 97.38 332 SER A O 1
ATOM 2491 N N . MET A 1 333 ? -1.656 6.271 10.073 1.00 98.38 333 MET A N 1
ATOM 2492 C CA . MET A 1 333 ? -0.763 5.354 9.357 1.00 98.38 333 MET A CA 1
ATOM 2493 C C . MET A 1 333 ? -1.544 4.259 8.613 1.00 98.38 333 MET A C 1
ATOM 2495 O O . MET A 1 333 ? -1.123 3.843 7.538 1.00 98.38 333 MET A O 1
ATOM 2499 N N . ILE A 1 334 ? -2.667 3.791 9.169 1.00 98.62 334 ILE A N 1
ATOM 2500 C CA . ILE A 1 334 ? -3.536 2.773 8.568 1.00 98.62 334 ILE A CA 1
ATOM 2501 C C . ILE A 1 334 ? -4.988 3.249 8.620 1.00 98.62 334 ILE A C 1
ATOM 2503 O O . ILE A 1 334 ? -5.572 3.329 9.701 1.00 98.62 334 ILE A O 1
ATOM 2507 N N . TYR A 1 335 ? -5.598 3.475 7.462 1.00 98.31 335 TYR A N 1
ATOM 2508 C CA . TYR A 1 335 ? -7.020 3.780 7.351 1.00 98.31 335 TYR A CA 1
ATOM 2509 C C . TYR A 1 335 ? -7.794 2.580 6.793 1.00 98.31 335 TYR A C 1
ATOM 2511 O O . TYR A 1 335 ? -7.444 2.036 5.746 1.00 98.31 335 TYR A O 1
ATOM 2519 N N . VAL A 1 336 ? -8.869 2.181 7.479 1.00 98.19 336 VAL A N 1
ATOM 2520 C CA . VAL A 1 336 ? -9.843 1.200 6.975 1.00 98.19 336 VAL A CA 1
ATOM 2521 C C . VAL A 1 336 ? -11.213 1.854 6.920 1.00 98.19 336 VAL A C 1
ATOM 2523 O O . VAL A 1 336 ? -11.806 2.141 7.959 1.00 98.19 336 VAL A O 1
ATOM 2526 N N . GLY A 1 337 ? -11.710 2.087 5.708 1.00 96.12 337 GLY A N 1
ATOM 2527 C CA . GLY A 1 337 ? -12.999 2.747 5.508 1.00 96.12 337 GLY A CA 1
ATOM 2528 C C . GLY A 1 337 ? -14.177 1.832 5.822 1.00 96.12 337 GLY A C 1
ATOM 2529 O O . GLY A 1 337 ? -15.090 2.230 6.525 1.00 96.12 337 GLY A O 1
ATOM 2530 N N . SER A 1 338 ? -14.141 0.590 5.356 1.00 95.44 338 SER A N 1
ATOM 2531 C CA . SER A 1 338 ? -15.241 -0.382 5.445 1.00 95.44 338 SER A CA 1
ATOM 2532 C C . SER A 1 338 ? -14.687 -1.784 5.161 1.00 95.44 338 SER A C 1
ATOM 2534 O O . SER A 1 338 ? -13.519 -1.942 4.793 1.00 95.44 338 SER A O 1
ATOM 2536 N N . GLY A 1 339 ? -15.501 -2.822 5.362 1.00 95.81 339 GLY A N 1
ATOM 2537 C CA . GLY A 1 339 ? -15.120 -4.199 5.030 1.00 95.81 339 GLY A CA 1
ATOM 2538 C C . GLY A 1 339 ? -14.436 -4.973 6.166 1.00 95.81 339 GLY A C 1
ATOM 2539 O O . GLY A 1 339 ? -14.667 -4.726 7.351 1.00 95.81 339 GLY A O 1
ATOM 2540 N N . ASN A 1 340 ? -13.651 -5.995 5.816 1.00 97.62 340 ASN A N 1
ATOM 2541 C CA . ASN A 1 340 ? -13.022 -6.936 6.746 1.00 97.62 340 ASN A CA 1
ATOM 2542 C C . ASN A 1 340 ? -11.565 -7.206 6.356 1.00 97.62 340 ASN A C 1
ATOM 2544 O O . ASN A 1 340 ? -11.288 -8.019 5.472 1.00 97.62 340 ASN A O 1
ATOM 2548 N N . VAL A 1 341 ? -10.652 -6.559 7.075 1.00 98.44 341 VAL A N 1
ATOM 2549 C CA . VAL A 1 341 ? -9.212 -6.571 6.828 1.00 98.44 341 VAL A CA 1
ATOM 2550 C C . VAL A 1 341 ? -8.473 -7.310 7.944 1.00 98.44 341 VAL A C 1
ATOM 2552 O O . VAL A 1 341 ? -8.747 -7.142 9.137 1.00 98.44 341 VAL A O 1
ATOM 2555 N N . GLN A 1 342 ? -7.473 -8.101 7.567 1.00 98.62 342 GLN A N 1
ATOM 2556 C CA . GLN A 1 342 ? -6.540 -8.738 8.487 1.00 98.62 342 GLN A CA 1
ATOM 2557 C C . GLN A 1 342 ? -5.097 -8.366 8.144 1.00 98.62 342 GLN A C 1
ATOM 2559 O O . GLN A 1 342 ? -4.669 -8.511 7.007 1.00 98.62 342 GLN A O 1
ATOM 2564 N N . ILE A 1 343 ? -4.320 -7.972 9.149 1.00 98.75 343 ILE A N 1
ATOM 2565 C CA . ILE A 1 343 ? -2.875 -7.754 9.042 1.00 98.75 343 ILE A CA 1
ATOM 2566 C C . ILE A 1 343 ? -2.182 -8.711 10.013 1.00 98.75 343 ILE A C 1
ATOM 2568 O O . ILE A 1 343 ? -2.395 -8.648 11.220 1.00 98.75 343 ILE A O 1
ATOM 2572 N N . ASN A 1 344 ? -1.348 -9.631 9.539 1.00 98.75 344 ASN A N 1
ATOM 2573 C CA . ASN A 1 344 ? -0.725 -10.595 10.453 1.00 98.75 344 ASN A CA 1
ATOM 2574 C C . ASN A 1 344 ? 0.350 -9.936 11.328 1.00 98.75 344 ASN A C 1
ATOM 2576 O O . ASN A 1 344 ? 0.429 -10.229 12.521 1.00 98.75 344 ASN A O 1
ATOM 2580 N N . SER A 1 345 ? 1.148 -9.036 10.752 1.00 98.62 345 SER A N 1
ATOM 2581 C CA . SER A 1 345 ? 2.193 -8.295 11.457 1.00 98.62 345 SER A CA 1
ATOM 2582 C C . SER A 1 345 ? 2.349 -6.894 10.878 1.00 98.62 345 SER A C 1
ATOM 2584 O O . SER A 1 345 ? 2.446 -6.743 9.661 1.00 98.62 345 SER A O 1
ATOM 2586 N N . ALA A 1 346 ? 2.423 -5.894 11.754 1.00 98.62 346 ALA A N 1
ATOM 2587 C CA . ALA A 1 346 ? 2.766 -4.518 11.422 1.00 98.62 346 ALA A CA 1
ATOM 2588 C C . ALA A 1 346 ? 3.957 -4.047 12.271 1.00 98.62 346 ALA A C 1
ATOM 2590 O O . ALA A 1 346 ? 3.961 -4.207 13.498 1.00 98.62 346 ALA A O 1
ATOM 2591 N N . THR A 1 347 ? 4.963 -3.465 11.623 1.00 98.69 347 THR A N 1
ATOM 2592 C CA . THR A 1 347 ? 6.095 -2.798 12.284 1.00 98.69 347 THR A CA 1
ATOM 2593 C C . THR A 1 347 ? 6.157 -1.342 11.845 1.00 98.69 347 THR A C 1
ATOM 2595 O O . THR A 1 347 ? 5.957 -1.061 10.669 1.00 98.69 347 THR A O 1
ATOM 2598 N N . ALA A 1 348 ? 6.430 -0.452 12.796 1.00 98.62 348 ALA A N 1
ATOM 2599 C CA . ALA A 1 348 ? 6.604 0.984 12.594 1.00 98.62 348 ALA A CA 1
ATOM 2600 C C . ALA A 1 348 ? 7.899 1.422 13.299 1.00 98.62 348 ALA A C 1
ATOM 2602 O O . ALA A 1 348 ? 8.057 1.178 14.505 1.00 98.62 348 ALA A O 1
ATOM 2603 N N . ILE A 1 349 ? 8.866 1.958 12.558 1.00 98.75 349 ILE A N 1
ATOM 2604 C CA . ILE A 1 349 ? 10.209 2.235 13.077 1.00 98.75 349 ILE A CA 1
ATOM 2605 C C . ILE A 1 349 ? 10.803 3.531 12.534 1.00 98.75 349 ILE A C 1
ATOM 2607 O O . ILE A 1 349 ? 10.747 3.806 11.344 1.00 98.75 349 ILE A O 1
ATOM 2611 N N . PHE A 1 350 ? 11.475 4.295 13.399 1.00 98.38 350 PHE A N 1
ATOM 2612 C CA . PHE A 1 350 ? 12.121 5.558 13.019 1.00 98.38 350 PHE A CA 1
ATOM 2613 C C . PHE A 1 350 ? 11.146 6.586 12.425 1.00 98.38 350 PHE A C 1
ATOM 2615 O O . PHE A 1 350 ? 11.565 7.506 11.722 1.00 98.38 350 PHE A O 1
ATOM 2622 N N . ASP A 1 351 ? 9.856 6.448 12.721 1.00 98.62 351 ASP A N 1
ATOM 2623 C CA . ASP A 1 351 ? 8.807 7.332 12.239 1.00 98.62 351 ASP A CA 1
ATOM 2624 C C . ASP A 1 351 ? 8.755 8.612 13.081 1.00 98.62 351 ASP A C 1
ATOM 2626 O O . ASP A 1 351 ? 9.031 8.596 14.286 1.00 98.62 351 ASP A O 1
ATOM 2630 N N . THR A 1 352 ? 8.387 9.729 12.457 1.00 98.56 352 THR A N 1
ATOM 2631 C CA . THR A 1 352 ? 8.358 11.057 13.075 1.00 98.56 352 THR A CA 1
ATOM 2632 C C . THR A 1 352 ? 6.939 11.610 13.145 1.00 98.56 352 THR A C 1
ATOM 2634 O O . THR A 1 352 ? 6.236 11.712 12.139 1.00 98.56 352 THR A O 1
ATOM 2637 N N . PHE A 1 353 ? 6.564 12.057 14.344 1.00 98.31 353 PHE A N 1
ATOM 2638 C CA . PHE A 1 353 ? 5.311 12.740 14.654 1.00 98.31 353 PHE A CA 1
ATOM 2639 C C . PHE A 1 353 ? 5.631 14.111 15.257 1.00 98.31 353 PHE A C 1
ATOM 2641 O O . PHE A 1 353 ? 5.939 14.216 16.449 1.00 98.31 353 PHE A O 1
ATOM 2648 N N . ASP A 1 354 ? 5.611 15.154 14.428 1.00 98.25 354 ASP A N 1
ATOM 2649 C CA . ASP A 1 354 ? 5.991 16.517 14.814 1.00 98.25 354 ASP A CA 1
ATOM 2650 C C . ASP A 1 354 ? 4.762 17.428 14.928 1.00 98.25 354 ASP A C 1
ATOM 2652 O O . ASP A 1 354 ? 3.956 17.504 14.003 1.00 98.25 354 ASP A O 1
ATOM 2656 N N . ALA A 1 355 ? 4.652 18.161 16.041 1.00 97.50 355 ALA A N 1
ATOM 2657 C CA . ALA A 1 355 ? 3.631 19.188 16.258 1.00 97.50 355 ALA A CA 1
ATOM 2658 C C . ALA A 1 355 ? 3.618 20.300 15.191 1.00 97.50 355 ALA A C 1
ATOM 2660 O O . ALA A 1 355 ? 2.639 21.037 15.091 1.00 97.50 355 ALA A O 1
ATOM 2661 N N . ALA A 1 356 ? 4.718 20.474 14.454 1.00 97.50 356 ALA A N 1
ATOM 2662 C CA . ALA A 1 356 ? 4.794 21.409 13.336 1.00 97.50 356 ALA A CA 1
ATOM 2663 C C . ALA A 1 356 ? 4.006 20.939 12.101 1.00 97.50 356 ALA A C 1
ATOM 2665 O O . ALA A 1 356 ? 3.578 21.785 11.319 1.00 97.50 356 ALA A O 1
ATOM 2666 N N . ASN A 1 357 ? 3.812 19.625 11.950 1.00 97.31 357 ASN A N 1
ATOM 2667 C CA . ASN A 1 357 ? 3.120 19.023 10.809 1.00 97.31 357 ASN A CA 1
ATOM 2668 C C . ASN A 1 357 ? 1.692 18.606 11.172 1.00 97.31 357 ASN A C 1
ATOM 2670 O O . ASN A 1 357 ? 0.784 18.736 10.361 1.00 97.31 357 ASN A O 1
ATOM 2674 N N . ILE A 1 358 ? 1.501 18.104 12.396 1.00 97.81 358 ILE A N 1
ATOM 2675 C CA . ILE A 1 358 ? 0.236 17.540 12.868 1.00 97.81 358 ILE A CA 1
ATOM 2676 C C . ILE A 1 358 ? -0.071 17.983 14.300 1.00 97.81 358 ILE A C 1
ATOM 2678 O O . ILE A 1 358 ? 0.799 18.068 15.162 1.00 97.81 358 ILE A O 1
ATOM 2682 N N . THR A 1 359 ? -1.338 18.210 14.594 1.00 97.25 359 THR A N 1
ATOM 2683 C CA . THR A 1 359 ? -1.899 18.437 15.929 1.00 97.25 359 THR A CA 1
ATOM 2684 C C . THR A 1 359 ? -2.568 17.186 16.499 1.00 97.25 359 THR A C 1
ATOM 2686 O O . THR A 1 359 ? -2.499 16.963 17.714 1.00 97.25 359 THR A O 1
ATOM 2689 N N . ASP A 1 360 ? -3.156 16.349 15.644 1.00 96.00 360 ASP A N 1
ATOM 2690 C CA . ASP A 1 360 ? -3.865 15.117 15.998 1.00 96.00 360 ASP A CA 1
ATOM 2691 C C . ASP A 1 360 ? -3.610 14.035 14.940 1.00 96.00 360 ASP A C 1
ATOM 2693 O O . ASP A 1 360 ? -3.705 14.298 13.743 1.00 96.00 360 ASP A O 1
ATOM 2697 N N . TYR A 1 361 ? -3.248 12.824 15.366 1.00 97.12 361 TYR A N 1
ATOM 2698 C CA . TYR A 1 361 ? -2.948 11.727 14.452 1.00 97.12 361 TYR A CA 1
ATOM 2699 C C . TYR A 1 361 ? -3.153 10.364 15.103 1.00 97.12 361 TYR A C 1
ATOM 2701 O O . TYR A 1 361 ? -3.051 10.208 16.325 1.00 97.12 361 TYR A O 1
ATOM 2709 N N . SER A 1 362 ? -3.388 9.335 14.296 1.00 96.88 362 SER A N 1
ATOM 2710 C CA . SER A 1 362 ? -3.641 7.989 14.804 1.00 96.88 362 SER A CA 1
ATOM 2711 C C . SER A 1 362 ? -2.784 6.911 14.150 1.00 96.88 362 SER A C 1
ATOM 2713 O O . SER A 1 362 ? -2.271 7.058 13.044 1.00 96.88 362 SER A O 1
ATOM 2715 N N . PHE A 1 363 ? -2.598 5.790 14.843 1.00 97.75 363 PHE A N 1
ATOM 2716 C CA . PHE A 1 363 ? -2.015 4.620 14.199 1.00 97.75 363 PHE A CA 1
ATOM 2717 C C . PHE A 1 363 ? -3.041 3.969 13.264 1.00 97.75 363 PHE A C 1
ATOM 2719 O O . PHE A 1 363 ? -2.737 3.748 12.094 1.00 97.75 363 PHE A O 1
ATOM 2726 N N . ILE A 1 364 ? -4.262 3.725 13.757 1.00 97.38 364 ILE A N 1
ATOM 2727 C CA . ILE A 1 364 ? -5.369 3.184 12.958 1.00 97.38 364 ILE A CA 1
ATOM 2728 C C . ILE A 1 364 ? -6.572 4.120 13.016 1.00 97.38 364 ILE A C 1
ATOM 2730 O O . ILE A 1 364 ? -7.051 4.432 14.110 1.00 97.38 364 ILE A O 1
ATOM 2734 N N . LYS A 1 365 ? -7.119 4.456 11.849 1.00 96.25 365 LYS A N 1
ATOM 2735 C CA . LYS A 1 365 ? -8.411 5.127 11.685 1.00 96.25 365 LYS A CA 1
ATOM 2736 C C . LYS A 1 365 ? -9.436 4.176 11.073 1.00 96.25 365 LYS A C 1
ATOM 2738 O O . LYS A 1 365 ? -9.116 3.437 10.141 1.00 96.25 365 LYS A O 1
ATOM 2743 N N . LEU A 1 366 ? -10.661 4.186 11.596 1.00 94.94 366 LEU A N 1
ATOM 2744 C CA . LEU A 1 366 ? -11.772 3.369 11.094 1.00 94.94 366 LEU A CA 1
ATOM 2745 C C . LEU A 1 366 ? -12.961 4.223 10.668 1.00 94.94 366 LEU A C 1
ATOM 2747 O O . LEU A 1 366 ? -13.432 5.035 11.461 1.00 94.94 366 LEU A O 1
ATOM 2751 N N . GLY A 1 367 ? -13.471 3.979 9.463 1.00 93.62 367 GLY A N 1
ATOM 2752 C CA . GLY A 1 367 ? -14.762 4.475 8.981 1.00 93.62 367 GLY A CA 1
ATOM 2753 C C . GLY A 1 367 ? -15.862 3.409 9.039 1.00 93.62 367 GLY A C 1
ATOM 2754 O O . GLY A 1 367 ? -15.603 2.260 9.408 1.00 93.62 367 GLY A O 1
ATOM 2755 N N . TYR A 1 368 ? -17.085 3.813 8.680 1.00 92.44 368 TYR A N 1
ATOM 2756 C CA . TYR A 1 368 ? -18.262 2.959 8.434 1.00 92.44 368 TYR A CA 1
ATOM 2757 C C . TYR A 1 368 ? -18.342 1.692 9.314 1.00 92.44 368 TYR A C 1
ATOM 2759 O O . TYR A 1 368 ? -18.230 1.774 10.538 1.00 92.44 368 TYR A O 1
ATOM 2767 N N . ASP A 1 369 ? -18.568 0.511 8.734 1.00 91.62 369 ASP A N 1
ATOM 2768 C CA . ASP A 1 369 ? -18.681 -0.768 9.444 1.00 91.62 369 ASP A CA 1
ATOM 2769 C C . ASP A 1 369 ? -17.361 -1.568 9.488 1.00 91.62 369 ASP A C 1
ATOM 2771 O O . ASP A 1 369 ? -17.370 -2.779 9.747 1.00 91.62 369 ASP A O 1
ATOM 2775 N N . ALA A 1 370 ? -16.226 -0.888 9.275 1.00 95.38 370 ALA A N 1
ATOM 2776 C CA . ALA A 1 370 ? -14.904 -1.479 9.103 1.00 95.38 370 ALA A CA 1
ATOM 2777 C C . ALA A 1 370 ? -14.497 -2.440 10.228 1.00 95.38 370 ALA A C 1
ATOM 2779 O O . ALA A 1 370 ? -14.574 -2.141 11.426 1.00 95.38 370 ALA A O 1
ATOM 2780 N N . LYS A 1 371 ? -13.975 -3.605 9.843 1.00 96.62 371 LYS A N 1
ATOM 2781 C CA . LYS A 1 371 ? -13.454 -4.624 10.758 1.00 96.62 371 LYS A CA 1
ATOM 2782 C C . LYS A 1 371 ? -11.984 -4.834 10.467 1.00 96.62 371 LYS A C 1
ATOM 2784 O O . LYS A 1 371 ? -11.629 -5.246 9.369 1.00 96.62 371 LYS A O 1
ATOM 2789 N N . ILE A 1 372 ? -11.141 -4.606 11.465 1.00 98.06 372 ILE A N 1
ATOM 2790 C CA . ILE A 1 372 ? -9.706 -4.849 11.364 1.00 98.06 372 ILE A CA 1
ATOM 2791 C C . ILE A 1 372 ? -9.239 -5.819 12.445 1.00 98.06 372 ILE A C 1
ATOM 2793 O O . ILE A 1 372 ? -9.599 -5.708 13.625 1.00 98.06 372 ILE A O 1
ATOM 2797 N N . ARG A 1 373 ? -8.414 -6.784 12.038 1.00 98.44 373 ARG A N 1
ATOM 2798 C CA . ARG A 1 373 ? -7.686 -7.681 12.940 1.00 98.44 373 ARG A CA 1
ATOM 2799 C C . ARG A 1 373 ? -6.195 -7.573 12.688 1.00 98.44 373 ARG A C 1
ATOM 2801 O O . ARG A 1 373 ? -5.767 -7.792 11.560 1.00 98.44 373 ARG A O 1
ATOM 2808 N N . ILE A 1 374 ? -5.409 -7.299 13.724 1.00 98.56 374 ILE A N 1
ATOM 2809 C CA . ILE A 1 374 ? -3.950 -7.277 13.631 1.00 98.56 374 ILE A CA 1
ATOM 2810 C C . ILE A 1 374 ? -3.333 -8.279 14.606 1.00 98.56 374 ILE A C 1
ATOM 2812 O O . ILE A 1 374 ? -3.606 -8.219 15.801 1.00 98.56 374 ILE A O 1
ATOM 2816 N N . GLY A 1 375 ? -2.512 -9.206 14.104 1.00 98.50 375 GLY A N 1
ATOM 2817 C CA . GLY A 1 375 ? -1.904 -10.272 14.916 1.00 98.50 375 GLY A CA 1
ATOM 2818 C C . GLY A 1 375 ? -0.707 -9.826 15.768 1.00 98.50 375 GLY A C 1
ATOM 2819 O O . GLY A 1 375 ? -0.439 -10.395 16.830 1.00 98.50 375 GLY A O 1
ATOM 2820 N N . SER A 1 376 ? 0.030 -8.817 15.309 1.00 98.44 376 SER A N 1
ATOM 2821 C CA . SER A 1 376 ? 1.139 -8.215 16.046 1.00 98.44 376 SER A CA 1
ATOM 2822 C C . SER A 1 376 ? 1.382 -6.790 15.577 1.00 98.44 376 SER A C 1
ATOM 2824 O O . SER A 1 376 ? 1.408 -6.537 14.372 1.00 98.44 376 SER A O 1
ATOM 2826 N N . VAL A 1 377 ? 1.626 -5.881 16.519 1.00 98.50 377 VAL A N 1
ATOM 2827 C CA . VAL A 1 377 ? 2.001 -4.491 16.238 1.00 98.50 377 VAL A CA 1
ATOM 2828 C C . VAL A 1 377 ? 3.222 -4.123 17.066 1.00 98.50 377 VAL A C 1
ATOM 2830 O O . VAL A 1 377 ? 3.175 -4.166 18.296 1.00 98.50 377 VAL A O 1
ATOM 2833 N N . LYS A 1 378 ? 4.309 -3.726 16.403 1.00 98.38 378 LYS A N 1
ATOM 2834 C CA . LYS A 1 378 ? 5.535 -3.296 17.079 1.00 98.38 378 LYS A CA 1
ATOM 2835 C C . LYS A 1 378 ? 5.991 -1.933 16.585 1.00 98.38 378 LYS A C 1
ATOM 2837 O O . LYS A 1 378 ? 6.486 -1.816 15.469 1.00 98.38 378 LYS A O 1
ATOM 2842 N N . HIS A 1 379 ? 5.887 -0.935 17.452 1.00 98.25 379 HIS A N 1
ATOM 2843 C CA . HIS A 1 379 ? 6.475 0.377 17.225 1.00 98.25 379 HIS A CA 1
ATOM 2844 C C . HIS A 1 379 ? 7.746 0.503 18.060 1.00 98.25 379 HIS A C 1
ATOM 2846 O O . HIS A 1 379 ? 7.761 0.097 19.229 1.00 98.25 379 HIS A O 1
ATOM 2852 N N .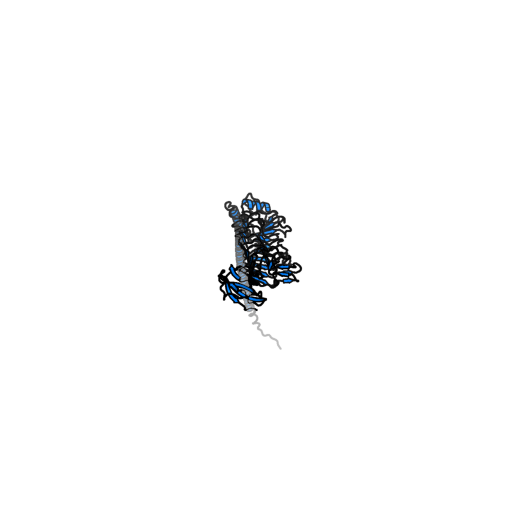 ARG A 1 380 ? 8.820 1.016 17.466 1.00 97.69 380 ARG A N 1
ATOM 2853 C CA . ARG A 1 380 ? 10.088 1.228 18.166 1.00 97.69 380 ARG A CA 1
ATOM 2854 C C . ARG A 1 380 ? 10.890 2.344 17.525 1.00 97.69 380 ARG A C 1
ATOM 2856 O O . ARG A 1 380 ? 10.833 2.524 16.318 1.00 97.69 380 ARG A O 1
ATOM 2863 N N . ASP A 1 381 ? 11.712 2.995 18.332 1.00 98.12 381 ASP A N 1
ATOM 2864 C CA . ASP A 1 381 ? 12.658 4.008 17.879 1.00 98.12 381 ASP A CA 1
ATOM 2865 C C . ASP A 1 381 ? 11.977 5.172 17.123 1.00 98.12 381 ASP A C 1
ATOM 2867 O O . ASP A 1 381 ? 12.602 5.827 16.291 1.00 98.12 381 ASP A O 1
ATOM 2871 N N . ASN A 1 382 ? 10.698 5.438 17.409 1.00 98.38 382 ASN A N 1
ATOM 2872 C CA . ASN A 1 382 ? 9.932 6.521 16.801 1.00 98.38 382 ASN A CA 1
ATOM 2873 C C . ASN A 1 382 ? 10.130 7.830 17.565 1.00 98.38 382 ASN A C 1
ATOM 2875 O O . ASN A 1 382 ? 10.322 7.860 18.783 1.00 98.38 382 ASN A O 1
ATOM 2879 N N . THR A 1 383 ? 10.042 8.938 16.841 1.00 98.31 383 THR A N 1
ATOM 2880 C CA . THR A 1 383 ? 10.255 10.281 17.372 1.00 98.31 383 THR A CA 1
ATOM 2881 C C . THR A 1 383 ? 8.936 11.031 17.477 1.00 98.31 383 THR A C 1
ATOM 2883 O O . THR A 1 383 ? 8.216 11.197 16.497 1.00 98.31 383 THR A O 1
ATOM 2886 N N . LYS A 1 384 ? 8.641 11.546 18.672 1.00 97.81 384 LYS A N 1
ATOM 2887 C CA . LYS A 1 384 ? 7.568 12.515 18.904 1.00 97.81 384 LYS A CA 1
ATOM 2888 C C . LYS A 1 384 ? 8.186 13.866 19.256 1.00 97.81 384 LYS A C 1
ATOM 2890 O O . LYS A 1 384 ? 8.825 13.984 20.302 1.00 97.81 384 LYS A O 1
ATOM 2895 N N . THR A 1 385 ? 7.970 14.874 18.417 1.00 98.06 385 THR A N 1
ATOM 2896 C CA . THR A 1 385 ? 8.469 16.241 18.625 1.00 98.06 385 THR A CA 1
ATOM 2897 C C . THR A 1 385 ? 7.307 17.170 18.965 1.00 98.06 385 THR A C 1
ATOM 2899 O O . THR A 1 385 ? 6.271 17.163 18.307 1.00 98.06 385 THR A O 1
ATOM 2902 N N . GLY A 1 3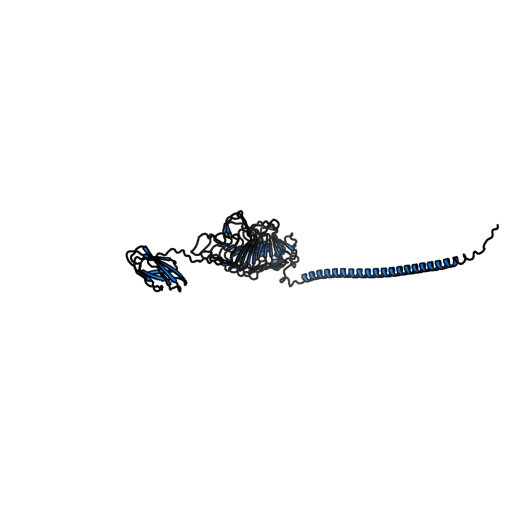86 ? 7.454 17.975 20.020 1.00 97.00 386 GLY A N 1
ATOM 2903 C CA . GLY A 1 386 ? 6.369 18.824 20.522 1.00 97.00 386 GLY A CA 1
ATOM 2904 C C . GLY A 1 386 ? 5.271 18.027 21.239 1.00 97.00 386 GLY A C 1
ATOM 2905 O O . GLY A 1 386 ? 5.555 17.050 21.935 1.00 97.00 386 GLY A O 1
ATOM 2906 N N . SER A 1 387 ? 4.015 18.461 21.094 1.00 96.06 387 SER A N 1
ATOM 2907 C CA . SER A 1 387 ? 2.863 17.894 21.816 1.00 96.06 387 SER A CA 1
ATOM 2908 C C . SER A 1 387 ? 1.677 17.511 20.912 1.00 96.06 387 SER A C 1
ATOM 2910 O O . SER A 1 387 ? 0.550 17.861 21.267 1.00 96.06 387 SER A O 1
ATOM 2912 N N . PRO A 1 388 ? 1.867 16.793 19.783 1.00 96.94 388 PRO A N 1
ATOM 2913 C CA . PRO A 1 388 ? 0.724 16.293 19.026 1.00 96.94 388 PRO A CA 1
ATOM 2914 C C . PRO A 1 388 ? -0.051 15.256 19.851 1.00 96.94 388 PRO A C 1
ATOM 2916 O O . PRO A 1 388 ? 0.527 14.508 20.664 1.00 96.94 388 PRO A O 1
ATOM 2919 N N . THR A 1 389 ? -1.360 15.196 19.645 1.00 95.88 389 THR A N 1
ATOM 2920 C CA . THR A 1 389 ? -2.213 14.139 20.192 1.00 95.88 389 THR A CA 1
ATOM 2921 C C . THR A 1 389 ? -2.059 12.903 19.320 1.00 95.88 389 THR A C 1
ATOM 2923 O O . THR A 1 389 ? -2.256 12.974 18.116 1.00 95.88 389 THR A O 1
ATOM 2926 N N . LEU A 1 390 ? -1.662 11.776 19.920 1.00 96.62 390 LEU A N 1
ATOM 2927 C CA . LEU A 1 390 ? -1.457 10.523 19.197 1.00 96.62 390 LEU A CA 1
ATOM 2928 C C . LEU A 1 390 ? -2.385 9.442 19.746 1.00 96.62 390 LEU A C 1
ATOM 2930 O O . LEU A 1 390 ? -2.297 9.083 20.926 1.00 96.62 390 LEU A O 1
ATOM 2934 N N . HIS A 1 391 ? -3.238 8.907 18.881 1.00 95.69 391 HIS A N 1
ATOM 2935 C CA . HIS A 1 391 ? -4.214 7.872 19.202 1.00 95.69 391 HIS A CA 1
ATOM 2936 C C . HIS A 1 391 ? -3.763 6.508 18.695 1.00 95.69 391 HIS A C 1
ATOM 2938 O O . HIS A 1 391 ? -3.299 6.375 17.566 1.00 95.69 391 HIS A O 1
ATOM 2944 N N . ARG A 1 392 ? -3.960 5.449 19.484 1.00 95.25 392 ARG A N 1
ATOM 2945 C CA . ARG A 1 392 ? -3.780 4.087 18.948 1.00 95.25 392 ARG A CA 1
ATOM 2946 C C . ARG A 1 392 ? -4.855 3.802 17.907 1.00 95.25 392 ARG A C 1
ATOM 2948 O O . ARG A 1 392 ? -4.550 3.357 16.806 1.00 95.25 392 ARG A O 1
ATOM 2955 N N . PHE A 1 393 ? -6.099 4.107 18.271 1.00 94.06 393 PHE A N 1
ATOM 2956 C CA . PHE A 1 393 ? -7.271 3.910 17.435 1.00 94.06 393 PHE A CA 1
ATOM 2957 C C . PHE A 1 393 ? -8.126 5.175 17.426 1.00 94.06 393 PHE A C 1
ATOM 2959 O O . PHE A 1 393 ? -8.396 5.752 18.487 1.00 94.06 393 PHE A O 1
ATOM 2966 N N . TYR A 1 394 ? -8.554 5.566 16.233 1.00 92.38 394 TYR A N 1
ATOM 2967 C CA . TYR A 1 394 ? -9.427 6.701 15.986 1.00 92.38 394 TYR A CA 1
ATOM 2968 C C . TYR A 1 394 ? -10.638 6.254 15.158 1.00 92.38 394 TYR A C 1
ATOM 2970 O O . TYR A 1 394 ? -10.494 5.578 14.141 1.00 92.38 394 TYR A O 1
ATOM 2978 N N . GLY A 1 395 ? -11.844 6.591 15.599 1.00 89.88 395 GLY A N 1
ATOM 2979 C CA . GLY A 1 395 ? -13.050 6.465 14.785 1.00 89.88 395 GLY A CA 1
ATOM 2980 C C . GLY A 1 395 ? -13.248 7.723 13.955 1.00 89.88 395 GLY A C 1
ATOM 2981 O O . GLY A 1 395 ? -13.285 8.818 14.509 1.00 89.88 395 GLY A O 1
ATOM 2982 N N . ASP A 1 396 ? -13.407 7.575 12.648 1.00 85.50 396 ASP A N 1
ATOM 2983 C CA . ASP A 1 396 ? -13.929 8.646 11.808 1.00 85.50 396 ASP A CA 1
ATOM 2984 C C . ASP A 1 396 ? -15.398 8.946 12.185 1.00 85.50 396 ASP A C 1
ATOM 2986 O O . ASP A 1 396 ? -16.117 8.104 12.727 1.00 85.50 396 ASP A O 1
ATOM 2990 N N . GLY A 1 397 ? -15.878 10.153 11.895 1.00 83.94 397 GLY A N 1
ATOM 2991 C CA . GLY A 1 397 ? -17.267 10.560 12.109 1.00 83.94 397 GLY A CA 1
ATOM 2992 C C . GLY A 1 397 ? -18.294 9.783 11.272 1.00 83.94 397 GLY A C 1
ATOM 2993 O O . GLY A 1 397 ? -19.492 9.942 11.499 1.00 83.94 397 GLY A O 1
ATOM 2994 N N . THR A 1 398 ? -17.846 8.951 10.326 1.00 88.69 398 THR A N 1
ATOM 2995 C CA . THR A 1 398 ? -18.677 8.079 9.474 1.00 88.69 398 THR A CA 1
ATOM 2996 C C . THR A 1 398 ? -18.919 6.687 10.059 1.00 88.69 398 THR A C 1
ATOM 2998 O O . THR A 1 398 ? -19.610 5.877 9.451 1.00 88.69 398 THR A O 1
ATOM 3001 N N . GLN A 1 399 ? -18.345 6.383 11.221 1.00 87.75 399 GLN A N 1
ATOM 3002 C CA . GLN A 1 399 ? -18.391 5.055 11.819 1.00 87.75 399 GLN A CA 1
ATOM 3003 C C . GLN A 1 399 ? -19.828 4.591 12.153 1.00 87.75 399 GLN A C 1
ATOM 3005 O O . GLN A 1 399 ? -20.630 5.325 12.733 1.00 87.75 399 GLN A O 1
ATOM 3010 N N . GLU A 1 400 ? -20.132 3.330 11.840 1.00 85.62 400 GLU A N 1
ATOM 3011 C CA . GLU A 1 400 ? -21.444 2.697 11.989 1.00 85.62 400 GLU A CA 1
ATOM 3012 C C . GLU A 1 400 ? -21.412 1.456 12.905 1.00 85.62 400 GLU A C 1
ATOM 3014 O O . GLU A 1 400 ? -20.369 0.963 13.359 1.00 85.62 400 GLU A O 1
ATOM 3019 N N . ALA A 1 401 ? -22.602 0.919 13.188 1.00 81.94 401 ALA A N 1
ATOM 3020 C CA . ALA A 1 401 ? -22.769 -0.289 13.979 1.00 81.94 401 ALA A CA 1
ATOM 3021 C C . ALA A 1 401 ? -22.205 -1.515 13.242 1.00 81.94 401 ALA A C 1
ATOM 3023 O O . ALA A 1 401 ? -22.719 -1.932 12.211 1.00 81.94 401 ALA A O 1
ATOM 3024 N N . GLY A 1 402 ? -21.192 -2.153 13.829 1.00 83.19 402 GLY A N 1
ATOM 3025 C CA . GLY A 1 402 ? -20.521 -3.314 13.232 1.00 83.19 402 GLY A CA 1
ATOM 3026 C C . GLY A 1 402 ? -19.012 -3.141 13.132 1.00 83.19 402 GLY A C 1
ATOM 3027 O O . GLY A 1 402 ? -18.304 -4.154 13.129 1.00 83.19 402 GLY A O 1
ATOM 3028 N N . ALA A 1 403 ? -18.538 -1.890 13.174 1.00 90.69 403 ALA A N 1
ATOM 3029 C CA . ALA A 1 403 ? -17.120 -1.581 13.218 1.00 90.69 403 ALA A CA 1
ATOM 3030 C C . ALA A 1 403 ? -16.427 -2.291 14.389 1.00 90.69 403 ALA A C 1
ATOM 3032 O O . ALA A 1 403 ? -16.968 -2.399 15.504 1.00 90.69 403 ALA A O 1
ATOM 3033 N N . SER A 1 404 ? -15.233 -2.825 14.137 1.00 92.38 404 SER A N 1
ATOM 3034 C CA . SER A 1 404 ? -14.500 -3.567 15.158 1.00 92.38 404 SER A CA 1
ATOM 3035 C C . SER A 1 404 ? -12.989 -3.570 14.976 1.00 92.38 404 SER A C 1
ATOM 3037 O O . SER A 1 404 ? -12.479 -3.776 13.880 1.00 92.38 404 SER A O 1
ATOM 3039 N N . VAL A 1 405 ? -12.280 -3.424 16.095 1.00 94.94 405 VAL A N 1
ATOM 3040 C CA . VAL A 1 405 ? -10.818 -3.515 16.168 1.00 94.94 405 VAL A CA 1
ATOM 3041 C C . VAL A 1 405 ? -10.420 -4.668 17.080 1.00 94.94 405 VAL A C 1
ATOM 3043 O O . VAL A 1 405 ? -10.852 -4.744 18.238 1.00 94.94 405 VAL A O 1
ATOM 3046 N N . TYR A 1 406 ? -9.570 -5.550 16.563 1.00 96.31 406 TYR A N 1
ATOM 3047 C CA . TYR A 1 406 ? -8.902 -6.601 17.322 1.00 96.31 406 TYR A CA 1
ATOM 3048 C C . TYR A 1 406 ? -7.401 -6.481 17.096 1.00 96.31 406 TYR A C 1
ATOM 3050 O O . TYR A 1 406 ? -6.948 -6.646 15.967 1.00 96.31 406 TYR A O 1
ATOM 3058 N N . VAL A 1 407 ? -6.627 -6.223 18.144 1.00 97.25 407 VAL A N 1
ATOM 3059 C CA . VAL A 1 407 ? -5.168 -6.162 18.030 1.00 97.25 407 VAL A CA 1
ATOM 3060 C C . VAL A 1 407 ? -4.516 -7.037 19.084 1.00 97.25 407 VAL A C 1
ATOM 3062 O O . VAL A 1 407 ? -4.791 -6.899 20.275 1.00 97.25 407 VAL A O 1
ATOM 3065 N N . ASP A 1 408 ? -3.634 -7.915 18.629 1.00 97.19 408 ASP A N 1
ATOM 3066 C CA . ASP A 1 408 ? -2.785 -8.775 19.440 1.00 97.19 408 ASP A CA 1
ATOM 3067 C C . ASP A 1 408 ? -1.349 -8.235 19.476 1.00 97.19 408 ASP A C 1
ATOM 3069 O O . ASP A 1 408 ? -0.896 -7.573 18.543 1.00 97.19 408 ASP A O 1
ATOM 3073 N N . ASN A 1 409 ? -0.631 -8.518 20.567 1.00 97.31 409 ASN A N 1
ATOM 3074 C CA . ASN A 1 409 ? 0.787 -8.179 20.757 1.00 97.31 409 ASN A CA 1
ATOM 3075 C C . ASN A 1 409 ? 1.154 -6.721 20.407 1.00 97.31 409 ASN A C 1
ATOM 3077 O O . ASN A 1 409 ? 2.211 -6.463 19.839 1.00 97.31 409 ASN A O 1
ATOM 3081 N N . TYR A 1 410 ? 0.282 -5.772 20.741 1.00 97.50 410 TYR A N 1
ATOM 3082 C CA . TYR A 1 410 ? 0.495 -4.343 20.580 1.00 97.50 410 TYR A CA 1
ATOM 3083 C C . TYR A 1 410 ? 1.546 -3.822 21.556 1.00 97.50 410 TYR A C 1
ATOM 3085 O O . TYR A 1 410 ? 1.374 -3.888 22.780 1.00 97.50 410 TYR A O 1
ATOM 3093 N N . SER A 1 411 ? 2.597 -3.228 21.002 1.00 97.25 411 SER A N 1
ATOM 3094 C CA . SER A 1 411 ? 3.619 -2.484 21.727 1.00 97.25 411 SER A CA 1
ATOM 3095 C C . SER A 1 411 ? 3.926 -1.190 20.986 1.00 97.25 411 SER A C 1
ATOM 3097 O O . SER A 1 411 ? 4.204 -1.218 19.785 1.00 97.25 411 SER A O 1
ATOM 3099 N N . SER A 1 412 ? 3.878 -0.062 21.702 1.00 97.19 412 SER A N 1
ATOM 3100 C CA . SER A 1 412 ? 4.267 1.223 21.135 1.00 97.19 412 SER A CA 1
ATOM 3101 C C . SER A 1 412 ? 4.996 2.136 22.106 1.00 97.19 412 SER A C 1
ATOM 3103 O O . SER A 1 412 ? 4.681 2.173 23.294 1.00 97.19 412 SER A O 1
ATOM 3105 N N . ASP A 1 413 ? 5.980 2.855 21.569 1.00 94.94 413 ASP A N 1
ATOM 3106 C CA . ASP A 1 413 ? 6.771 3.884 22.235 1.00 94.94 413 ASP A CA 1
ATOM 3107 C C . ASP A 1 413 ? 6.106 5.269 22.182 1.00 94.94 413 ASP A C 1
ATOM 3109 O O . ASP A 1 413 ? 6.205 6.025 23.149 1.00 94.94 413 ASP A O 1
ATOM 3113 N N . VAL A 1 414 ? 5.378 5.586 21.104 1.00 95.94 414 VAL A N 1
ATOM 3114 C CA . VAL A 1 414 ? 4.768 6.916 20.890 1.00 95.94 414 VAL A CA 1
ATOM 3115 C C . VAL A 1 414 ? 3.237 6.936 20.967 1.00 95.94 414 VAL A C 1
ATOM 3117 O O . VAL A 1 414 ? 2.668 7.889 21.507 1.00 95.94 414 VAL A O 1
ATOM 3120 N N . PHE A 1 415 ? 2.544 5.882 20.524 1.00 93.12 415 PHE A N 1
ATOM 3121 C CA . PHE A 1 415 ? 1.077 5.794 20.569 1.00 93.12 415 PHE A CA 1
ATOM 3122 C C . PHE A 1 415 ? 0.606 5.208 21.904 1.00 93.12 415 PHE A C 1
ATOM 3124 O O . PHE A 1 415 ? 0.102 4.091 22.005 1.00 93.12 415 PHE A O 1
ATOM 3131 N N . THR A 1 416 ? 0.801 5.977 22.970 1.00 87.19 416 THR A N 1
ATOM 3132 C CA . THR A 1 416 ? 0.404 5.602 24.339 1.00 87.19 416 THR A CA 1
ATOM 3133 C C . THR A 1 416 ? -0.860 6.322 24.818 1.00 87.19 416 THR A C 1
ATOM 3135 O O . THR A 1 416 ? -1.354 6.032 25.909 1.00 87.19 416 THR A O 1
ATOM 3138 N N . GLY A 1 417 ? -1.392 7.242 24.005 1.00 77.69 417 GLY A N 1
ATOM 3139 C CA . GLY A 1 417 ? -2.619 7.986 24.275 1.00 77.69 417 GLY A CA 1
ATOM 3140 C C . GLY A 1 417 ? -3.876 7.111 24.305 1.00 77.69 417 GLY A C 1
ATOM 3141 O O . GLY A 1 417 ? -3.865 5.937 23.932 1.00 77.69 417 GLY A O 1
ATOM 3142 N N . GLY A 1 418 ? -4.975 7.701 24.781 1.00 79.88 418 GLY A N 1
ATOM 3143 C CA . GLY A 1 418 ? -6.285 7.053 24.775 1.00 79.88 418 GLY A CA 1
ATOM 3144 C C . GLY A 1 418 ? -6.841 6.877 23.361 1.00 79.88 418 GLY A C 1
ATOM 3145 O O . GLY A 1 418 ? -6.477 7.606 22.438 1.00 79.88 418 GLY A O 1
ATOM 3146 N N . ASP A 1 419 ? -7.748 5.917 23.213 1.00 83.81 419 ASP A N 1
ATOM 3147 C CA . ASP A 1 419 ? -8.484 5.699 21.967 1.00 83.81 419 ASP A CA 1
ATOM 3148 C C . ASP A 1 419 ? -9.642 6.697 21.885 1.00 83.81 419 ASP A C 1
ATOM 3150 O O . ASP A 1 419 ? -10.270 6.999 22.907 1.00 83.81 419 ASP A O 1
ATOM 3154 N N . TYR A 1 420 ? -9.936 7.201 20.690 1.00 83.38 420 TYR A N 1
ATOM 3155 C CA . TYR A 1 420 ? -11.011 8.167 20.483 1.00 83.38 420 TYR A CA 1
ATOM 3156 C C . TYR A 1 420 ? -12.000 7.650 19.446 1.00 83.38 420 TYR A C 1
ATOM 3158 O O . TYR A 1 420 ? -11.635 7.367 18.314 1.00 83.38 420 TYR A O 1
ATOM 3166 N N . PHE A 1 421 ? -13.268 7.543 19.831 1.00 78.88 421 PHE A N 1
ATOM 3167 C CA . PHE A 1 421 ? -14.355 7.168 18.932 1.00 78.88 421 PHE A CA 1
ATOM 3168 C C . PHE A 1 421 ? -15.478 8.189 19.133 1.00 78.88 421 PHE A C 1
ATOM 3170 O O . PHE A 1 421 ? -16.141 8.141 20.179 1.00 78.88 421 PHE A O 1
ATOM 3177 N N . PRO A 1 422 ? -15.648 9.164 18.215 1.00 62.84 422 PRO A N 1
ATOM 3178 C CA . PRO A 1 422 ? -16.681 10.180 18.333 1.00 62.84 422 PRO A CA 1
ATOM 3179 C C . PRO A 1 422 ? -18.028 9.463 18.402 1.00 62.84 422 PRO A C 1
ATOM 3181 O O . PRO A 1 422 ? -18.384 8.657 17.551 1.00 62.84 422 PRO A O 1
ATOM 3184 N N . VAL A 1 423 ? -18.730 9.678 19.510 1.00 52.88 423 VAL A N 1
ATOM 3185 C CA . VAL A 1 423 ? -19.859 8.857 19.943 1.00 52.88 423 VAL A CA 1
ATOM 3186 C C . VAL A 1 423 ? -21.017 8.984 18.951 1.00 52.88 423 VAL A C 1
ATOM 3188 O O . VAL A 1 423 ? -21.850 9.877 19.088 1.00 52.88 423 VAL A O 1
ATOM 3191 N N . ASN A 1 424 ? -21.114 8.072 17.983 1.00 49.22 424 ASN A N 1
ATOM 3192 C CA . ASN A 1 424 ? -22.358 7.824 17.270 1.00 49.22 424 ASN A CA 1
ATOM 3193 C C . ASN A 1 424 ? -22.484 6.353 16.830 1.00 49.22 424 ASN A C 1
ATOM 3195 O O . ASN A 1 424 ? -21.696 5.842 16.051 1.00 49.22 424 ASN A O 1
ATOM 3199 N N . THR A 1 425 ? -23.559 5.723 17.313 1.00 46.12 425 THR A N 1
ATOM 3200 C CA . THR A 1 425 ? -24.155 4.431 16.917 1.00 46.12 425 THR A CA 1
ATOM 3201 C C . THR A 1 425 ? -23.821 3.157 17.727 1.00 46.12 425 THR A C 1
ATOM 3203 O O . THR A 1 425 ? -22.855 2.436 17.525 1.00 46.12 425 THR A O 1
ATOM 3206 N N . GLN A 1 426 ? -24.799 2.832 18.589 1.00 47.09 426 GLN A N 1
ATOM 3207 C CA . GLN A 1 426 ? -25.094 1.558 19.260 1.00 47.09 426 GLN A CA 1
ATOM 3208 C C . GLN A 1 426 ? -24.158 1.076 20.378 1.00 47.09 426 GLN A C 1
ATOM 3210 O O . GLN A 1 426 ? -22.975 1.360 20.443 1.00 47.09 426 GLN A O 1
ATOM 3215 N N . ALA A 1 427 ? -24.761 0.322 21.300 1.00 55.47 427 ALA A N 1
ATOM 3216 C CA . ALA A 1 427 ? -24.259 -0.164 22.587 1.00 55.47 427 ALA A CA 1
ATOM 3217 C C . ALA A 1 427 ? -23.009 -1.083 22.547 1.00 55.47 427 ALA A C 1
ATOM 3219 O O . ALA A 1 427 ? -22.758 -1.822 23.500 1.00 55.47 427 ALA A O 1
ATOM 3220 N N . ASN A 1 428 ? -22.236 -1.062 21.460 1.00 63.25 428 ASN A N 1
ATOM 3221 C CA . ASN A 1 428 ? -21.129 -1.961 21.182 1.00 63.25 428 ASN A CA 1
ATOM 3222 C C . ASN A 1 428 ? -19.824 -1.151 21.022 1.00 63.25 428 ASN A C 1
ATOM 3224 O O . ASN A 1 428 ? -19.698 -0.427 20.041 1.00 63.25 428 ASN A O 1
ATOM 3228 N N . PRO A 1 429 ? -18.820 -1.303 21.908 1.00 75.31 429 PRO A N 1
ATOM 3229 C CA . PRO A 1 429 ? -17.524 -0.645 21.767 1.00 75.31 429 PRO A CA 1
ATOM 3230 C C . PRO A 1 429 ? -16.836 -1.109 20.482 1.00 75.31 429 PRO A C 1
ATOM 3232 O O . PRO A 1 429 ? -16.890 -2.296 20.167 1.00 75.31 429 PRO A O 1
ATOM 3235 N N . VAL A 1 430 ? -16.197 -0.201 19.750 1.00 86.88 430 VAL A N 1
ATOM 3236 C CA . VAL A 1 430 ? -15.475 -0.504 18.499 1.00 86.88 430 VAL A CA 1
ATOM 3237 C C . VAL A 1 430 ? -14.252 -1.359 18.779 1.00 86.88 430 VAL A C 1
ATOM 3239 O O . VAL A 1 430 ? -14.067 -2.418 18.183 1.00 86.88 430 VAL A O 1
ATOM 3242 N N . LEU A 1 431 ? -13.443 -0.952 19.756 1.00 89.31 431 LEU A N 1
ATOM 3243 C CA . LEU A 1 431 ? -12.372 -1.787 20.269 1.00 89.31 431 LEU A CA 1
ATOM 3244 C C . LEU A 1 431 ? -12.984 -3.024 20.933 1.00 89.31 431 LEU A C 1
ATOM 3246 O O . LEU A 1 431 ? -13.747 -2.902 21.890 1.00 89.31 431 LEU A O 1
ATOM 3250 N N . LYS A 1 432 ? -12.670 -4.209 20.404 1.00 88.94 432 LYS A N 1
ATOM 3251 C CA . LYS A 1 432 ? -13.136 -5.506 20.921 1.00 88.94 432 LYS A CA 1
ATOM 3252 C C . LYS A 1 432 ? -12.029 -6.251 21.650 1.00 88.94 432 LYS A C 1
ATOM 3254 O O . LYS A 1 432 ? -12.314 -6.983 22.597 1.00 88.94 432 LYS A O 1
ATOM 3259 N N . LYS A 1 433 ? -10.778 -6.085 21.215 1.00 90.75 433 LYS A N 1
ATOM 3260 C CA . LYS A 1 433 ? -9.606 -6.723 21.822 1.00 90.75 433 LYS A CA 1
ATOM 3261 C C . LYS A 1 433 ? -8.357 -5.858 21.659 1.00 90.75 433 LYS A C 1
ATOM 3263 O O . LYS A 1 433 ? -8.095 -5.383 20.557 1.00 90.75 433 LYS A O 1
ATOM 3268 N N . LEU A 1 434 ? -7.591 -5.723 22.738 1.00 92.62 434 LEU A N 1
ATOM 3269 C CA . LEU A 1 434 ? -6.235 -5.173 22.743 1.00 92.62 434 LEU A CA 1
ATOM 3270 C C . LEU A 1 434 ? -5.365 -6.045 23.651 1.00 92.62 434 LEU A C 1
ATOM 3272 O O . LEU A 1 434 ? -5.559 -6.053 24.868 1.00 92.62 434 LEU A O 1
ATOM 3276 N N . ASN A 1 435 ? -4.405 -6.765 23.074 1.00 92.25 435 ASN A N 1
ATOM 3277 C CA . ASN A 1 435 ? -3.591 -7.755 23.783 1.00 92.25 435 ASN A CA 1
ATOM 3278 C C . ASN A 1 435 ? -4.485 -8.785 24.502 1.00 92.25 435 ASN A C 1
ATOM 3280 O O . ASN A 1 435 ? -5.445 -9.300 23.929 1.00 92.25 435 ASN A O 1
ATOM 3284 N N . ASP A 1 436 ? -4.204 -9.057 25.777 1.00 87.06 436 ASP A N 1
ATOM 3285 C CA . ASP A 1 436 ? -4.976 -9.987 26.605 1.00 87.06 436 ASP A CA 1
ATOM 3286 C C . ASP A 1 436 ? -6.314 -9.398 27.099 1.00 87.06 436 ASP A C 1
ATOM 3288 O O . ASP A 1 436 ? -7.102 -10.097 27.741 1.00 87.06 436 ASP A O 1
ATOM 3292 N N . PHE A 1 437 ? -6.605 -8.123 26.806 1.00 83.19 437 PHE A N 1
ATOM 3293 C CA . PHE A 1 437 ? -7.846 -7.467 27.216 1.00 83.19 437 PHE A CA 1
ATOM 3294 C C . PHE A 1 437 ? -8.933 -7.614 26.153 1.00 83.19 437 PHE A C 1
ATOM 3296 O O . PHE A 1 437 ? -8.776 -7.201 25.003 1.00 83.19 437 PHE A O 1
ATOM 3303 N N . VAL A 1 438 ? -10.082 -8.152 26.567 1.00 80.25 438 VAL A N 1
ATOM 3304 C CA . VAL A 1 438 ? -11.299 -8.230 25.753 1.00 80.25 438 VAL A CA 1
ATOM 3305 C C . VAL A 1 438 ? -12.290 -7.174 26.231 1.00 80.25 438 VAL A C 1
ATOM 3307 O O . VAL A 1 438 ? -12.698 -7.152 27.392 1.00 80.25 438 VAL A O 1
ATOM 3310 N N . TYR A 1 439 ? -12.701 -6.314 25.309 1.00 73.81 439 TYR A N 1
ATOM 3311 C CA . TYR A 1 439 ? -13.644 -5.227 25.526 1.00 73.81 439 TYR A CA 1
ATOM 3312 C C . TYR A 1 439 ? -15.026 -5.738 25.113 1.00 73.81 439 TYR A C 1
ATOM 3314 O O . TYR A 1 439 ? -15.376 -5.825 23.934 1.00 73.81 439 TYR A O 1
ATOM 3322 N N . PHE A 1 440 ? -15.796 -6.195 26.099 1.00 58.78 440 PHE A N 1
ATOM 3323 C CA . PHE A 1 440 ? -17.082 -6.841 25.853 1.00 58.78 440 PHE A CA 1
ATOM 3324 C C . PHE A 1 440 ? -18.094 -5.875 25.230 1.00 58.78 440 PHE A C 1
ATOM 3326 O O . PHE A 1 440 ? -18.418 -4.831 25.790 1.00 58.78 440 PHE A O 1
ATOM 3333 N N . SER A 1 441 ? -18.676 -6.294 24.104 1.00 50.62 441 SER A N 1
ATOM 3334 C CA . SER A 1 441 ? -19.775 -5.606 23.420 1.00 50.62 441 SER A CA 1
ATOM 3335 C C . SER A 1 441 ? -21.165 -5.939 23.955 1.00 50.62 441 SER A C 1
ATOM 3337 O O . SER A 1 441 ? -22.115 -6.088 23.203 1.00 50.62 441 SER A O 1
ATOM 3339 N N . GLN A 1 442 ? -21.306 -6.057 25.274 1.00 46.53 442 GLN A N 1
ATOM 3340 C CA . GLN A 1 442 ? -22.619 -6.230 25.903 1.00 46.53 442 GLN A CA 1
ATOM 3341 C C . GLN A 1 442 ? -22.798 -5.448 27.205 1.00 46.53 442 GLN A C 1
ATOM 3343 O O . GLN A 1 442 ? -23.624 -5.816 28.031 1.00 46.53 442 GLN A O 1
ATOM 3348 N N . TYR A 1 443 ? -22.134 -4.304 27.362 1.00 44.41 443 TYR A N 1
ATOM 3349 C CA . TYR A 1 443 ? -22.668 -3.284 28.262 1.00 44.41 443 TYR A CA 1
ATOM 3350 C C . TYR A 1 443 ? -23.646 -2.407 27.482 1.00 44.41 443 TYR A C 1
ATOM 3352 O O . TYR A 1 443 ? -23.401 -1.233 27.219 1.00 44.41 443 TYR A O 1
ATOM 3360 N N . LYS A 1 444 ? -24.815 -2.979 27.157 1.00 47.53 444 LYS A N 1
ATOM 3361 C CA . LYS A 1 444 ? -26.035 -2.171 27.116 1.00 47.53 444 LYS A CA 1
ATOM 3362 C C . LYS A 1 444 ? -26.083 -1.563 28.510 1.00 47.53 444 LYS A C 1
ATOM 3364 O O . LYS A 1 444 ? -26.269 -2.309 29.467 1.00 47.53 444 LYS A O 1
ATOM 3369 N N . GLY A 1 445 ? -25.730 -0.281 28.635 1.00 49.38 445 GLY A N 1
ATOM 3370 C CA . GLY A 1 445 ? -25.672 0.394 29.927 1.00 49.38 445 GLY A CA 1
ATOM 3371 C C . GLY A 1 445 ? -26.891 -0.035 30.731 1.00 49.38 445 GLY A C 1
ATOM 3372 O O . GLY A 1 445 ? -28.001 0.011 30.202 1.00 49.38 445 GLY A O 1
ATOM 3373 N N . ASN A 1 446 ? -26.659 -0.574 31.930 1.00 58.56 446 ASN A N 1
ATOM 3374 C CA . ASN A 1 446 ? -27.688 -1.108 32.819 1.00 58.56 446 ASN A CA 1
ATOM 3375 C C . ASN A 1 446 ? -28.589 0.034 33.302 1.00 58.56 446 ASN A C 1
ATOM 3377 O O . ASN A 1 446 ? -28.615 0.380 34.483 1.00 58.56 446 ASN A O 1
ATOM 3381 N N . THR A 1 447 ? -29.335 0.661 32.397 1.00 74.38 447 THR A N 1
ATOM 3382 C CA . THR A 1 447 ? -30.516 1.400 32.785 1.00 74.38 447 THR A CA 1
ATOM 3383 C C . THR A 1 447 ? -31.458 0.347 33.330 1.00 74.38 447 THR A C 1
ATOM 3385 O O . THR A 1 447 ? -31.875 -0.579 32.625 1.00 74.38 447 THR A O 1
ATOM 3388 N N . ALA A 1 448 ? -31.704 0.437 34.632 1.00 85.56 448 ALA A N 1
ATOM 3389 C CA . ALA A 1 448 ? -32.641 -0.445 35.283 1.00 85.56 448 ALA A CA 1
ATOM 3390 C C . ALA A 1 448 ? -33.988 -0.350 34.558 1.00 85.56 448 ALA A C 1
ATOM 3392 O O . ALA A 1 448 ? -34.524 0.746 34.376 1.00 85.56 448 ALA A O 1
ATOM 3393 N N . VAL A 1 449 ? -34.524 -1.486 34.123 1.00 93.06 449 VAL A N 1
ATOM 3394 C CA . VAL A 1 449 ? -35.842 -1.529 33.487 1.00 93.06 449 VAL A CA 1
ATOM 3395 C C . VAL A 1 449 ? -36.885 -1.625 34.589 1.00 93.06 449 VAL A C 1
ATOM 3397 O O . VAL A 1 449 ? -36.935 -2.617 35.319 1.00 93.06 449 VAL A O 1
ATOM 3400 N N . ALA A 1 450 ? -37.712 -0.589 34.713 1.00 95.38 450 ALA A N 1
ATOM 3401 C CA . ALA A 1 450 ? -38.844 -0.601 35.627 1.00 95.38 450 ALA A CA 1
ATOM 3402 C C . ALA A 1 450 ? -39.919 -1.570 35.113 1.00 95.38 450 ALA A C 1
ATOM 3404 O O . ALA A 1 450 ? -40.377 -1.463 33.975 1.00 95.38 450 ALA A O 1
ATOM 3405 N N . LEU A 1 451 ? -40.323 -2.516 35.955 1.00 97.00 451 LEU A N 1
ATOM 3406 C CA . LEU A 1 451 ? -41.350 -3.504 35.642 1.00 97.00 451 LEU A CA 1
ATOM 3407 C C . LEU A 1 451 ? -42.743 -3.024 36.067 1.00 97.00 451 LEU A C 1
ATOM 3409 O O . LEU A 1 451 ? -42.893 -2.169 36.943 1.00 97.00 451 LEU A O 1
ATOM 3413 N N . ALA A 1 452 ? -43.778 -3.630 35.479 1.00 96.31 452 ALA A N 1
ATOM 3414 C CA . ALA A 1 452 ? -45.153 -3.456 35.937 1.00 96.31 452 ALA A CA 1
ATOM 3415 C C . ALA A 1 452 ? -45.287 -3.812 37.430 1.00 96.31 452 ALA A C 1
ATOM 3417 O O . ALA A 1 452 ? -44.601 -4.693 37.942 1.00 96.31 452 ALA A O 1
ATOM 3418 N N . THR A 1 453 ? -46.174 -3.125 38.147 1.00 96.69 453 THR A N 1
ATOM 3419 C CA . THR A 1 453 ? -46.227 -3.188 39.618 1.00 96.69 453 THR A CA 1
ATOM 3420 C C . THR A 1 453 ? -47.173 -4.261 40.169 1.00 96.69 453 THR A C 1
ATOM 3422 O O . THR A 1 453 ? -47.247 -4.431 41.384 1.00 96.69 453 THR A O 1
ATOM 3425 N N . SER A 1 454 ? -47.910 -4.984 39.318 1.00 96.88 454 SER A N 1
ATOM 3426 C CA . SER A 1 454 ? -48.817 -6.073 39.716 1.00 96.88 454 SER A CA 1
ATOM 3427 C C . SER A 1 454 ? -49.141 -7.008 38.542 1.00 96.88 454 SER A C 1
ATOM 3429 O O . SER A 1 454 ? -48.897 -6.668 37.383 1.00 96.88 454 SER A O 1
ATOM 3431 N N . GLY A 1 455 ? -49.716 -8.177 38.837 1.00 97.62 455 GLY A N 1
ATOM 3432 C CA . GLY A 1 455 ? -50.216 -9.119 37.834 1.00 97.62 455 GLY A CA 1
ATOM 3433 C C . GLY A 1 455 ? -49.135 -10.016 37.226 1.00 97.62 455 GLY A C 1
ATOM 3434 O O . GLY A 1 455 ? -48.099 -10.280 37.834 1.00 97.62 455 GLY A O 1
ATOM 3435 N N . THR A 1 456 ? -49.395 -10.538 36.026 1.00 97.94 456 THR A N 1
ATOM 3436 C CA . THR A 1 456 ? -48.403 -11.331 35.284 1.00 97.94 456 THR A CA 1
ATOM 3437 C C . THR A 1 456 ? -47.500 -10.397 34.486 1.00 97.94 456 THR A C 1
ATOM 3439 O O . THR A 1 456 ? -47.988 -9.604 33.687 1.00 97.94 456 THR A O 1
ATOM 3442 N N . ILE A 1 457 ? -46.190 -10.504 34.688 1.00 98.12 457 ILE A N 1
ATOM 3443 C CA . ILE A 1 457 ? -45.171 -9.622 34.122 1.00 98.12 457 ILE A CA 1
ATOM 3444 C C . ILE A 1 457 ? -44.296 -10.445 33.183 1.00 98.12 457 ILE A C 1
ATOM 3446 O O . ILE A 1 457 ? -43.589 -11.351 33.624 1.00 98.12 457 ILE A O 1
ATOM 3450 N N . ALA A 1 458 ? -44.328 -10.126 31.892 1.00 96.88 458 ALA A N 1
ATOM 3451 C CA . ALA A 1 458 ? -43.362 -10.656 30.939 1.00 96.88 458 ALA A CA 1
ATOM 3452 C C . ALA A 1 458 ? -42.040 -9.889 31.085 1.00 96.88 458 ALA A C 1
ATOM 3454 O O . ALA A 1 458 ? -42.027 -8.661 31.019 1.00 96.88 458 ALA A O 1
ATOM 3455 N N . VAL A 1 459 ? -40.941 -10.608 31.300 1.00 96.25 459 VAL A N 1
ATOM 3456 C CA . VAL A 1 459 ? -39.599 -10.035 31.433 1.00 96.25 459 VAL A CA 1
ATOM 3457 C C . VAL A 1 459 ? -38.734 -10.568 30.302 1.00 96.25 459 VAL A C 1
ATOM 3459 O O . VAL A 1 459 ? -38.417 -11.757 30.246 1.00 96.25 459 VAL A O 1
ATOM 3462 N N . THR A 1 460 ? -38.351 -9.687 29.388 1.00 94.75 460 THR A N 1
ATOM 3463 C CA . THR A 1 460 ? -37.419 -10.020 28.314 1.00 94.75 460 THR A CA 1
ATOM 3464 C C . THR A 1 460 ? -36.002 -9.852 28.845 1.00 94.75 460 THR A C 1
ATOM 3466 O O . THR A 1 460 ? -35.487 -8.751 29.015 1.00 94.75 460 THR A O 1
ATOM 3469 N N . MET A 1 461 ? -35.347 -10.966 29.144 1.00 91.56 461 MET A N 1
ATOM 3470 C CA . MET A 1 461 ? -34.085 -10.990 29.885 1.00 91.56 461 MET A CA 1
ATOM 3471 C C . MET A 1 461 ? -32.884 -10.539 29.042 1.00 91.56 461 MET A C 1
ATOM 3473 O O . MET A 1 461 ? -31.758 -10.470 29.531 1.00 91.56 461 MET A O 1
ATOM 3477 N N . THR A 1 462 ? -33.092 -10.226 27.762 1.00 86.19 462 THR A N 1
ATOM 3478 C CA . THR A 1 462 ? -32.124 -9.533 26.901 1.00 86.19 462 THR A CA 1
ATOM 3479 C C . THR A 1 462 ? -32.170 -8.012 27.058 1.00 86.19 462 THR A C 1
ATOM 3481 O O . THR A 1 462 ? -31.234 -7.347 26.618 1.00 86.19 462 THR A O 1
ATOM 3484 N N . ASP A 1 463 ? -33.194 -7.459 27.713 1.00 82.75 463 ASP A N 1
ATOM 3485 C CA . ASP A 1 463 ? -33.425 -6.013 27.734 1.00 82.75 463 ASP A CA 1
ATOM 3486 C C . ASP A 1 463 ? -32.517 -5.256 28.703 1.00 82.75 463 ASP A C 1
ATOM 3488 O O . ASP A 1 463 ? -32.127 -4.135 28.377 1.00 82.75 463 ASP A O 1
ATOM 3492 N N . SER A 1 464 ? -32.159 -5.864 29.839 1.00 87.38 464 SER A N 1
ATOM 3493 C CA . SER A 1 464 ? -31.250 -5.319 30.858 1.00 87.38 464 SER A CA 1
ATOM 3494 C C . SER A 1 464 ? -30.661 -6.448 31.716 1.00 87.38 464 SER A C 1
ATOM 3496 O O . SER A 1 464 ? -31.151 -7.581 31.673 1.00 87.38 464 SER A O 1
ATOM 3498 N N . GLU A 1 465 ? -29.612 -6.167 32.490 1.00 90.12 465 GLU A N 1
ATOM 3499 C CA . GLU A 1 465 ? -29.184 -7.039 33.594 1.00 90.12 465 GLU A CA 1
ATOM 3500 C C . GLU A 1 465 ? -29.819 -6.615 34.922 1.00 90.12 465 GLU A C 1
ATOM 3502 O O . GLU A 1 465 ? -29.784 -7.384 35.878 1.00 90.12 465 GLU A O 1
ATOM 3507 N N . VAL A 1 466 ? -30.421 -5.422 34.995 1.00 92.75 466 VAL A N 1
ATOM 3508 C CA . VAL A 1 466 ? -31.061 -4.899 36.205 1.00 92.75 466 VAL A CA 1
ATOM 3509 C C . VAL A 1 466 ? -32.522 -4.571 35.924 1.00 92.75 466 VAL A C 1
ATOM 3511 O O . VAL A 1 466 ? -32.847 -3.738 35.078 1.00 92.75 466 VAL A O 1
ATOM 3514 N N . PHE A 1 467 ? -33.412 -5.186 36.690 1.00 96.00 467 PHE A N 1
ATOM 3515 C CA . PHE A 1 467 ? -34.843 -4.914 36.657 1.00 96.00 467 PHE A CA 1
ATOM 3516 C C . PHE A 1 467 ? -35.279 -4.352 38.004 1.00 96.00 467 PHE A C 1
ATOM 3518 O O . PHE A 1 467 ? -34.929 -4.908 39.044 1.00 96.00 467 PHE A O 1
ATOM 3525 N N . THR A 1 468 ? -36.037 -3.262 38.009 1.00 96.88 468 THR A N 1
ATOM 3526 C CA . THR A 1 468 ? -36.541 -2.635 39.237 1.00 96.88 468 THR A CA 1
ATOM 3527 C C . THR A 1 468 ? -38.052 -2.762 39.325 1.00 96.88 468 THR A C 1
ATOM 3529 O O . THR A 1 468 ? -38.763 -2.711 38.323 1.00 96.88 468 THR A O 1
ATOM 3532 N N . ILE A 1 469 ? -38.570 -2.932 40.537 1.00 97.75 469 ILE A N 1
ATOM 3533 C CA . ILE A 1 469 ? -40.013 -2.978 40.776 1.00 97.75 469 ILE A CA 1
ATOM 3534 C C . ILE A 1 469 ? -40.344 -2.450 42.168 1.00 97.75 469 ILE A C 1
ATOM 3536 O O . ILE A 1 469 ? -39.679 -2.794 43.142 1.00 97.75 469 ILE A O 1
ATOM 3540 N N . THR A 1 470 ? -41.427 -1.679 42.262 1.00 97.25 470 THR A N 1
ATOM 3541 C CA . THR A 1 470 ? -42.097 -1.358 43.527 1.00 97.25 470 THR A CA 1
ATOM 3542 C C . THR A 1 470 ? -43.497 -1.973 43.494 1.00 97.25 470 THR A C 1
ATOM 3544 O O . THR A 1 470 ? -44.395 -1.380 42.892 1.00 97.25 470 THR A O 1
ATOM 3547 N N . PRO A 1 471 ? -43.709 -3.180 44.052 1.00 96.81 471 PRO A N 1
ATOM 3548 C CA . PRO A 1 471 ? -44.979 -3.883 43.902 1.00 96.81 471 PRO A CA 1
ATOM 3549 C C . PRO A 1 471 ? -46.153 -3.129 44.542 1.00 96.81 471 PRO A C 1
ATOM 3551 O O . PRO A 1 471 ? -46.094 -2.717 45.705 1.00 96.81 471 PRO A O 1
ATOM 3554 N N . ALA A 1 472 ? -47.235 -2.994 43.777 1.00 95.62 472 ALA A N 1
ATOM 3555 C CA . ALA A 1 472 ? -48.540 -2.474 44.188 1.00 95.62 472 ALA A CA 1
ATOM 3556 C C . ALA A 1 472 ? -49.611 -3.584 44.269 1.00 95.62 472 ALA A C 1
ATOM 3558 O O . ALA A 1 472 ? -50.767 -3.313 44.576 1.00 95.62 472 ALA A O 1
ATOM 3559 N N . GLY A 1 473 ? -49.227 -4.831 43.987 1.00 96.38 473 GLY A N 1
ATOM 3560 C CA . GLY A 1 473 ? -50.060 -6.027 44.044 1.00 96.38 473 GLY A CA 1
ATOM 3561 C C . GLY A 1 473 ? -49.196 -7.289 44.002 1.00 96.38 473 GLY A C 1
ATOM 3562 O O . GLY A 1 473 ? -47.974 -7.208 43.882 1.00 96.38 473 GLY A O 1
ATOM 3563 N N . ALA A 1 474 ? -49.822 -8.465 44.084 1.00 97.19 474 ALA A N 1
ATOM 3564 C CA . ALA A 1 474 ? -49.122 -9.722 43.821 1.00 97.19 474 ALA A CA 1
ATOM 3565 C C . ALA A 1 474 ? -48.628 -9.766 42.364 1.00 97.19 474 ALA A C 1
ATOM 3567 O O . ALA A 1 474 ? -49.339 -9.321 41.457 1.00 97.19 474 ALA A O 1
ATOM 3568 N N . CYS A 1 475 ? -47.435 -10.325 42.142 1.00 97.88 475 CYS A N 1
ATOM 3569 C CA . CYS A 1 475 ? -46.818 -10.408 40.815 1.00 97.88 475 CYS A CA 1
ATOM 3570 C C . CYS A 1 475 ? -46.438 -11.847 40.458 1.00 97.88 475 CYS A C 1
ATOM 3572 O O . CYS A 1 475 ? -46.067 -12.628 41.333 1.00 97.88 475 CYS A O 1
ATOM 3574 N N . THR A 1 476 ? -46.459 -12.176 39.166 1.00 98.31 476 THR A N 1
ATOM 3575 C CA . THR A 1 476 ? -45.852 -13.394 38.608 1.00 98.31 476 THR A CA 1
ATOM 3576 C C . THR A 1 476 ? -44.929 -13.025 37.454 1.00 98.31 476 THR A C 1
ATOM 3578 O O . THR A 1 476 ? -45.402 -12.502 36.451 1.00 98.31 476 THR A O 1
ATOM 3581 N N . PHE A 1 477 ? -43.629 -13.292 37.570 1.00 98.31 477 PHE A N 1
ATOM 3582 C CA . PHE A 1 477 ? -42.655 -12.994 36.514 1.00 98.31 477 PHE A CA 1
ATOM 3583 C C . PHE A 1 477 ? -42.502 -14.171 35.552 1.00 98.31 477 PHE A C 1
ATOM 3585 O O . PHE A 1 477 ? -42.174 -15.273 35.983 1.00 98.31 477 PHE A O 1
ATOM 3592 N N . ASN A 1 478 ? -42.653 -13.936 34.253 1.00 97.75 478 ASN A N 1
ATOM 3593 C CA . ASN A 1 478 ? -42.373 -14.910 33.201 1.00 97.75 478 ASN A CA 1
ATOM 3594 C C . ASN A 1 478 ? -41.202 -14.411 32.357 1.00 97.75 478 ASN A C 1
ATOM 3596 O O . ASN A 1 478 ? -41.312 -13.384 31.689 1.00 97.75 478 ASN A O 1
ATOM 3600 N N . ALA A 1 479 ? -40.077 -15.123 32.406 1.00 97.06 479 ALA A N 1
ATOM 3601 C CA . ALA A 1 479 ? -38.895 -14.776 31.631 1.00 97.06 479 ALA A CA 1
ATOM 3602 C C . ALA A 1 479 ? -39.007 -15.266 30.185 1.00 97.06 479 ALA A C 1
ATOM 3604 O O . ALA A 1 479 ? -39.473 -16.374 29.924 1.00 97.06 479 ALA A O 1
ATOM 3605 N N . SER A 1 480 ? -38.484 -14.468 29.263 1.00 95.75 480 SER A N 1
ATOM 3606 C CA . SER A 1 480 ? -38.167 -14.881 27.898 1.00 95.75 480 SER A CA 1
ATOM 3607 C C . SER A 1 480 ? -36.778 -14.375 27.502 1.00 95.75 480 SER A C 1
ATOM 3609 O O . SER A 1 480 ? -36.286 -13.390 28.055 1.00 95.75 480 SER A O 1
ATOM 3611 N N . GLY A 1 481 ? -36.128 -15.067 26.565 1.00 89.88 481 GLY A N 1
ATOM 3612 C CA . GLY A 1 481 ? -34.781 -14.733 26.100 1.00 89.88 481 GLY A CA 1
ATOM 3613 C C . GLY A 1 481 ? -33.660 -15.003 27.116 1.00 89.88 481 GLY A C 1
ATOM 3614 O O . GLY A 1 481 ? -33.878 -15.477 28.235 1.00 89.88 481 GLY A O 1
ATOM 3615 N N . GLY A 1 482 ? -32.435 -14.681 26.696 1.00 87.94 482 GLY A N 1
ATOM 3616 C CA . GLY A 1 482 ? -31.194 -14.952 27.422 1.00 87.94 482 GLY A CA 1
ATOM 3617 C C . GLY A 1 482 ? -30.232 -15.831 26.626 1.00 87.94 482 GLY A C 1
ATOM 3618 O O . GLY A 1 482 ? -30.572 -16.362 25.575 1.00 87.94 482 GLY A O 1
ATOM 3619 N N . TYR A 1 483 ? -29.022 -15.994 27.148 1.00 86.88 483 TYR A N 1
ATOM 3620 C CA . TYR A 1 483 ? -28.048 -16.977 26.678 1.00 86.88 483 TYR A CA 1
ATOM 3621 C C . TYR A 1 483 ? -27.355 -17.600 27.890 1.00 86.88 483 TYR A C 1
ATOM 3623 O O . TYR A 1 483 ? -27.288 -16.980 28.955 1.00 86.88 483 TYR A O 1
ATOM 3631 N N . ALA A 1 484 ? -26.869 -18.834 27.747 1.00 87.38 484 ALA A N 1
ATOM 3632 C CA . ALA A 1 484 ? -26.227 -19.565 28.836 1.00 87.38 484 ALA A CA 1
ATOM 3633 C C . ALA A 1 484 ? -25.091 -18.741 29.476 1.00 87.38 484 ALA A C 1
ATOM 3635 O O . ALA A 1 484 ? -24.245 -18.184 28.782 1.00 87.38 484 ALA A O 1
ATOM 3636 N N . GLY A 1 485 ? -25.090 -18.643 30.805 1.00 84.69 485 GLY A N 1
ATOM 3637 C CA . GLY A 1 485 ? -24.136 -17.849 31.582 1.00 84.69 485 GLY A CA 1
ATOM 3638 C C . GLY A 1 485 ? -24.554 -16.399 31.844 1.00 84.69 485 GLY A C 1
ATOM 3639 O O . GLY A 1 485 ? -23.978 -15.776 32.739 1.00 84.69 485 GLY A O 1
ATOM 3640 N N . LYS A 1 486 ? -25.573 -15.864 31.150 1.00 86.56 486 LYS A N 1
ATOM 3641 C CA . LYS A 1 486 ? -26.058 -14.495 31.390 1.00 86.56 486 LYS A CA 1
ATOM 3642 C C . LYS A 1 486 ? -26.556 -14.328 32.826 1.00 86.56 486 LYS A C 1
ATOM 3644 O O . LYS A 1 486 ? -27.267 -15.196 33.329 1.00 86.56 486 LYS A O 1
ATOM 3649 N N . ARG A 1 487 ? -26.227 -13.202 33.463 1.00 94.00 487 ARG A N 1
ATOM 3650 C CA . ARG A 1 487 ? -26.668 -12.851 34.822 1.00 94.00 487 ARG A CA 1
ATOM 3651 C C . ARG A 1 487 ? -27.675 -11.707 34.799 1.00 94.00 487 ARG A C 1
ATOM 3653 O O . ARG A 1 487 ? -27.631 -10.861 33.911 1.00 94.00 487 ARG A O 1
ATOM 3660 N N . CYS A 1 488 ? -28.572 -11.685 35.777 1.00 94.31 488 CYS A N 1
ATOM 3661 C CA . CYS A 1 488 ? -29.439 -10.536 36.017 1.00 94.31 488 CYS A CA 1
ATOM 3662 C C . CYS A 1 488 ? -29.823 -10.412 37.495 1.00 94.31 488 CYS A C 1
ATOM 3664 O O . CYS A 1 488 ? -29.808 -11.397 38.241 1.00 94.31 488 CYS A O 1
ATOM 3666 N N . SER A 1 489 ? -30.252 -9.215 37.876 1.00 96.38 489 SER A N 1
ATOM 3667 C CA . SER A 1 489 ? -30.684 -8.843 39.216 1.00 96.38 489 SER A CA 1
ATOM 3668 C C . SER A 1 489 ? -32.055 -8.175 39.167 1.00 96.38 489 SER A C 1
ATOM 3670 O O . SER A 1 489 ? -32.279 -7.225 38.418 1.00 96.38 489 SER A O 1
ATOM 3672 N N . PHE A 1 490 ? -32.967 -8.643 40.012 1.00 97.69 490 PHE A N 1
ATOM 3673 C CA . PHE A 1 490 ? -34.221 -7.960 40.310 1.00 97.69 490 PHE A CA 1
ATOM 3674 C C . PHE A 1 490 ? -34.056 -7.187 41.612 1.00 97.69 490 PHE A C 1
ATOM 3676 O O . PHE A 1 490 ? -33.810 -7.790 42.656 1.00 97.69 490 PHE A O 1
ATOM 3683 N N . ILE A 1 491 ? -34.207 -5.868 41.548 1.00 97.44 491 ILE A N 1
ATOM 3684 C CA . ILE A 1 491 ? -34.214 -4.961 42.692 1.00 97.44 491 ILE A CA 1
ATOM 3685 C C . ILE A 1 491 ? -35.675 -4.656 43.027 1.00 97.44 491 ILE A C 1
ATOM 3687 O O . ILE A 1 491 ? -36.372 -3.952 42.295 1.00 97.44 491 ILE A O 1
ATOM 3691 N N . VAL A 1 492 ? -36.149 -5.218 44.133 1.00 97.75 492 VAL A N 1
ATOM 3692 C CA . VAL A 1 492 ? -37.532 -5.092 44.596 1.00 97.75 492 VAL A CA 1
ATOM 3693 C C . VAL A 1 492 ? -37.576 -4.112 45.759 1.00 97.75 492 VAL A C 1
ATOM 3695 O O . VAL A 1 492 ? -37.031 -4.401 46.822 1.00 97.75 492 VAL A O 1
ATOM 3698 N N . THR A 1 493 ? -38.271 -2.994 45.583 1.00 97.69 493 THR A N 1
ATOM 3699 C CA . THR A 1 493 ? -38.505 -1.993 46.628 1.00 97.69 493 THR A CA 1
ATOM 3700 C C . THR A 1 493 ? -39.896 -2.178 47.224 1.00 97.69 493 THR A C 1
ATOM 3702 O O . THR A 1 493 ? -40.891 -2.281 46.510 1.00 97.69 493 THR A O 1
ATOM 3705 N N . THR A 1 494 ? -40.009 -2.228 48.543 1.00 95.25 494 THR A N 1
ATOM 3706 C CA . THR A 1 494 ? -41.294 -2.440 49.219 1.00 95.25 494 THR A CA 1
ATOM 3707 C C . THR A 1 494 ? -42.163 -1.177 49.220 1.00 95.25 494 THR A C 1
ATOM 3709 O O . THR A 1 494 ? -41.685 -0.066 49.457 1.00 95.25 494 THR A O 1
ATOM 3712 N N . SER A 1 495 ? -43.473 -1.339 49.011 1.00 90.12 495 SER A N 1
ATOM 3713 C CA . SER A 1 495 ? -44.453 -0.237 49.026 1.00 90.12 495 SER A CA 1
ATOM 3714 C C . SER A 1 495 ? -44.957 0.136 50.425 1.00 90.12 495 SER A C 1
ATOM 3716 O O . SER A 1 495 ? -45.458 1.240 50.615 1.00 90.12 495 SER A O 1
ATOM 3718 N N . GLY A 1 496 ? -44.776 -0.742 51.420 1.00 84.56 496 GLY A N 1
ATOM 3719 C CA . GLY A 1 496 ? -44.794 -0.367 52.836 1.00 84.56 496 GLY A CA 1
ATOM 3720 C C . GLY A 1 496 ? -46.128 -0.314 53.572 1.00 84.56 496 GLY A C 1
ATOM 3721 O O . GLY A 1 496 ? -46.159 0.068 54.734 1.00 84.56 496 GLY A O 1
ATOM 3722 N N . THR A 1 497 ? -47.230 -0.705 52.942 1.00 85.12 497 THR A N 1
ATOM 3723 C CA . THR A 1 497 ? -48.530 -0.823 53.633 1.00 85.12 497 THR A CA 1
ATOM 3724 C C . THR A 1 497 ? -49.099 -2.234 53.584 1.00 85.12 497 THR A C 1
ATOM 3726 O O . THR A 1 497 ? -49.845 -2.628 54.474 1.00 85.12 497 THR A O 1
ATOM 3729 N N . THR A 1 498 ? -48.729 -3.021 52.573 1.00 93.12 498 THR A N 1
ATOM 3730 C CA . THR A 1 498 ? -49.181 -4.400 52.369 1.00 93.12 498 THR A CA 1
ATOM 3731 C C . THR A 1 498 ? -48.003 -5.252 51.912 1.00 93.12 498 THR A C 1
ATOM 3733 O O . THR A 1 498 ? -47.200 -4.818 51.089 1.00 93.12 498 THR A O 1
ATOM 3736 N N . SER A 1 499 ? -47.903 -6.471 52.445 1.00 95.31 499 SER A N 1
ATOM 3737 C CA . SER A 1 499 ? -46.957 -7.467 51.944 1.00 95.31 499 SER A CA 1
ATOM 3738 C C . SER A 1 499 ? -47.548 -8.148 50.718 1.00 95.31 499 SER A C 1
ATOM 3740 O O . SER A 1 499 ? -48.592 -8.790 50.813 1.00 95.31 499 SER A O 1
ATOM 3742 N N . TYR A 1 500 ? -46.864 -8.051 49.585 1.00 97.12 500 TYR A N 1
ATOM 3743 C CA . TYR A 1 500 ? -47.233 -8.730 48.352 1.00 97.12 500 TYR A CA 1
ATOM 3744 C C . TYR A 1 500 ? -46.373 -9.972 48.139 1.00 97.12 500 TYR A C 1
ATOM 3746 O O . TYR A 1 500 ? -45.188 -9.997 48.479 1.00 97.12 500 TYR A O 1
ATOM 3754 N N . THR A 1 501 ? -46.979 -11.008 47.563 1.00 97.62 501 THR A N 1
ATOM 3755 C CA . THR A 1 501 ? -46.279 -12.226 47.149 1.00 97.62 501 THR A CA 1
ATOM 3756 C C . THR A 1 501 ? -45.835 -12.085 45.701 1.00 97.62 501 THR A C 1
ATOM 3758 O O . THR A 1 501 ? -46.657 -11.892 44.802 1.00 97.62 501 THR A O 1
ATOM 3761 N N . LEU A 1 502 ? -44.532 -12.205 45.474 1.00 98.12 502 LEU A N 1
ATOM 3762 C CA . LEU A 1 502 ? -43.932 -12.261 44.151 1.00 98.12 502 LEU A CA 1
ATOM 3763 C C . LEU A 1 502 ? -43.605 -13.712 43.806 1.00 98.12 502 LEU A C 1
ATOM 3765 O O . LEU A 1 502 ? -42.859 -14.390 44.521 1.00 98.12 502 LEU A O 1
ATOM 3769 N N . THR A 1 503 ? -44.180 -14.176 42.707 1.00 98.38 503 THR A N 1
ATOM 3770 C CA . THR A 1 503 ? -44.038 -15.534 42.190 1.00 98.38 503 THR A CA 1
ATOM 3771 C C . THR A 1 503 ? -43.154 -15.521 40.951 1.00 98.38 503 THR A C 1
ATOM 3773 O O . THR A 1 503 ? -43.217 -14.607 40.130 1.00 98.38 503 THR A O 1
ATOM 3776 N N . TRP A 1 504 ? -42.330 -16.550 40.803 1.00 98.06 504 TRP A N 1
ATOM 3777 C CA . TRP A 1 504 ? -41.478 -16.743 39.636 1.00 98.06 504 TRP A CA 1
ATOM 3778 C C . TRP A 1 504 ? -42.076 -17.855 38.777 1.00 98.06 504 TRP A C 1
ATOM 3780 O O . TRP A 1 504 ? -42.357 -18.940 39.286 1.00 98.06 504 TRP A O 1
ATOM 3790 N N . GLY A 1 505 ? -42.322 -17.567 37.502 1.00 97.38 505 GLY A N 1
ATOM 3791 C CA . GLY A 1 505 ? -42.929 -18.485 36.544 1.00 97.38 505 GLY A CA 1
ATOM 3792 C C . GLY A 1 505 ? -42.056 -19.700 36.225 1.00 97.38 505 GLY A C 1
ATOM 3793 O O . GLY A 1 505 ? -40.954 -19.867 36.744 1.00 97.38 505 GLY A O 1
ATOM 3794 N N . THR A 1 506 ? -42.537 -20.560 35.328 1.00 97.31 506 THR A N 1
ATOM 3795 C CA . THR A 1 506 ? -41.923 -21.871 35.028 1.00 97.31 506 THR A CA 1
ATOM 3796 C C . THR A 1 506 ? -40.509 -21.788 34.447 1.00 97.31 506 THR A C 1
ATOM 3798 O O . THR A 1 506 ? -39.723 -22.724 34.625 1.00 97.31 506 THR A O 1
ATOM 3801 N N . ASN A 1 507 ? -40.169 -20.667 33.802 1.00 97.88 507 ASN A N 1
ATOM 3802 C CA . ASN A 1 507 ? -38.829 -20.364 33.294 1.00 97.88 507 ASN A CA 1
ATOM 3803 C C . ASN A 1 507 ? -37.795 -20.124 34.399 1.00 97.88 507 ASN A C 1
ATOM 3805 O O . ASN A 1 507 ? -36.601 -20.123 34.115 1.00 97.88 507 ASN A O 1
ATOM 3809 N N . PHE A 1 508 ? -38.215 -19.938 35.649 1.00 98.25 508 PHE A N 1
ATOM 3810 C CA . PHE A 1 508 ? -37.316 -19.729 36.772 1.00 98.25 508 PHE A CA 1
ATOM 3811 C C . PHE A 1 508 ? -37.206 -20.983 37.651 1.00 98.25 508 PHE A C 1
ATOM 3813 O O . PHE A 1 508 ? -38.190 -21.658 37.955 1.00 98.25 508 PHE A O 1
ATOM 3820 N N . LYS A 1 509 ? -35.994 -21.283 38.116 1.00 98.00 509 LYS A N 1
ATOM 3821 C CA . LYS A 1 509 ? -35.708 -22.264 39.170 1.00 98.00 509 LYS A CA 1
ATOM 3822 C C . LYS A 1 509 ? -35.296 -21.490 40.412 1.00 98.00 509 LYS A C 1
ATOM 3824 O O . LYS A 1 509 ? -34.171 -21.004 40.486 1.00 98.00 509 LYS A O 1
ATOM 3829 N N . THR A 1 510 ? -36.235 -21.318 41.339 1.00 97.38 510 THR A N 1
ATOM 3830 C CA . THR A 1 510 ? -36.089 -20.410 42.490 1.00 97.38 510 THR A CA 1
ATOM 3831 C C . THR A 1 510 ? -36.230 -21.153 43.807 1.00 97.38 510 THR A C 1
ATOM 3833 O O . THR A 1 510 ? -36.844 -22.219 43.856 1.00 97.38 510 THR A O 1
ATOM 3836 N N . THR A 1 511 ? -35.709 -20.564 44.882 1.00 93.75 511 THR A N 1
ATOM 3837 C CA . THR A 1 511 ? -35.855 -21.083 46.255 1.00 93.75 511 THR A CA 1
ATOM 3838 C C . THR A 1 511 ? -37.312 -21.015 46.744 1.00 93.75 511 THR A C 1
ATOM 3840 O O . THR A 1 511 ? -37.695 -21.707 47.682 1.00 93.75 511 THR A O 1
ATOM 3843 N N . GLY A 1 512 ? -38.144 -20.184 46.108 1.00 95.00 512 GLY A N 1
ATOM 3844 C CA . GLY A 1 512 ? -39.555 -19.995 46.437 1.00 95.00 512 GLY A CA 1
ATOM 3845 C C . GLY A 1 512 ? -40.041 -18.576 46.141 1.00 95.00 512 GLY A C 1
ATOM 3846 O O . GLY A 1 512 ? -39.287 -17.719 45.663 1.00 95.00 512 GLY A O 1
ATOM 3847 N N . THR A 1 513 ? -41.307 -18.305 46.459 1.00 97.25 513 THR A N 1
ATOM 3848 C CA . THR A 1 513 ? -41.895 -16.959 46.360 1.00 97.25 513 THR A CA 1
ATOM 3849 C C . THR A 1 513 ? -41.163 -15.955 47.255 1.00 97.25 513 THR A C 1
ATOM 3851 O O . THR A 1 513 ? -40.573 -16.337 48.267 1.00 97.25 513 THR A O 1
ATOM 3854 N N . LEU A 1 514 ? -41.217 -14.668 46.918 1.00 97.00 514 LEU A N 1
ATOM 3855 C CA . LEU A 1 514 ? -40.715 -13.584 47.768 1.00 97.00 514 LEU A CA 1
ATOM 3856 C C . LEU A 1 514 ? -41.894 -12.808 48.368 1.00 97.00 514 LEU A C 1
ATOM 3858 O O . LEU A 1 514 ? -42.746 -12.329 47.627 1.00 97.00 514 LEU A O 1
ATOM 3862 N N . ALA A 1 515 ? -41.941 -12.669 49.692 1.00 96.50 515 ALA A N 1
ATOM 3863 C CA . ALA A 1 515 ? -42.887 -11.781 50.366 1.00 96.50 515 ALA A CA 1
ATOM 3864 C C . ALA A 1 515 ? -42.218 -10.425 50.621 1.00 96.50 515 ALA A C 1
ATOM 3866 O O . ALA A 1 515 ? -41.151 -10.377 51.231 1.00 96.50 515 ALA A O 1
ATOM 3867 N N . THR A 1 516 ? -42.832 -9.329 50.172 1.00 95.19 516 THR A N 1
ATOM 3868 C CA . THR A 1 516 ? -42.226 -7.992 50.295 1.00 95.19 516 THR A CA 1
ATOM 3869 C C . THR A 1 516 ? -42.254 -7.443 51.723 1.00 95.19 516 THR A C 1
ATOM 3871 O O . THR A 1 516 ? -41.503 -6.529 52.035 1.00 95.19 516 THR A O 1
ATOM 3874 N N . GLY A 1 517 ? -43.100 -7.970 52.612 1.00 93.69 517 GLY A N 1
ATOM 3875 C CA . GLY A 1 517 ? -43.288 -7.419 53.956 1.00 93.69 517 GLY A CA 1
ATOM 3876 C C . GLY A 1 517 ? -44.022 -6.071 53.957 1.00 93.69 517 GLY A C 1
ATOM 3877 O O . GLY A 1 517 ? -44.452 -5.574 52.917 1.00 93.69 517 GLY A O 1
ATOM 3878 N N . THR A 1 518 ? -44.206 -5.495 55.147 1.00 94.44 518 THR A N 1
ATOM 3879 C CA . THR A 1 518 ? -45.040 -4.298 55.378 1.00 94.44 518 THR A CA 1
ATOM 3880 C C . THR A 1 518 ? -44.246 -3.035 55.714 1.00 94.44 518 THR A C 1
ATOM 3882 O O . THR A 1 518 ? -44.842 -2.017 56.027 1.00 94.44 518 THR A O 1
ATOM 3885 N N . THR A 1 519 ? -42.915 -3.057 55.678 1.00 90.12 519 THR A N 1
ATOM 3886 C CA . THR A 1 519 ? -42.090 -1.858 55.914 1.00 90.12 519 THR A CA 1
ATOM 3887 C C . THR A 1 519 ? -41.833 -1.143 54.595 1.00 90.12 519 THR A C 1
ATOM 3889 O O . THR A 1 519 ? -41.505 -1.811 53.624 1.00 90.12 519 THR A O 1
ATOM 3892 N N . THR A 1 520 ? -41.974 0.182 54.530 1.00 90.19 520 THR A N 1
ATOM 3893 C CA . THR A 1 520 ? -41.746 0.981 53.309 1.00 90.19 520 THR A CA 1
ATOM 3894 C C . THR A 1 520 ? -40.271 1.062 52.928 1.00 90.19 520 THR A C 1
ATOM 3896 O O . THR A 1 520 ? -39.416 1.148 53.808 1.00 90.19 520 THR A O 1
ATOM 3899 N N . ALA A 1 521 ? -39.991 1.103 51.621 1.00 89.38 521 ALA A N 1
ATOM 3900 C CA . ALA A 1 521 ? -38.683 1.419 51.043 1.00 89.38 521 ALA A CA 1
ATOM 3901 C C . ALA A 1 521 ? -37.532 0.480 51.449 1.00 89.38 521 ALA A C 1
ATOM 3903 O O . ALA A 1 521 ? -36.362 0.842 51.351 1.00 89.38 521 ALA A O 1
ATOM 3904 N N . LYS A 1 522 ? -37.858 -0.741 51.874 1.00 95.88 522 LYS A N 1
ATOM 3905 C CA . LYS A 1 522 ? -36.891 -1.826 52.011 1.00 95.88 522 LYS A CA 1
ATOM 3906 C C . LYS A 1 522 ? -36.581 -2.415 50.650 1.00 95.88 522 LYS A C 1
ATOM 3908 O O . LYS A 1 522 ? -37.440 -2.423 49.768 1.00 95.88 522 LYS A O 1
ATOM 3913 N N . VAL A 1 523 ? -35.357 -2.902 50.487 1.00 97.06 523 VAL A N 1
ATOM 3914 C CA . VAL A 1 523 ? -34.891 -3.439 49.207 1.00 97.06 523 VAL A CA 1
ATOM 3915 C C . VAL A 1 523 ? -34.551 -4.915 49.343 1.00 97.06 523 VAL A C 1
ATOM 3917 O O . VAL A 1 523 ? -33.851 -5.322 50.270 1.00 97.06 523 VAL A O 1
ATOM 3920 N N . PHE A 1 524 ? -35.024 -5.706 48.383 1.00 97.56 524 PHE A N 1
ATOM 3921 C CA . PHE A 1 524 ? -34.544 -7.057 48.125 1.00 97.56 524 PHE A CA 1
ATOM 3922 C C . PHE A 1 524 ? -33.803 -7.084 46.795 1.00 97.56 524 PHE A C 1
ATOM 3924 O O . PHE A 1 524 ? -34.238 -6.458 45.828 1.00 97.56 524 PHE A O 1
ATOM 3931 N N . VAL A 1 525 ? -32.728 -7.862 46.724 1.00 97.69 525 VAL A N 1
ATOM 3932 C CA . VAL A 1 525 ? -32.063 -8.189 45.462 1.00 97.69 525 VAL A CA 1
ATOM 3933 C C . VAL A 1 525 ? -32.169 -9.688 45.239 1.00 97.69 525 VAL A C 1
ATOM 3935 O O . VAL A 1 525 ? -31.786 -10.459 46.117 1.00 97.69 525 VAL A O 1
ATOM 3938 N N . VAL A 1 526 ? -32.689 -10.100 44.082 1.00 98.25 526 VAL A N 1
ATOM 3939 C CA . VAL A 1 526 ? -32.754 -11.509 43.662 1.00 98.25 526 VAL A CA 1
ATOM 3940 C C . VAL A 1 526 ? -31.938 -11.681 42.390 1.00 98.25 526 VAL A C 1
ATOM 3942 O O . VAL A 1 526 ? -32.203 -11.017 41.388 1.00 98.25 526 VAL A O 1
ATOM 3945 N N . ASN A 1 527 ? -30.942 -12.560 42.438 1.00 97.75 527 ASN A N 1
ATOM 3946 C CA . ASN A 1 527 ? -29.995 -12.776 41.353 1.00 97.75 527 ASN A CA 1
ATOM 3947 C C . ASN A 1 527 ? -30.272 -14.096 40.640 1.00 97.75 527 ASN A C 1
ATOM 3949 O O . ASN A 1 527 ? -30.534 -15.117 41.281 1.00 97.75 527 ASN A O 1
ATOM 3953 N N . PHE A 1 528 ? -30.149 -14.080 39.316 1.00 98.12 528 PHE A N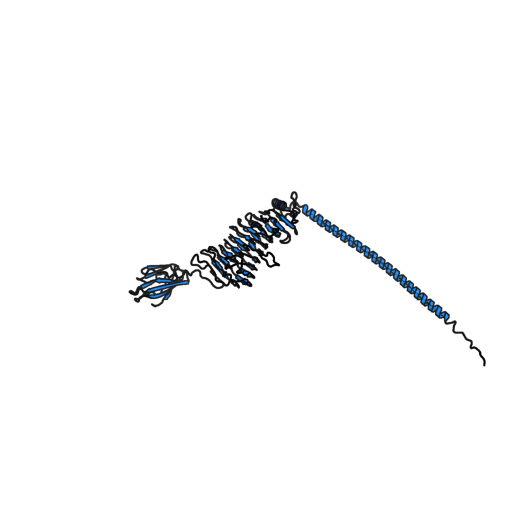 1
ATOM 3954 C CA . PHE A 1 528 ? -30.311 -15.257 38.471 1.00 98.12 528 PHE A CA 1
ATOM 3955 C C . PHE A 1 528 ? -29.150 -15.415 37.492 1.00 98.12 528 PHE A C 1
ATOM 3957 O O . PHE A 1 528 ? -28.509 -14.438 37.099 1.00 98.12 528 PHE A O 1
ATOM 3964 N N . VAL A 1 529 ? -28.926 -16.657 37.062 1.00 96.94 529 VAL A N 1
ATOM 3965 C CA . VAL A 1 529 ? -28.078 -17.018 35.923 1.00 96.94 529 VAL A CA 1
ATOM 3966 C C . VAL A 1 529 ? -28.870 -17.867 34.929 1.00 96.94 529 VAL A C 1
ATOM 3968 O O . VAL A 1 529 ? -29.583 -18.795 35.314 1.00 96.94 529 VAL A O 1
ATOM 3971 N N . CYS A 1 530 ? -28.770 -17.560 33.641 1.00 96.50 530 CYS A N 1
ATOM 3972 C CA . CYS A 1 530 ? -29.408 -18.342 32.590 1.00 96.50 530 CYS A CA 1
ATOM 3973 C C . CYS A 1 530 ? -28.608 -19.624 32.331 1.00 96.50 530 CYS A C 1
ATOM 3975 O O . CYS A 1 530 ? -27.402 -19.570 32.092 1.00 96.50 530 CYS A O 1
ATOM 3977 N N . LYS A 1 531 ? -29.264 -20.784 32.370 1.00 94.00 531 LYS A N 1
ATOM 3978 C CA . LYS A 1 531 ? -28.622 -22.088 32.155 1.00 94.00 531 LYS A CA 1
ATOM 3979 C C . LYS A 1 531 ? -28.488 -22.432 30.670 1.00 94.00 531 LYS A C 1
ATOM 3981 O O . LYS A 1 531 ? -27.451 -22.938 30.260 1.00 94.00 531 LYS A O 1
ATOM 3986 N N . ASP A 1 532 ? -29.542 -22.200 29.891 1.00 88.06 532 ASP A N 1
ATOM 3987 C CA . ASP A 1 532 ? -29.714 -22.790 28.552 1.00 88.06 532 ASP A CA 1
ATOM 3988 C C . ASP A 1 532 ? -30.463 -21.879 27.558 1.00 88.06 532 ASP A C 1
ATOM 3990 O O . ASP A 1 532 ? -30.972 -22.342 26.544 1.00 88.06 532 ASP A O 1
ATOM 3994 N N . GLY A 1 533 ? -30.567 -20.580 27.849 1.00 87.25 533 GLY A N 1
ATOM 3995 C CA . GLY A 1 533 ? -31.315 -19.616 27.031 1.00 87.25 533 GLY A CA 1
ATOM 3996 C C . GLY A 1 533 ? -32.816 -19.540 27.337 1.00 87.25 533 GLY A C 1
ATOM 3997 O O . GLY A 1 533 ? -33.474 -18.606 26.886 1.00 87.25 533 GLY A O 1
ATOM 3998 N N . THR A 1 534 ? -33.366 -20.464 28.136 1.00 92.81 534 THR A N 1
ATOM 3999 C CA . THR A 1 534 ? -34.800 -20.473 28.500 1.00 92.81 534 THR A CA 1
ATOM 4000 C C . THR A 1 534 ? -35.061 -20.633 29.998 1.00 92.81 534 THR A C 1
ATOM 4002 O O . THR A 1 534 ? -36.087 -20.164 30.499 1.00 92.81 534 THR A O 1
ATOM 4005 N N . THR A 1 535 ? -34.127 -21.256 30.720 1.00 97.31 535 THR A N 1
ATOM 4006 C CA . THR A 1 535 ? -34.208 -21.536 32.154 1.00 97.31 535 THR A CA 1
ATOM 4007 C C . THR A 1 535 ? -33.276 -20.621 32.948 1.00 97.31 535 THR A C 1
ATOM 4009 O O . THR A 1 535 ? -32.068 -20.590 32.709 1.00 97.31 535 THR A O 1
ATOM 4012 N N . TRP A 1 536 ? -33.820 -19.933 33.950 1.00 98.06 536 TRP A N 1
ATOM 4013 C CA . TRP A 1 536 ? -33.117 -19.002 34.832 1.00 98.06 536 TRP A CA 1
ATOM 4014 C C . TRP A 1 536 ? -33.020 -19.561 36.245 1.00 98.06 536 TRP A C 1
ATOM 4016 O O . TRP A 1 536 ? -34.030 -19.763 36.915 1.00 98.06 536 TRP A O 1
ATOM 4026 N N . VAL A 1 537 ? -31.805 -19.834 36.705 1.00 98.44 537 VAL A N 1
ATOM 4027 C CA . VAL A 1 537 ? -31.539 -20.428 38.018 1.00 98.44 537 VAL A CA 1
ATOM 4028 C C . VAL A 1 537 ? -31.174 -19.328 38.998 1.00 98.44 537 VAL A C 1
ATOM 4030 O O . VAL A 1 537 ? -30.290 -18.519 38.724 1.00 98.44 537 VAL A O 1
ATOM 4033 N N . GLU A 1 538 ? -31.858 -19.286 40.134 1.00 98.44 538 GLU A N 1
ATOM 4034 C CA . GLU A 1 538 ? -31.531 -18.353 41.206 1.00 98.44 538 GLU A CA 1
ATOM 4035 C C . GLU A 1 538 ? -30.148 -18.662 41.785 1.00 98.44 538 GLU A C 1
ATOM 4037 O O . GLU A 1 538 ? -29.846 -19.806 42.125 1.00 98.44 538 GLU A O 1
ATOM 4042 N N . THR A 1 539 ? -29.313 -17.635 41.912 1.00 98.00 539 THR A N 1
ATOM 4043 C CA . THR A 1 539 ? -27.968 -17.736 42.500 1.00 98.00 539 THR A CA 1
ATOM 4044 C C . THR A 1 539 ? -27.900 -17.155 43.907 1.00 98.00 539 THR A C 1
ATOM 4046 O O . THR A 1 539 ? -26.970 -17.455 44.652 1.00 98.00 539 THR A O 1
ATOM 4049 N N . GLY A 1 540 ? -28.886 -16.346 44.294 1.00 97.25 540 GLY A N 1
ATOM 4050 C CA . GLY A 1 540 ? -29.040 -15.849 45.654 1.00 97.25 540 GLY A CA 1
ATOM 4051 C C . GLY A 1 540 ? -30.112 -14.772 45.766 1.00 97.25 540 GLY A C 1
ATOM 4052 O O . GLY A 1 540 ? -30.510 -14.160 44.773 1.00 97.25 540 GLY A O 1
ATOM 4053 N N . ARG A 1 541 ? -30.549 -14.515 47.000 1.00 97.81 541 ARG A N 1
ATOM 4054 C CA . ARG A 1 541 ? -31.440 -13.404 47.345 1.00 97.81 541 ARG A CA 1
ATOM 4055 C C . ARG A 1 541 ? -31.059 -12.780 48.683 1.00 97.81 541 ARG A C 1
ATOM 4057 O O . ARG A 1 541 ? -30.557 -13.480 49.560 1.00 97.81 541 ARG A O 1
ATOM 4064 N N . THR A 1 542 ? -31.314 -11.487 48.854 1.00 97.38 542 THR A N 1
ATOM 4065 C CA . THR A 1 542 ? -31.133 -10.804 50.145 1.00 97.38 542 THR A CA 1
ATOM 4066 C C . THR A 1 542 ? -32.382 -10.921 51.020 1.00 97.38 542 THR A C 1
ATOM 4068 O O . THR A 1 542 ? -33.481 -11.197 50.535 1.00 97.38 542 THR A O 1
ATOM 4071 N N . ALA A 1 543 ? -32.225 -10.664 52.320 1.00 93.69 543 ALA A N 1
ATOM 4072 C CA . ALA A 1 543 ? -33.340 -10.228 53.156 1.00 93.69 543 ALA A CA 1
ATOM 4073 C C . ALA A 1 543 ? -33.678 -8.753 52.858 1.00 93.69 543 ALA A C 1
ATOM 4075 O O . ALA A 1 543 ? -32.970 -8.093 52.093 1.00 93.69 543 ALA A O 1
ATOM 4076 N N . ALA A 1 544 ? -34.745 -8.243 53.474 1.00 92.31 544 ALA A N 1
ATOM 4077 C CA . ALA A 1 544 ? -35.066 -6.820 53.443 1.00 92.31 544 ALA A CA 1
ATOM 4078 C C . ALA A 1 544 ? -33.914 -6.011 54.069 1.00 92.31 544 ALA A C 1
ATOM 4080 O O . ALA A 1 544 ? -33.621 -6.200 55.252 1.00 92.31 544 ALA A O 1
ATOM 4081 N N . MET A 1 545 ? -33.278 -5.132 53.285 1.00 91.38 545 MET A N 1
ATOM 4082 C CA . MET A 1 545 ? -32.209 -4.220 53.732 1.00 91.38 545 MET A CA 1
ATOM 4083 C C . MET A 1 545 ? -32.768 -2.846 54.087 1.00 91.38 545 MET A C 1
ATOM 4085 O O . MET A 1 545 ? -33.562 -2.307 53.283 1.00 91.38 545 MET A O 1
#

Secondary structure (DSSP, 8-state):
----------SSSSHHHHHHHHHHHHHHHHHHHHHHHHHHHHHHHHHHHHHHHHHHHHHHHHHHHHHHHHHHHHHHHHHHHHHHTT-TTSTTTS-B-TTSPPTTSPPP--EEEEE-HHHHHHHHHHHSEEEPPTTEEEEESS-EE-TT-EEE-S-TTTEEEEE--TTS-SEEEEES-EEESSEEEESS--SSTT--SEEEEEEE-TT-EEEEEEEEEEEEEEEESSS-BBS-EEEEEEEEEEEEEEEEE-SS-BBSEEEEEEEEE-EEETTTTEE-EEEEEEEE-SBSSEEEEEEEEESSEEEEEEEETTEEEEEEEEEEEES-EE-STTEEEEEE-SEEEEES-EEEES-EEETTT-SEEEEEEE-TT-EEEES-EEEES-EEES--EEEEEEE-TT--TT-EEEESSEE-SS--SPPB--S-S-SS-SEEEETTEE--TT------EEPPSSEEEEEETTS-SEEEE--SS-EEEEEE---TT-EEEEEEE--SSSPPEEEE-TTEE-SS-EE--SSTT-EEEEEEEESSSS-EEEEEE----

Sequence (545 aa):
MPTTFPTSIDSFTRKTDYISDILSEDINDLQDATIATQTELLRVAGELATNTSTATSAANTANAASTAATAATAAVATLTEQVEALDPVKSNQYGINPLYPPAPMVAAVGDGIADDTAALQAILNTYGWLDIPRGKYFKITSKLSIVDKRITGPGCLSGGIIQYTDAESVIGIGGKCYIADCYIGHASLPSSPYAYGLETVAAVEDVSFIGRLLLENNSDGIYNEDFNIFSATIQDIRSTRFTHSGFWFGGNGNTGCSIDNLYCVNWDDYGSGTKLSAYCGIYFAGYTDGVVGQINIEHGNYEQGLVMPDCENFVIKSLHLEGYVADSDYDSMIYVGSGNVQINSATAIFDTFDAANITDYSFIKLGYDAKIRIGSVKHRDNTKTGSPTLHRFYGDGTQEAGASVYVDNYSSDVFTGGDYFPVNTQANPVLKKLNDFVYFSQYKGNTAVALATSGTIAVTMTDSEVFTITPAGACTFNASGGYAGKRCSFIVTTSGTTSYTLTWGTNFKTTGTLATGTTTAKVFVVNFVCKDGTTWVETGRTAAM

Radius of gyration: 47.94 Å; chains: 1; bounding box: 202×44×99 Å

Foldseek 3Di:
DDDDDDDDPPPPPVVVVVVVVVVVVVVVVVVVVVVVVVVVVVVVVVVVVVVVVVVVVVVVVVVVVVVVVVVVVVVVVVVVVVVVLPPPPCLQPDAAEQQDGDPPADRAPQPQPDACAVRVLVSCVPRQHHEWEFQGEHEHAAERENASGEYHYPAQVGYAYEHADLQAEHYEYHHQYEYEGYEFEYPAQHPDLHHESYEHPEAHDANHEAERHEYENGQEPYDDAAYEHENYEAYHYEYEAHAAEPEAAHHAEHENYEAEDYEYAAAPDPVVLHGHEYQEHYEHERYQAEEYEEYEFERHAYCEYYYYENHAHYEYAEYEYYQYEHADEPGENEEYAAYAYEYAEYEHAQYEAAPVRYQEYEHYEYAALYEYAYNAYYYPHYYYHDDHHYAPYEYDPRYEPNAAYAYAHDDYDPRPDYHYYPDDYDQADRYQYDHVDGDDSPPPPQPAAEWDQAEETEDECSPHQHHEYAHPEAYEYAYAFDAAFDKHKYKYFYQAQDWYWYHYDPLEDDPGIDTRDRHGGWIKIWMWGHHHGRHTYTPDMDDGD